Protein AF-A0A928I7E0-F1 (afdb_monomer_lite)

Structure (mmCIF, N/CA/C/O backbone):
data_AF-A0A928I7E0-F1
#
_entry.id   AF-A0A928I7E0-F1
#
loop_
_atom_site.group_PDB
_atom_site.id
_atom_site.type_symbol
_atom_site.label_atom_id
_atom_site.label_alt_id
_atom_site.label_comp_id
_atom_site.label_asym_id
_atom_site.label_entity_id
_atom_site.label_seq_id
_atom_site.pdbx_PDB_ins_code
_atom_site.Cartn_x
_atom_site.Cartn_y
_atom_site.Cartn_z
_atom_site.occupancy
_atom_site.B_iso_or_equiv
_atom_site.auth_seq_id
_atom_site.auth_comp_id
_atom_site.auth_asym_id
_atom_site.auth_atom_id
_atom_site.pdbx_PDB_model_num
ATOM 1 N N . MET A 1 1 ? -0.911 -14.133 -30.639 1.00 49.66 1 MET A N 1
ATOM 2 C CA . MET A 1 1 ? -0.564 -13.173 -31.726 1.00 49.66 1 MET A CA 1
ATOM 3 C C . MET A 1 1 ? 0.373 -12.062 -31.246 1.00 49.66 1 MET A C 1
ATOM 5 O O . MET A 1 1 ? 1.281 -11.710 -31.986 1.00 49.66 1 MET A O 1
ATOM 9 N N . MET A 1 2 ? 0.189 -11.533 -30.029 1.00 52.97 2 MET A N 1
ATOM 10 C CA . MET A 1 2 ? 1.009 -10.448 -29.468 1.00 52.97 2 MET A CA 1
ATOM 11 C C . MET A 1 2 ? 2.477 -10.848 -29.214 1.00 52.97 2 MET A C 1
ATOM 13 O O . MET A 1 2 ? 3.374 -10.105 -29.603 1.00 52.97 2 MET A O 1
ATOM 17 N N . GLU A 1 3 ? 2.724 -12.054 -28.688 1.00 55.16 3 GLU A N 1
ATOM 18 C CA . GLU A 1 3 ? 4.072 -12.609 -28.446 1.00 55.16 3 GLU A CA 1
ATOM 19 C C . GLU A 1 3 ? 4.936 -12.636 -29.722 1.00 55.16 3 GLU A C 1
ATOM 21 O O . GLU A 1 3 ? 6.060 -12.134 -29.748 1.00 55.16 3 GLU A O 1
ATOM 26 N N . TYR A 1 4 ? 4.372 -13.118 -30.836 1.00 65.06 4 TYR A N 1
ATOM 27 C CA . TYR A 1 4 ? 5.055 -13.136 -32.131 1.00 65.06 4 TYR A CA 1
ATOM 28 C C . TYR A 1 4 ? 5.339 -11.726 -32.655 1.00 65.06 4 TYR A C 1
ATOM 30 O O . TYR A 1 4 ? 6.435 -11.471 -33.143 1.00 65.06 4 TYR A O 1
ATOM 38 N N . SER A 1 5 ? 4.395 -10.789 -32.527 1.00 67.44 5 SER A N 1
ATOM 39 C CA . SER A 1 5 ? 4.595 -9.394 -32.943 1.00 67.44 5 SER A CA 1
ATOM 40 C C . SER A 1 5 ? 5.697 -8.700 -32.134 1.00 67.44 5 SER A C 1
ATOM 42 O O . SER A 1 5 ? 6.524 -7.988 -32.707 1.00 67.44 5 SER A O 1
ATOM 44 N N . PHE A 1 6 ? 5.748 -8.949 -30.823 1.00 66.00 6 PHE A N 1
ATOM 45 C CA . PHE A 1 6 ? 6.777 -8.425 -29.927 1.00 66.00 6 PHE A CA 1
ATOM 46 C C . PHE A 1 6 ? 8.163 -8.997 -30.256 1.00 66.00 6 PHE A C 1
ATOM 48 O O . PHE A 1 6 ? 9.114 -8.242 -30.474 1.00 66.00 6 PHE A O 1
ATOM 55 N N . LEU A 1 7 ? 8.270 -10.320 -30.407 1.00 68.25 7 LEU A N 1
ATOM 56 C CA . LEU A 1 7 ? 9.510 -10.991 -30.803 1.00 68.25 7 LEU A CA 1
ATOM 57 C C . LEU A 1 7 ? 9.996 -10.550 -32.190 1.00 68.25 7 LEU A C 1
ATOM 59 O O . LEU A 1 7 ? 11.194 -10.338 -32.382 1.00 68.25 7 LEU A O 1
ATOM 63 N N . ILE A 1 8 ? 9.083 -10.349 -33.147 1.00 73.75 8 ILE A N 1
ATOM 64 C CA . ILE A 1 8 ? 9.409 -9.832 -34.483 1.00 73.75 8 ILE A CA 1
ATOM 65 C C . ILE A 1 8 ? 9.965 -8.408 -34.387 1.00 73.75 8 ILE A C 1
ATOM 67 O O . ILE A 1 8 ? 10.996 -8.124 -34.998 1.00 73.75 8 ILE A O 1
ATOM 71 N N . ALA A 1 9 ? 9.349 -7.518 -33.603 1.00 70.62 9 ALA A N 1
ATOM 72 C CA . ALA A 1 9 ? 9.853 -6.157 -33.413 1.00 70.62 9 ALA A CA 1
ATOM 73 C C . ALA A 1 9 ? 11.263 -6.155 -32.792 1.00 70.62 9 ALA A C 1
ATOM 75 O O . ALA A 1 9 ? 12.167 -5.479 -33.297 1.00 70.62 9 ALA A O 1
ATOM 76 N N . CYS A 1 10 ? 11.484 -6.980 -31.764 1.00 68.31 10 CYS A N 1
ATOM 77 C CA . CYS A 1 10 ? 12.789 -7.161 -31.129 1.00 68.31 10 CYS A CA 1
ATOM 78 C C . CYS A 1 10 ? 13.837 -7.687 -32.123 1.00 68.31 10 CYS A C 1
ATOM 80 O O . CYS A 1 10 ? 14.934 -7.133 -32.239 1.00 68.31 10 CYS A O 1
ATOM 82 N N . ALA A 1 11 ? 13.484 -8.714 -32.901 1.00 74.31 11 ALA A N 1
ATOM 83 C CA . ALA A 1 11 ? 14.353 -9.302 -33.915 1.00 74.31 11 ALA A CA 1
ATOM 84 C C . ALA A 1 11 ? 14.712 -8.297 -35.019 1.00 74.31 11 ALA A C 1
ATOM 86 O O . ALA A 1 11 ? 15.869 -8.227 -35.430 1.00 74.31 11 ALA A O 1
ATOM 87 N N . VAL A 1 12 ? 13.765 -7.468 -35.469 1.00 78.25 12 VAL A N 1
ATOM 88 C CA . VAL A 1 12 ? 14.007 -6.427 -36.480 1.00 78.25 12 VAL A CA 1
ATOM 89 C C . VAL A 1 12 ? 14.998 -5.377 -35.969 1.00 78.25 12 VAL A C 1
ATOM 91 O O . VAL A 1 12 ? 15.951 -5.047 -36.680 1.00 78.25 12 VAL A O 1
ATOM 94 N N . ILE A 1 13 ? 14.843 -4.896 -34.729 1.00 74.06 13 ILE A N 1
ATOM 95 C CA . ILE A 1 13 ? 15.783 -3.944 -34.109 1.00 74.06 13 ILE A CA 1
ATOM 96 C C . ILE A 1 13 ? 17.193 -4.545 -34.045 1.00 74.06 13 ILE A C 1
ATOM 98 O O . ILE A 1 13 ? 18.179 -3.876 -34.380 1.00 74.06 13 ILE A O 1
ATOM 102 N N . VAL A 1 14 ? 17.296 -5.815 -33.653 1.00 76.31 14 VAL A N 1
ATOM 103 C CA . VAL A 1 14 ? 18.572 -6.529 -33.556 1.00 76.31 14 VAL A CA 1
ATOM 104 C C . VAL A 1 14 ? 19.215 -6.710 -34.932 1.00 76.31 14 VAL A C 1
ATOM 106 O O . VAL A 1 14 ? 20.380 -6.351 -35.117 1.00 76.31 14 VAL A O 1
ATOM 109 N N . LEU A 1 15 ? 18.459 -7.181 -35.926 1.00 79.38 15 LEU A N 1
ATOM 110 C CA . LEU A 1 15 ? 18.949 -7.435 -37.282 1.00 79.38 15 LEU A CA 1
ATOM 111 C C . LEU A 1 15 ? 19.406 -6.156 -37.995 1.00 79.38 15 LEU A C 1
ATOM 113 O O . LEU A 1 15 ? 20.459 -6.163 -38.636 1.00 79.38 15 LEU A O 1
ATOM 117 N N . ILE A 1 16 ? 18.673 -5.045 -37.850 1.00 78.75 16 ILE A N 1
ATOM 118 C CA . ILE A 1 16 ? 19.058 -3.751 -38.437 1.00 78.75 16 ILE A CA 1
ATOM 119 C C . ILE A 1 16 ? 20.400 -3.284 -37.863 1.00 78.75 16 ILE A C 1
ATOM 121 O O . ILE A 1 16 ? 21.307 -2.912 -38.614 1.00 78.75 16 ILE A O 1
ATOM 125 N N . ASN A 1 17 ? 20.561 -3.331 -36.539 1.00 77.00 17 ASN A N 1
ATOM 126 C CA . ASN A 1 17 ? 21.798 -2.902 -35.890 1.00 77.00 17 ASN A CA 1
ATOM 127 C C . ASN A 1 17 ? 22.976 -3.829 -36.237 1.00 77.00 17 ASN A C 1
ATOM 129 O O . ASN A 1 17 ? 24.053 -3.346 -36.596 1.00 77.00 17 ASN A O 1
ATOM 133 N N . LEU A 1 18 ? 22.772 -5.148 -36.233 1.00 75.19 18 LEU A N 1
ATOM 134 C CA . LEU A 1 18 ? 23.783 -6.124 -36.651 1.00 75.19 18 LEU A CA 1
ATOM 135 C C . LEU A 1 18 ? 24.264 -5.875 -38.083 1.00 75.19 18 LEU A C 1
ATOM 137 O O . LEU A 1 18 ? 25.474 -5.788 -38.324 1.00 75.19 18 LEU A O 1
ATOM 141 N N . ALA A 1 19 ? 23.334 -5.703 -39.027 1.00 74.88 19 ALA A N 1
ATOM 142 C CA . ALA A 1 19 ? 23.664 -5.454 -40.424 1.00 74.88 19 ALA A CA 1
ATOM 143 C C . ALA A 1 19 ? 24.500 -4.175 -40.572 1.00 74.88 19 ALA A C 1
ATOM 145 O O . ALA A 1 19 ? 25.559 -4.185 -41.199 1.00 74.88 19 ALA A O 1
ATOM 146 N N . ILE A 1 20 ? 24.091 -3.082 -39.922 1.00 74.88 20 ILE A N 1
ATOM 147 C CA . ILE A 1 20 ? 24.776 -1.788 -40.016 1.00 74.88 20 ILE A CA 1
ATOM 148 C C . ILE A 1 20 ? 26.232 -1.857 -39.522 1.00 74.88 20 ILE A C 1
ATOM 150 O O . ILE A 1 20 ? 27.114 -1.239 -40.132 1.00 74.88 20 ILE A O 1
ATOM 154 N N . PHE A 1 21 ? 26.512 -2.576 -38.432 1.00 71.94 21 PHE A N 1
ATOM 155 C CA . PHE A 1 21 ? 27.842 -2.566 -37.807 1.00 71.94 21 PHE A CA 1
ATOM 156 C C . PHE A 1 21 ? 28.797 -3.639 -38.334 1.00 71.94 21 PHE A C 1
ATOM 158 O O . PHE A 1 21 ? 30.011 -3.402 -38.360 1.00 71.94 21 PHE A O 1
ATOM 165 N N . THR A 1 22 ? 28.276 -4.731 -38.896 1.00 72.12 22 THR A N 1
ATOM 166 C CA . THR A 1 22 ? 29.087 -5.752 -39.586 1.00 72.12 22 THR A CA 1
ATOM 167 C C . THR A 1 22 ? 29.852 -5.166 -40.783 1.00 72.12 22 THR A C 1
ATOM 169 O O . THR A 1 22 ? 31.013 -5.515 -41.019 1.00 72.12 22 THR A O 1
ATOM 172 N N . PHE A 1 23 ? 29.256 -4.198 -41.491 1.00 70.25 23 PHE A N 1
ATOM 173 C CA . PHE A 1 23 ? 29.892 -3.503 -42.621 1.00 70.25 23 PHE A CA 1
ATOM 174 C C . PHE A 1 23 ? 30.746 -2.288 -42.219 1.00 70.25 23 PHE A C 1
ATOM 176 O O . PHE A 1 23 ? 31.501 -1.766 -43.039 1.00 70.25 23 PHE A O 1
ATOM 183 N N . ARG A 1 24 ? 30.653 -1.811 -40.969 1.00 71.25 24 ARG A N 1
ATOM 184 C CA . ARG A 1 24 ? 31.347 -0.590 -40.504 1.00 71.25 24 ARG A CA 1
ATOM 185 C C . ARG A 1 24 ? 32.582 -0.858 -39.640 1.00 71.25 24 ARG A C 1
ATOM 187 O O . ARG A 1 24 ? 33.446 0.018 -39.561 1.00 71.25 24 ARG A O 1
ATOM 194 N N . GLY A 1 25 ? 32.694 -2.055 -39.061 1.00 75.44 25 GLY A N 1
ATOM 195 C CA . GLY A 1 25 ? 33.860 -2.524 -38.307 1.00 75.44 25 GLY A CA 1
ATOM 196 C C . GLY A 1 25 ? 33.945 -2.028 -36.859 1.00 75.44 25 GLY A C 1
ATOM 197 O O . GLY A 1 25 ? 33.237 -1.111 -36.445 1.00 75.44 25 GLY A O 1
ATOM 198 N N . PHE A 1 26 ? 34.863 -2.630 -36.092 1.00 79.94 26 PHE A N 1
ATOM 199 C CA . PHE A 1 26 ? 34.994 -2.461 -34.634 1.00 79.94 26 PHE A CA 1
ATOM 200 C C . PHE A 1 26 ? 35.076 -1.005 -34.145 1.00 79.94 26 PHE A C 1
ATOM 202 O O . PHE A 1 26 ? 34.309 -0.616 -33.274 1.00 79.94 26 PHE A O 1
ATOM 209 N N . GLY A 1 27 ? 35.977 -0.182 -34.699 1.00 78.62 27 GLY A N 1
ATOM 210 C CA . GLY A 1 27 ? 36.220 1.173 -34.176 1.00 78.62 27 GLY A CA 1
ATOM 211 C C . GLY A 1 27 ? 34.998 2.091 -34.272 1.00 78.62 27 GLY A C 1
ATOM 212 O O . GLY A 1 27 ? 34.690 2.814 -33.331 1.00 78.62 27 GLY A O 1
ATOM 213 N N . LYS A 1 28 ? 34.252 2.015 -35.380 1.00 81.00 28 LYS A N 1
ATOM 214 C CA . LYS A 1 28 ? 32.992 2.756 -35.532 1.00 81.00 28 LYS A CA 1
ATOM 215 C C . LYS A 1 28 ? 31.889 2.157 -34.659 1.00 81.00 28 LYS A C 1
ATOM 217 O O . LYS A 1 28 ? 31.132 2.905 -34.053 1.00 81.00 28 LYS A O 1
ATOM 222 N N . GLY A 1 29 ? 31.829 0.829 -34.542 1.00 83.31 29 GLY A N 1
ATOM 223 C CA . GLY A 1 29 ? 30.911 0.155 -33.620 1.00 83.31 29 GLY A CA 1
ATOM 224 C C . GLY A 1 29 ? 31.093 0.603 -32.166 1.00 83.31 29 GLY A C 1
ATOM 225 O O . GLY A 1 29 ? 30.115 0.951 -31.513 1.00 83.31 29 GLY A O 1
ATOM 226 N N . LEU A 1 30 ? 32.339 0.699 -31.693 1.00 85.88 30 LEU A N 1
ATOM 227 C CA . LEU A 1 30 ? 32.659 1.154 -30.339 1.00 85.88 30 LEU A CA 1
ATOM 228 C C . LEU A 1 30 ? 32.232 2.610 -30.101 1.00 85.88 30 LEU A C 1
ATOM 230 O O . LEU A 1 30 ? 31.607 2.904 -29.085 1.00 85.88 30 LEU A O 1
ATOM 234 N N . VAL A 1 31 ? 32.510 3.515 -31.049 1.00 86.88 31 VAL A N 1
ATOM 235 C CA . VAL A 1 31 ? 32.042 4.912 -30.959 1.00 86.88 31 VAL A CA 1
ATOM 236 C C . VAL A 1 31 ? 30.518 4.960 -30.872 1.00 86.88 31 VAL A C 1
ATOM 238 O O . VAL A 1 31 ? 29.989 5.707 -30.053 1.00 86.88 31 VAL A O 1
ATOM 241 N N . ARG A 1 32 ? 29.796 4.145 -31.661 1.00 88.12 32 ARG A N 1
ATOM 242 C CA . ARG A 1 32 ? 28.332 4.090 -31.559 1.00 88.12 32 ARG A CA 1
ATOM 243 C C . ARG A 1 32 ? 27.898 3.635 -30.175 1.00 88.12 32 ARG A C 1
ATOM 245 O O . ARG A 1 32 ? 27.061 4.311 -29.586 1.00 88.12 32 ARG A O 1
ATOM 252 N N . LEU A 1 33 ? 28.452 2.530 -29.685 1.00 88.56 33 LEU A N 1
ATOM 253 C CA . LEU A 1 33 ? 28.100 1.971 -28.385 1.00 88.56 33 LEU A CA 1
ATOM 254 C C . LEU A 1 33 ? 28.268 3.011 -27.273 1.00 88.56 33 LEU A C 1
ATOM 256 O O . LEU A 1 33 ? 27.335 3.233 -26.511 1.00 88.56 33 LEU A O 1
ATOM 260 N N . ILE A 1 34 ? 29.399 3.726 -27.254 1.00 90.06 34 ILE A N 1
ATOM 261 C CA . ILE A 1 34 ? 29.659 4.799 -26.284 1.00 90.06 34 ILE A CA 1
ATOM 262 C C . ILE A 1 34 ? 28.641 5.934 -26.437 1.00 90.06 34 ILE A C 1
ATOM 264 O O . ILE A 1 34 ? 28.023 6.334 -25.456 1.00 90.06 34 ILE A O 1
ATOM 268 N N . THR A 1 35 ? 28.417 6.446 -27.654 1.00 91.06 35 THR A N 1
ATOM 269 C CA . THR A 1 35 ? 27.447 7.542 -27.863 1.00 91.06 35 THR A CA 1
ATOM 270 C C . THR A 1 35 ? 26.020 7.152 -27.486 1.00 91.06 35 THR A C 1
ATOM 272 O O . THR A 1 35 ? 25.255 8.002 -27.039 1.00 91.06 35 THR A O 1
ATOM 275 N N . LEU A 1 36 ? 25.661 5.877 -27.650 1.00 91.06 36 LEU A N 1
ATOM 276 C CA . LEU A 1 36 ? 24.354 5.359 -27.277 1.00 91.06 36 LEU A CA 1
ATOM 277 C C . LEU A 1 36 ? 24.236 5.171 -25.762 1.00 91.06 36 LEU A C 1
ATOM 279 O O . LEU A 1 36 ? 23.213 5.532 -25.196 1.00 91.06 36 LEU A O 1
ATOM 283 N N . ALA A 1 37 ? 25.287 4.679 -25.104 1.00 91.62 37 ALA A N 1
ATOM 284 C CA . ALA A 1 37 ? 25.346 4.597 -23.647 1.00 91.62 37 ALA A CA 1
ATOM 285 C C . ALA A 1 37 ? 25.228 5.990 -23.009 1.00 91.62 37 ALA A C 1
ATOM 287 O O . ALA A 1 37 ? 24.450 6.175 -22.079 1.00 91.62 37 ALA A O 1
ATOM 288 N N . ILE A 1 38 ? 25.910 6.997 -23.569 1.00 92.88 38 ILE A N 1
ATOM 289 C CA . ILE A 1 38 ? 25.753 8.400 -23.154 1.00 92.88 38 ILE A CA 1
ATOM 290 C C . ILE A 1 38 ? 24.304 8.861 -23.344 1.00 92.88 38 ILE A C 1
ATOM 292 O O . ILE A 1 38 ? 23.771 9.528 -22.466 1.00 92.88 38 ILE A O 1
ATOM 296 N N . ALA A 1 39 ? 23.649 8.496 -24.450 1.00 93.56 39 ALA A N 1
ATOM 297 C CA . ALA A 1 39 ? 22.246 8.842 -24.679 1.00 93.56 39 ALA A CA 1
ATOM 298 C C . ALA A 1 39 ? 21.300 8.184 -23.662 1.00 93.56 39 ALA A C 1
ATOM 300 O O . ALA A 1 39 ? 20.352 8.830 -23.233 1.00 93.56 39 ALA A O 1
ATOM 301 N N . VAL A 1 40 ? 21.567 6.941 -23.247 1.00 93.25 40 VAL A N 1
ATOM 302 C CA . VAL A 1 40 ? 20.810 6.263 -22.180 1.00 93.25 40 VAL A CA 1
ATOM 303 C C . VAL A 1 40 ? 20.985 6.976 -20.846 1.00 93.25 40 VAL A C 1
ATOM 305 O O . VAL A 1 40 ? 19.997 7.326 -20.211 1.00 93.25 40 VAL A O 1
ATOM 308 N N . VAL A 1 41 ? 22.227 7.255 -20.444 1.00 93.69 41 VAL A N 1
ATOM 309 C CA . VAL A 1 41 ? 22.505 7.969 -19.189 1.00 93.69 41 VAL A CA 1
ATOM 310 C C . VAL A 1 41 ? 21.891 9.370 -19.216 1.00 93.69 41 VAL A C 1
ATOM 312 O O . VAL A 1 41 ? 21.270 9.793 -18.245 1.00 93.69 41 VAL A O 1
ATOM 315 N N . ALA A 1 42 ? 21.997 10.077 -20.343 1.00 94.38 42 ALA A N 1
ATOM 316 C CA . ALA A 1 42 ? 21.358 11.373 -20.520 1.00 94.38 42 ALA A CA 1
ATOM 317 C C . ALA A 1 42 ? 19.832 11.265 -20.417 1.00 94.38 42 ALA A C 1
ATOM 319 O O . ALA A 1 42 ? 19.231 12.074 -19.722 1.00 94.38 42 ALA A O 1
ATOM 320 N N . ALA A 1 43 ? 19.201 10.274 -21.056 1.00 95.25 43 ALA A N 1
ATOM 321 C CA . ALA A 1 43 ? 17.753 10.073 -20.976 1.00 95.25 43 ALA A CA 1
ATOM 322 C C . ALA A 1 43 ? 17.302 9.805 -19.537 1.00 95.25 43 ALA A C 1
ATOM 324 O O . ALA A 1 43 ? 16.301 10.365 -19.107 1.00 95.25 43 ALA A O 1
ATOM 325 N N . TYR A 1 44 ? 18.071 9.015 -18.785 1.00 94.12 44 TYR A N 1
ATOM 326 C CA . TYR A 1 44 ? 17.809 8.709 -17.380 1.00 94.12 44 TYR A CA 1
ATOM 327 C C . TYR A 1 44 ? 17.904 9.942 -16.470 1.00 94.12 44 TYR A C 1
ATOM 329 O O . TYR A 1 44 ? 17.060 10.153 -15.603 1.00 94.12 44 TYR A O 1
ATOM 337 N N . LEU A 1 45 ? 18.927 10.780 -16.658 1.00 94.38 45 LEU A N 1
ATOM 338 C CA . LEU A 1 45 ? 19.084 12.000 -15.862 1.00 94.38 45 LEU A CA 1
ATOM 339 C C . LEU A 1 45 ? 18.047 13.059 -16.251 1.00 94.38 45 LEU A C 1
ATOM 341 O O . LEU A 1 45 ? 17.427 13.673 -15.385 1.00 94.38 45 LEU A O 1
ATOM 345 N N . VAL A 1 46 ? 17.831 13.257 -17.553 1.00 94.56 46 VAL A N 1
ATOM 346 C CA . VAL A 1 46 ? 16.904 14.273 -18.059 1.00 94.56 46 VAL A CA 1
ATOM 347 C C . VAL A 1 46 ? 15.453 13.897 -17.766 1.00 94.56 46 VAL A C 1
ATOM 349 O O . VAL A 1 46 ? 14.680 14.800 -17.460 1.00 94.56 46 VAL A O 1
ATOM 352 N N . SER A 1 47 ? 15.071 12.612 -17.779 1.00 93.69 47 SER A N 1
ATOM 353 C CA . SER A 1 47 ? 13.711 12.204 -17.393 1.00 93.69 47 SER A CA 1
ATOM 354 C C . SER A 1 47 ? 13.393 12.656 -15.973 1.00 93.69 47 SER A C 1
ATOM 356 O O . SER A 1 47 ? 12.386 13.325 -15.767 1.00 93.69 47 SER A O 1
ATOM 358 N N . ARG A 1 48 ? 14.299 12.411 -15.019 1.00 91.56 48 ARG A N 1
ATOM 359 C CA . ARG A 1 48 ? 14.162 12.865 -13.626 1.00 91.56 48 ARG A CA 1
ATOM 360 C C . ARG A 1 48 ? 14.099 14.390 -13.507 1.00 91.56 48 ARG A C 1
ATOM 362 O O . ARG A 1 48 ? 13.314 14.900 -12.717 1.00 91.56 48 ARG A O 1
ATOM 369 N N . MET A 1 49 ? 14.892 15.121 -14.293 1.00 91.62 49 MET A N 1
ATOM 370 C CA . MET A 1 49 ? 14.895 16.592 -14.271 1.00 91.62 49 MET A CA 1
ATOM 371 C C . MET A 1 49 ? 13.628 17.212 -14.873 1.00 91.62 49 MET A C 1
ATOM 373 O O . MET A 1 49 ? 13.183 18.258 -14.411 1.00 91.62 49 MET A O 1
ATOM 377 N N . VAL A 1 50 ? 13.069 16.604 -15.921 1.00 91.12 50 VAL A N 1
ATOM 378 C CA . VAL A 1 50 ? 11.905 17.131 -16.655 1.00 91.12 50 VAL A CA 1
ATOM 379 C C . VAL A 1 50 ? 10.586 16.667 -16.034 1.00 91.12 50 VAL A C 1
ATOM 381 O O . VAL A 1 50 ? 9.559 17.311 -16.238 1.00 91.12 50 VAL A O 1
ATOM 384 N N . MET A 1 51 ? 10.602 15.602 -15.229 1.00 89.12 51 MET A N 1
ATOM 385 C CA . MET A 1 51 ? 9.402 15.041 -14.614 1.00 89.12 51 MET A CA 1
ATOM 386 C C . MET A 1 51 ? 8.528 16.052 -13.861 1.00 89.12 51 MET A C 1
ATOM 388 O O . MET A 1 51 ? 7.327 16.074 -14.122 1.00 89.12 51 MET A O 1
ATOM 392 N N . PRO A 1 52 ? 9.073 16.950 -13.014 1.00 85.69 52 PRO A N 1
ATOM 393 C CA . PRO A 1 52 ? 8.248 17.937 -12.316 1.00 85.69 52 PRO A CA 1
ATOM 394 C C . PRO A 1 52 ? 7.486 18.870 -13.272 1.00 85.69 52 PRO A C 1
ATOM 396 O O . PRO A 1 52 ? 6.365 19.274 -12.979 1.00 85.69 52 PRO A O 1
ATOM 399 N N . LEU A 1 53 ? 8.059 19.180 -14.443 1.00 84.88 53 LEU A N 1
ATOM 400 C CA . LEU A 1 53 ? 7.413 20.006 -15.470 1.00 84.88 53 LEU A CA 1
ATOM 401 C C . LEU A 1 53 ? 6.266 19.256 -16.165 1.00 84.88 53 LEU A C 1
ATOM 403 O O . LEU A 1 53 ? 5.217 19.844 -16.443 1.00 84.88 53 LEU A O 1
ATOM 407 N N . VAL A 1 54 ? 6.470 17.963 -16.444 1.00 83.56 54 VAL A N 1
ATOM 408 C CA . VAL A 1 54 ? 5.445 17.083 -17.029 1.00 83.56 54 VAL A CA 1
ATOM 409 C C . VAL A 1 54 ? 4.284 16.926 -16.058 1.00 83.56 54 VAL A C 1
ATOM 411 O O . VAL A 1 54 ? 3.139 17.097 -16.460 1.00 83.56 54 VAL A O 1
ATOM 414 N N . LEU A 1 55 ? 4.583 16.685 -14.783 1.00 82.88 55 LEU A N 1
ATOM 415 C CA . LEU A 1 55 ? 3.597 16.571 -13.717 1.00 82.88 55 LEU A CA 1
ATOM 416 C C . LEU A 1 55 ? 2.781 17.858 -13.571 1.00 82.88 55 LEU A C 1
ATOM 418 O O . LEU A 1 55 ? 1.563 17.812 -13.686 1.00 82.88 55 LEU A O 1
ATOM 422 N N . HIS A 1 56 ? 3.425 19.023 -13.459 1.00 78.25 56 HIS A N 1
ATOM 423 C CA . HIS A 1 56 ? 2.708 20.298 -13.341 1.00 78.25 56 HIS A CA 1
ATOM 424 C C . HIS A 1 56 ? 1.730 20.562 -14.503 1.00 78.25 56 HIS A C 1
ATOM 426 O O . HIS A 1 56 ? 0.675 21.160 -14.307 1.00 78.25 56 HIS A O 1
ATOM 432 N N . SER A 1 57 ? 2.069 20.109 -15.713 1.00 74.25 57 SER A N 1
ATOM 433 C CA . SER A 1 57 ? 1.247 20.326 -16.912 1.00 74.25 57 SER A CA 1
ATOM 434 C C . SER A 1 57 ? 0.207 19.222 -17.146 1.00 74.25 57 SER A C 1
ATOM 436 O O . SER A 1 57 ? -0.824 19.479 -17.763 1.00 74.25 57 SER A O 1
ATOM 438 N N . GLY A 1 58 ? 0.495 17.991 -16.712 1.00 71.38 58 GLY A N 1
ATOM 439 C CA . GLY A 1 58 ? -0.268 16.786 -17.043 1.00 71.38 58 GLY A CA 1
ATOM 440 C C . GLY A 1 58 ? -1.163 16.265 -15.921 1.00 71.38 58 GLY A C 1
ATOM 441 O O . GLY A 1 58 ? -2.191 15.667 -16.225 1.00 71.38 58 GLY A O 1
ATOM 442 N N . ILE A 1 59 ? -0.826 16.530 -14.652 1.00 73.88 59 ILE A N 1
ATOM 443 C CA . ILE A 1 59 ? -1.574 16.033 -13.485 1.00 73.88 59 ILE A CA 1
ATOM 444 C C . ILE A 1 59 ? -3.037 16.454 -13.551 1.00 73.88 59 ILE A C 1
ATOM 446 O O . ILE A 1 59 ? -3.895 15.591 -13.473 1.00 73.88 59 ILE A O 1
ATOM 450 N N . ARG A 1 60 ? -3.334 17.727 -13.843 1.00 72.62 60 ARG A N 1
ATOM 451 C CA . ARG A 1 60 ? -4.726 18.207 -13.943 1.00 72.62 60 ARG A CA 1
ATOM 452 C C . ARG A 1 60 ? -5.559 17.461 -14.985 1.00 72.62 60 ARG A C 1
ATOM 454 O O . ARG A 1 60 ? -6.767 17.323 -14.837 1.00 72.62 60 ARG A O 1
ATOM 461 N N . GLY A 1 61 ? -4.922 17.009 -16.067 1.00 75.44 61 GLY A N 1
ATOM 462 C CA . GLY A 1 61 ? -5.588 16.202 -17.087 1.00 75.44 61 GLY A CA 1
ATOM 463 C C . GLY A 1 61 ? -5.864 14.778 -16.608 1.00 75.44 61 GLY A C 1
ATOM 464 O O . GLY A 1 61 ? -6.905 14.222 -16.937 1.00 75.44 61 GLY A O 1
ATOM 465 N N . ILE A 1 62 ? -4.946 14.204 -15.826 1.00 76.12 62 ILE A N 1
ATOM 466 C CA . ILE A 1 62 ? -5.077 12.860 -15.255 1.00 76.12 62 ILE A CA 1
ATOM 467 C C . ILE A 1 62 ? -6.081 12.866 -14.096 1.00 76.12 62 ILE A C 1
ATOM 469 O O . ILE A 1 62 ? -6.973 12.030 -14.095 1.00 76.12 62 ILE A O 1
ATOM 473 N N . GLU A 1 63 ? -6.003 13.834 -13.181 1.00 75.31 63 GLU A N 1
ATOM 474 C CA . GLU A 1 63 ? -6.998 14.076 -12.125 1.00 75.31 63 GLU A 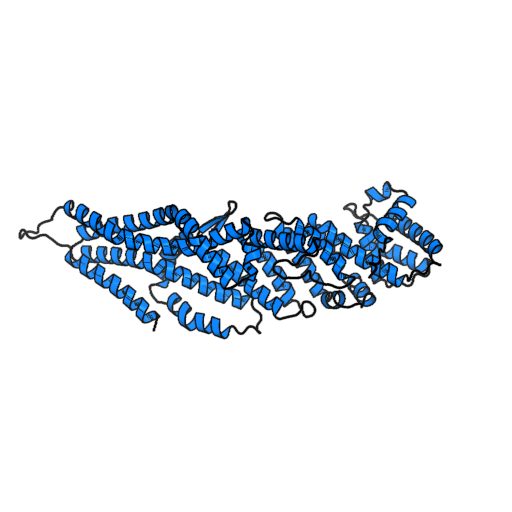CA 1
ATOM 475 C C . GLU A 1 63 ? -8.393 14.228 -12.727 1.00 75.31 63 GLU A C 1
ATOM 477 O O . GLU A 1 63 ? -9.309 13.511 -12.344 1.00 75.31 63 GLU A O 1
ATOM 482 N N . GLY A 1 64 ? -8.548 15.084 -13.745 1.00 77.25 64 GLY A N 1
ATOM 483 C CA . GLY A 1 64 ? -9.832 15.244 -14.427 1.00 77.25 64 GLY A CA 1
ATOM 484 C C . GLY A 1 64 ? -10.329 13.952 -15.088 1.00 77.25 64 GLY A C 1
ATOM 485 O O . GLY A 1 64 ? -11.534 13.714 -15.135 1.00 77.25 64 GLY A O 1
ATOM 486 N N . LEU A 1 65 ? -9.424 13.093 -15.570 1.00 79.69 65 LEU A N 1
ATOM 487 C CA . LEU A 1 65 ? -9.782 11.797 -16.147 1.00 79.69 65 LEU A CA 1
ATOM 488 C C . LEU A 1 65 ? -10.217 10.798 -15.068 1.00 79.69 65 LEU A C 1
ATOM 490 O O . LEU A 1 65 ? -11.221 10.116 -15.271 1.00 79.69 65 LEU A O 1
ATOM 494 N N . VAL A 1 66 ? -9.523 10.749 -13.930 1.00 80.00 66 VAL A N 1
ATOM 495 C CA . VAL A 1 66 ? -9.908 9.933 -12.769 1.00 80.00 66 VAL A CA 1
ATOM 496 C C . VAL A 1 66 ? -11.261 10.378 -12.231 1.00 80.00 66 VAL A C 1
ATOM 498 O O . VAL A 1 66 ? -12.166 9.556 -12.184 1.00 80.00 66 VAL A O 1
ATOM 501 N N . ILE A 1 67 ? -11.454 11.672 -11.970 1.00 80.12 67 ILE A N 1
ATOM 502 C CA . ILE A 1 67 ? -12.730 12.226 -11.492 1.00 80.12 67 ILE A CA 1
ATOM 503 C C . ILE A 1 67 ? -13.862 11.936 -12.486 1.00 80.12 67 ILE A C 1
ATOM 505 O O . ILE A 1 67 ? -14.973 11.597 -12.093 1.00 80.12 67 ILE A O 1
ATOM 509 N N . SER A 1 68 ? -13.594 12.001 -13.794 1.00 83.31 68 SER A N 1
ATOM 510 C CA . SER A 1 68 ? -14.624 11.704 -14.799 1.00 83.31 68 SER A CA 1
ATOM 511 C C . SER A 1 68 ? -15.073 10.238 -14.820 1.00 83.31 68 SER A C 1
ATOM 513 O O . SER A 1 68 ? -16.208 9.968 -15.208 1.00 83.31 68 SER A O 1
ATOM 515 N N . HIS A 1 69 ? -14.196 9.305 -14.431 1.00 80.69 69 HIS A N 1
ATOM 516 C CA . HIS A 1 69 ? -14.513 7.875 -14.352 1.00 80.69 69 HIS A CA 1
ATOM 517 C C . HIS A 1 69 ? -14.997 7.467 -12.955 1.00 80.69 69 HIS A C 1
ATOM 519 O O . HIS A 1 69 ? -15.794 6.541 -12.846 1.00 80.69 69 HIS A O 1
ATOM 525 N N . PHE A 1 70 ? -14.555 8.177 -11.917 1.00 78.62 70 PHE A N 1
ATOM 526 C CA . PHE A 1 70 ? -14.866 7.930 -10.513 1.00 78.62 70 PHE A CA 1
ATOM 527 C C . PHE A 1 70 ? -15.221 9.257 -9.820 1.00 78.62 70 PHE A C 1
ATOM 529 O O . PHE A 1 70 ? -14.381 9.821 -9.118 1.00 78.62 70 PHE A O 1
ATOM 536 N N . PRO A 1 71 ? -16.444 9.787 -10.007 1.00 75.94 71 PRO A N 1
ATOM 537 C CA . PRO A 1 71 ? -16.830 11.106 -9.489 1.00 75.94 71 PRO A CA 1
ATOM 538 C C . PRO A 1 71 ? -16.661 11.246 -7.970 1.00 75.94 71 PRO A C 1
ATOM 540 O O . PRO A 1 71 ? -16.294 12.307 -7.481 1.00 75.94 71 PRO A O 1
ATOM 543 N N . GLU A 1 72 ? -16.847 10.153 -7.231 1.00 70.75 72 GLU A N 1
ATOM 544 C CA . GLU A 1 72 ? -16.694 10.074 -5.770 1.00 70.75 72 GLU A CA 1
ATOM 545 C C . GLU A 1 72 ? -15.264 10.397 -5.297 1.00 70.75 72 GLU A C 1
ATOM 547 O O . GLU A 1 72 ? -15.058 10.844 -4.170 1.00 70.75 72 GLU A O 1
ATOM 552 N N . THR A 1 73 ? -14.269 10.266 -6.182 1.00 73.38 73 THR A N 1
ATOM 553 C CA . THR A 1 73 ? -12.872 10.622 -5.890 1.00 73.38 73 THR A CA 1
ATOM 554 C C . THR A 1 73 ? -12.612 12.127 -5.887 1.00 73.38 73 THR A C 1
ATOM 556 O O . THR A 1 73 ? -11.558 12.541 -5.416 1.00 73.38 73 THR A O 1
ATOM 559 N N . GLU A 1 74 ? -13.543 12.967 -6.361 1.00 78.81 74 GLU A N 1
ATOM 560 C CA . GLU A 1 74 ? -13.367 14.428 -6.387 1.00 78.81 74 GLU A CA 1
ATOM 561 C C . GLU A 1 74 ? -13.205 15.009 -4.980 1.00 78.81 74 GLU A C 1
ATOM 563 O O . GLU A 1 74 ? -12.324 15.840 -4.754 1.00 78.81 74 GLU A O 1
ATOM 568 N N . ALA A 1 75 ? -14.011 14.539 -4.023 1.00 71.50 75 ALA A N 1
ATOM 569 C CA . ALA A 1 75 ? -13.928 14.975 -2.631 1.00 71.50 75 ALA A CA 1
ATOM 570 C C . ALA A 1 75 ? -12.575 14.599 -2.005 1.00 71.50 75 ALA A C 1
ATOM 572 O O . ALA A 1 75 ? -11.965 15.411 -1.318 1.00 71.50 75 ALA A O 1
ATOM 573 N N . ILE A 1 76 ? -12.077 13.399 -2.317 1.00 73.31 76 ILE A N 1
ATOM 574 C CA . ILE A 1 76 ? -10.817 12.860 -1.792 1.00 73.31 76 ILE A CA 1
ATOM 575 C C . ILE A 1 76 ? -9.605 13.550 -2.440 1.00 73.31 76 ILE A C 1
ATOM 577 O O . ILE A 1 76 ? -8.661 13.926 -1.756 1.00 73.31 76 ILE A O 1
ATOM 581 N N . LEU A 1 77 ? -9.632 13.773 -3.757 1.00 76.50 77 LEU A N 1
ATOM 582 C CA . LEU A 1 77 ? -8.558 14.448 -4.499 1.00 76.50 77 LEU A CA 1
ATOM 583 C C . LEU A 1 77 ? -8.531 15.968 -4.286 1.00 76.50 77 LEU A C 1
ATOM 585 O O . LEU A 1 77 ? -7.560 16.619 -4.669 1.00 76.50 77 LEU A O 1
ATOM 589 N N . SER A 1 78 ? -9.583 16.543 -3.697 1.00 75.81 78 SER A N 1
ATOM 590 C CA . SER A 1 78 ? -9.583 17.949 -3.282 1.00 75.81 78 SER A CA 1
ATOM 591 C C . SER A 1 78 ? -8.647 18.198 -2.096 1.00 75.81 78 SER A C 1
ATOM 593 O O . SER A 1 78 ? -8.215 19.338 -1.899 1.00 75.81 78 SER A O 1
ATOM 595 N N . ASP A 1 79 ? -8.301 17.150 -1.341 1.00 78.44 79 ASP A N 1
ATOM 596 C CA . ASP A 1 79 ? -7.303 17.227 -0.286 1.00 78.44 79 ASP A CA 1
ATOM 597 C C . ASP A 1 79 ? -5.882 17.399 -0.877 1.00 78.44 79 ASP A C 1
ATOM 599 O O . ASP A 1 79 ? -5.448 16.602 -1.719 1.00 78.44 79 ASP A O 1
ATOM 603 N N . PRO A 1 80 ? -5.119 18.428 -0.457 1.00 80.06 80 PRO A N 1
ATOM 604 C CA . PRO A 1 80 ? -3.799 18.697 -1.010 1.00 80.06 80 PRO A CA 1
ATOM 605 C C . PRO A 1 80 ? -2.757 17.610 -0.710 1.00 80.06 80 PRO A C 1
ATOM 607 O O . PRO A 1 80 ? -1.864 17.412 -1.538 1.00 80.06 80 PRO A O 1
ATOM 610 N N . MET A 1 81 ? -2.839 16.917 0.431 1.00 80.81 81 MET A N 1
ATOM 611 C CA . MET A 1 81 ? -1.938 15.807 0.755 1.00 80.81 81 MET A CA 1
ATOM 612 C C . MET A 1 81 ? -2.248 14.595 -0.121 1.00 80.81 81 MET A C 1
ATOM 614 O O . MET A 1 81 ? -1.330 14.017 -0.708 1.00 80.81 81 MET A O 1
ATOM 618 N N . VAL A 1 82 ? -3.527 14.251 -0.296 1.00 80.62 82 VAL A N 1
ATOM 619 C CA . VAL A 1 82 ? -3.931 13.137 -1.171 1.00 80.62 82 VAL A CA 1
ATOM 620 C C . VAL A 1 82 ? -3.597 13.430 -2.637 1.00 80.62 82 VAL A C 1
ATOM 622 O O . VAL A 1 82 ? -3.081 12.558 -3.342 1.00 80.62 82 VAL A O 1
ATOM 625 N N . ALA A 1 83 ? -3.788 14.670 -3.094 1.00 80.06 83 ALA A N 1
ATOM 626 C CA . ALA A 1 83 ? -3.356 15.108 -4.421 1.00 80.06 83 ALA A CA 1
ATOM 627 C C . ALA A 1 83 ? -1.829 15.000 -4.600 1.00 80.06 83 ALA A C 1
ATOM 629 O O . ALA A 1 83 ? -1.344 14.627 -5.675 1.00 80.06 83 ALA A O 1
ATOM 630 N N . GLU A 1 84 ? -1.044 15.282 -3.553 1.00 84.81 84 GLU A N 1
ATOM 631 C CA . GLU A 1 84 ? 0.405 15.082 -3.589 1.00 84.81 84 GLU A CA 1
ATOM 632 C C . GLU A 1 84 ? 0.770 13.595 -3.699 1.00 84.81 84 GLU A C 1
ATOM 634 O O . GLU A 1 84 ? 1.600 13.243 -4.543 1.00 84.81 84 GLU A O 1
ATOM 639 N N . VAL A 1 85 ? 0.124 12.713 -2.929 1.00 86.69 85 VAL A N 1
ATOM 640 C CA . VAL A 1 85 ? 0.322 11.258 -3.050 1.00 86.69 85 VAL A CA 1
ATOM 641 C C . VAL A 1 85 ? -0.022 10.784 -4.464 1.00 86.69 85 VAL A C 1
ATOM 643 O O . VAL A 1 85 ? 0.787 10.117 -5.115 1.00 86.69 85 VAL A O 1
ATOM 646 N N . PHE A 1 86 ? -1.174 11.198 -4.994 1.00 84.19 86 PHE A N 1
ATOM 647 C CA . PHE A 1 86 ? -1.607 10.861 -6.348 1.00 84.19 86 PHE A CA 1
ATOM 648 C C . PHE A 1 86 ? -0.593 11.318 -7.407 1.00 84.19 86 PHE A C 1
ATOM 650 O O . PHE A 1 86 ? -0.189 10.547 -8.281 1.00 84.19 86 PHE A O 1
ATOM 657 N N . SER A 1 87 ? -0.099 12.552 -7.289 1.00 84.94 87 SER A N 1
ATOM 658 C CA . SER A 1 87 ? 0.971 13.099 -8.128 1.00 84.94 87 SER A CA 1
ATOM 659 C C . SER A 1 87 ? 2.230 12.225 -8.110 1.00 84.94 87 SER A C 1
ATOM 661 O O . SER A 1 87 ? 2.842 11.989 -9.160 1.00 84.94 87 SER A O 1
ATOM 663 N N . LYS A 1 88 ? 2.611 11.688 -6.944 1.00 89.12 88 LYS A N 1
ATOM 664 C CA . LYS A 1 88 ? 3.759 10.783 -6.817 1.00 89.12 88 LYS A CA 1
ATOM 665 C C . LYS A 1 88 ? 3.495 9.407 -7.421 1.00 89.12 88 LYS A C 1
ATOM 667 O O . LYS A 1 88 ? 4.381 8.900 -8.103 1.00 89.12 88 LYS A O 1
ATOM 672 N N . LEU A 1 89 ? 2.308 8.827 -7.263 1.00 88.75 89 LEU A N 1
ATOM 673 C CA . LEU A 1 89 ? 1.948 7.565 -7.925 1.00 88.75 89 LEU A CA 1
ATOM 674 C C . LEU A 1 89 ? 1.981 7.714 -9.454 1.00 88.75 89 LEU A C 1
ATOM 676 O O . LEU A 1 89 ? 2.614 6.924 -10.160 1.00 88.75 89 LEU A O 1
ATOM 680 N N . VAL A 1 90 ? 1.413 8.807 -9.973 1.00 87.75 90 VAL A N 1
ATOM 681 C CA . VAL A 1 90 ? 1.513 9.178 -11.393 1.00 87.75 90 VAL A CA 1
ATOM 682 C C . VAL A 1 90 ? 2.975 9.371 -11.805 1.00 87.75 90 VAL A C 1
ATOM 684 O O . VAL A 1 90 ? 3.369 8.982 -12.908 1.00 87.75 90 VAL A O 1
ATOM 687 N N . GLN A 1 91 ? 3.812 9.929 -10.925 1.00 90.31 91 GLN A N 1
ATOM 688 C CA . GLN A 1 91 ? 5.245 10.049 -11.162 1.00 90.31 91 GLN A CA 1
ATOM 689 C C . GLN A 1 91 ? 5.917 8.681 -11.330 1.00 90.31 91 GLN A C 1
ATOM 691 O O . GLN A 1 91 ? 6.646 8.483 -12.307 1.00 90.31 91 GLN A O 1
ATOM 696 N N . MET A 1 92 ? 5.683 7.753 -10.400 1.00 91.81 92 MET A N 1
ATOM 697 C CA . MET A 1 92 ? 6.233 6.397 -10.452 1.00 91.81 92 MET A CA 1
ATOM 698 C C . MET A 1 92 ? 5.831 5.687 -11.749 1.00 91.81 92 MET A C 1
ATOM 700 O O . MET A 1 92 ? 6.660 5.029 -12.382 1.00 91.81 92 MET A O 1
ATOM 704 N N . LEU A 1 93 ? 4.578 5.882 -12.177 1.00 90.94 93 LEU A N 1
ATOM 705 C CA . LEU A 1 93 ? 4.038 5.308 -13.402 1.00 90.94 93 LEU A CA 1
ATOM 706 C C . LEU A 1 93 ? 4.660 5.934 -14.652 1.00 90.94 93 LEU A C 1
ATOM 708 O O . LEU A 1 93 ? 5.074 5.214 -15.551 1.00 90.94 93 LEU A O 1
ATOM 712 N N . LEU A 1 94 ? 4.745 7.261 -14.753 1.00 90.75 94 LEU A N 1
ATOM 713 C CA . LEU A 1 94 ? 5.138 7.931 -15.997 1.00 90.75 94 LEU A CA 1
ATOM 714 C C . LEU A 1 94 ? 6.658 8.007 -16.212 1.00 90.75 94 LEU A C 1
ATOM 716 O O . LEU A 1 94 ? 7.098 8.177 -17.353 1.00 90.75 94 LEU A O 1
ATOM 720 N N . LEU A 1 95 ? 7.484 7.901 -15.162 1.00 93.00 95 LEU A N 1
ATOM 721 C CA . LEU A 1 95 ? 8.927 8.142 -15.286 1.00 93.00 95 LEU A CA 1
ATOM 722 C C . LEU A 1 95 ? 9.642 7.107 -16.182 1.00 93.00 95 LEU A C 1
ATOM 724 O O . LEU A 1 95 ? 10.448 7.529 -17.024 1.00 93.00 95 LEU A O 1
ATOM 728 N N . PRO A 1 96 ? 9.343 5.790 -16.098 1.00 93.81 96 PRO A N 1
ATOM 729 C CA . PRO A 1 96 ? 9.893 4.798 -17.025 1.00 93.81 96 PRO A CA 1
ATOM 730 C C . PRO A 1 96 ? 9.483 5.042 -18.489 1.00 93.81 96 PRO A C 1
ATOM 732 O O . PRO A 1 96 ? 10.316 4.935 -19.397 1.00 93.81 96 PRO A O 1
ATOM 735 N N . ALA A 1 97 ? 8.236 5.454 -18.735 1.00 91.94 97 ALA A N 1
ATOM 736 C CA . ALA A 1 97 ? 7.755 5.810 -20.071 1.00 91.94 97 ALA A CA 1
ATOM 737 C C . ALA A 1 97 ? 8.441 7.076 -20.620 1.00 91.94 97 ALA A C 1
ATOM 739 O O . ALA A 1 97 ? 8.892 7.099 -21.771 1.00 91.94 97 ALA A O 1
ATOM 740 N N . LEU A 1 98 ? 8.595 8.114 -19.788 1.00 91.94 98 LEU A N 1
ATOM 741 C CA . LEU A 1 98 ? 9.295 9.348 -20.150 1.00 91.94 98 LEU A CA 1
ATOM 742 C C . LEU A 1 98 ? 10.766 9.079 -20.489 1.00 91.94 98 LEU A C 1
ATOM 744 O O . LEU A 1 98 ? 11.293 9.640 -21.450 1.00 91.94 98 LEU A O 1
ATOM 748 N N . PHE A 1 99 ? 11.422 8.192 -19.739 1.00 94.69 99 PHE A N 1
ATOM 749 C CA . PHE A 1 99 ? 12.776 7.732 -20.038 1.00 94.69 99 PHE A CA 1
ATOM 750 C C . PHE A 1 99 ? 12.877 7.118 -21.446 1.00 94.69 99 PHE A C 1
ATOM 752 O O . PHE A 1 99 ? 13.757 7.508 -22.220 1.00 94.69 99 PHE A O 1
ATOM 759 N N . CYS A 1 100 ? 11.950 6.231 -21.821 1.00 92.56 100 CYS A N 1
ATOM 760 C CA . CYS A 1 100 ? 11.881 5.668 -23.176 1.00 92.56 100 CYS A CA 1
ATOM 761 C C . CYS A 1 100 ? 11.675 6.731 -24.260 1.00 92.56 100 CYS A C 1
ATOM 763 O O . CYS A 1 100 ? 12.334 6.713 -25.307 1.00 92.56 100 CYS A O 1
ATOM 765 N N . LEU A 1 101 ? 10.768 7.675 -24.014 1.00 90.75 101 LEU A N 1
ATOM 766 C CA . LEU A 1 1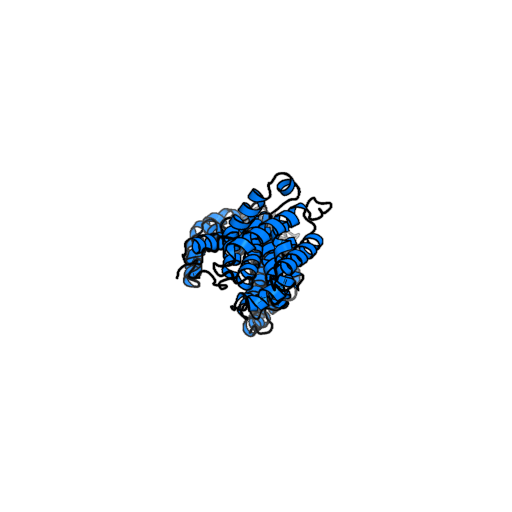01 ? 10.458 8.747 -24.953 1.00 90.75 101 LEU A CA 1
ATOM 767 C C . LEU A 1 101 ? 11.672 9.662 -25.168 1.00 90.75 101 LEU A C 1
ATOM 769 O O . LEU A 1 101 ? 12.060 9.929 -26.307 1.00 90.75 101 LEU A O 1
ATOM 773 N N . LEU A 1 102 ? 12.335 10.080 -24.089 1.00 92.56 102 LEU A N 1
ATOM 774 C CA . LEU A 1 102 ? 13.547 10.897 -24.163 1.00 92.56 102 LEU A CA 1
ATOM 775 C C . LEU A 1 102 ? 14.705 10.148 -24.815 1.00 92.56 102 LEU A C 1
ATOM 777 O O . LEU A 1 102 ? 15.424 10.732 -25.624 1.00 92.56 102 LEU A O 1
ATOM 781 N N . TYR A 1 103 ? 14.859 8.851 -24.549 1.00 93.06 103 TYR A N 1
ATOM 782 C CA . TYR A 1 103 ? 15.834 8.030 -25.261 1.00 93.06 103 TYR A CA 1
ATOM 783 C C . TYR A 1 103 ? 15.567 8.008 -26.771 1.00 93.06 103 TYR A C 1
ATOM 785 O O . TYR A 1 103 ? 16.499 8.165 -27.564 1.00 93.06 103 TYR A O 1
ATOM 793 N N . THR A 1 104 ? 14.302 7.892 -27.180 1.00 88.50 104 THR A N 1
ATOM 794 C CA . THR A 1 104 ? 13.900 7.937 -28.594 1.00 88.50 104 THR A CA 1
ATOM 795 C C . THR A 1 104 ? 14.302 9.265 -29.242 1.00 88.50 104 THR A C 1
ATOM 797 O O . THR A 1 104 ? 14.814 9.272 -30.362 1.00 88.50 104 THR A O 1
ATOM 800 N N . ILE A 1 105 ? 14.165 10.381 -28.515 1.00 88.81 105 ILE A N 1
ATOM 801 C CA . ILE A 1 105 ? 14.577 11.726 -28.954 1.00 88.81 105 ILE A CA 1
ATOM 802 C C . ILE A 1 105 ? 16.1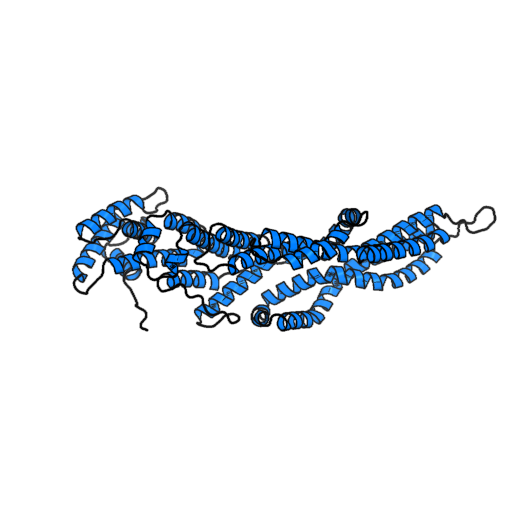06 11.890 -28.955 1.00 88.81 105 ILE A C 1
ATOM 804 O O . ILE A 1 105 ? 16.673 12.519 -29.850 1.00 88.81 105 ILE A O 1
ATOM 808 N N . PHE A 1 106 ? 16.814 11.310 -27.987 1.00 90.50 106 PHE A N 1
ATOM 809 C CA . PHE A 1 106 ? 18.275 11.384 -27.903 1.00 90.50 106 PHE A CA 1
ATOM 810 C C . PHE A 1 106 ? 18.972 10.445 -28.884 1.00 90.50 106 PHE A C 1
ATOM 812 O O . PHE A 1 106 ? 20.113 10.698 -29.278 1.00 90.50 106 PHE A O 1
ATOM 819 N N . CYS A 1 107 ? 18.298 9.401 -29.358 1.00 86.00 107 CYS A N 1
ATOM 820 C CA . CYS A 1 107 ? 18.836 8.485 -30.352 1.00 86.00 107 CYS A CA 1
ATOM 821 C C . CYS A 1 107 ? 19.283 9.187 -31.660 1.00 86.00 107 CYS A C 1
ATOM 823 O O . CYS A 1 107 ? 20.435 8.977 -32.059 1.00 86.00 107 CYS A O 1
ATOM 825 N N . PRO A 1 108 ? 18.500 10.069 -32.317 1.00 84.38 108 PRO A N 1
ATOM 826 C CA . PRO A 1 108 ? 18.975 10.832 -33.475 1.00 84.38 108 PRO A CA 1
ATOM 827 C C . PRO A 1 108 ? 20.086 11.833 -33.121 1.00 84.38 108 PRO A C 1
ATOM 829 O O . PRO A 1 108 ? 21.042 11.967 -33.885 1.00 84.38 108 PRO A O 1
ATOM 832 N N . ILE A 1 109 ? 20.045 12.473 -31.947 1.00 87.62 109 ILE A N 1
ATOM 833 C CA . ILE A 1 109 ? 21.118 13.381 -31.490 1.00 87.62 109 ILE A CA 1
ATOM 834 C C . ILE A 1 109 ? 22.436 12.610 -31.327 1.00 87.62 109 ILE A C 1
ATOM 836 O O . ILE A 1 109 ? 23.490 13.029 -31.813 1.00 87.62 109 ILE A O 1
ATOM 840 N N . SER A 1 110 ? 22.378 11.416 -30.738 1.00 89.06 110 SER A N 1
ATOM 841 C CA . SER A 1 110 ? 23.533 10.530 -30.603 1.00 89.06 110 SER A CA 1
ATOM 842 C C . SER A 1 110 ? 24.099 10.098 -31.961 1.00 89.06 110 SER A C 1
ATOM 844 O O . SER A 1 110 ? 25.292 9.818 -32.060 1.00 89.06 110 SER A O 1
ATOM 846 N N . MET A 1 111 ? 23.293 10.078 -33.036 1.00 84.06 111 MET A N 1
ATOM 847 C CA . MET A 1 111 ? 23.807 9.830 -34.389 1.00 84.06 111 MET A CA 1
ATOM 848 C C . MET A 1 111 ? 24.674 10.983 -34.902 1.00 84.06 111 MET A C 1
ATOM 850 O O . MET A 1 111 ? 25.642 10.733 -35.625 1.00 84.06 111 MET A O 1
ATOM 854 N N . ILE A 1 112 ? 24.366 12.228 -34.530 1.00 85.94 112 ILE A N 1
ATOM 855 C CA . ILE A 1 112 ? 25.194 13.396 -34.861 1.00 85.94 112 ILE A CA 1
ATOM 856 C C . ILE A 1 112 ? 26.546 13.277 -34.148 1.00 85.94 112 ILE A C 1
ATOM 858 O O . ILE A 1 112 ? 27.590 13.343 -34.799 1.00 85.94 112 ILE A O 1
ATOM 862 N N . LEU A 1 113 ? 26.535 12.989 -32.841 1.00 85.56 113 LEU A N 1
ATOM 863 C CA . LEU A 1 113 ? 27.753 12.754 -32.053 1.00 85.56 113 LEU A CA 1
ATOM 864 C C . LEU A 1 113 ? 28.575 11.583 -32.601 1.00 85.56 113 LEU A C 1
ATOM 866 O O . LEU A 1 113 ? 29.792 11.680 -32.736 1.00 85.56 113 LEU A O 1
ATOM 870 N N . TYR A 1 114 ? 27.908 10.497 -32.994 1.00 87.00 114 TYR A N 1
ATOM 871 C CA . TYR A 1 114 ? 28.542 9.350 -33.637 1.00 87.00 114 TYR A CA 1
ATOM 872 C C . TYR A 1 114 ? 29.250 9.734 -34.942 1.00 87.00 114 TYR A C 1
ATOM 874 O O . TYR A 1 114 ? 30.374 9.285 -35.179 1.00 87.00 114 TYR A O 1
ATOM 882 N N . ARG A 1 115 ? 28.633 10.572 -35.791 1.00 85.38 115 ARG A N 1
ATOM 883 C CA . ARG A 1 115 ? 29.267 11.048 -37.034 1.00 85.38 115 ARG A CA 1
ATOM 884 C C . ARG A 1 115 ? 30.536 11.844 -36.739 1.00 85.38 115 ARG A C 1
ATOM 886 O O . ARG A 1 115 ? 31.551 11.592 -37.383 1.00 85.38 115 ARG A O 1
ATOM 893 N N . ILE A 1 116 ? 30.496 12.731 -35.744 1.00 85.31 116 ILE A N 1
ATOM 894 C CA . ILE A 1 116 ? 31.663 13.508 -35.299 1.00 85.31 116 ILE A CA 1
ATOM 895 C C . ILE A 1 116 ? 32.755 12.569 -34.767 1.00 85.31 116 ILE A C 1
ATOM 897 O O . ILE A 1 116 ? 33.890 12.612 -35.237 1.00 85.31 116 ILE A O 1
ATOM 901 N N . GLY A 1 117 ? 32.409 11.650 -33.861 1.00 81.62 117 GLY A N 1
ATOM 902 C CA . GLY A 1 117 ? 33.355 10.686 -33.293 1.00 81.62 117 GLY A CA 1
ATOM 903 C C . GLY A 1 117 ? 33.984 9.765 -34.344 1.00 81.62 117 GLY A C 1
ATOM 904 O O . GLY A 1 117 ? 35.167 9.447 -34.268 1.00 81.62 117 GLY A O 1
ATOM 905 N N . CYS A 1 118 ? 33.240 9.398 -35.391 1.00 82.44 118 CYS A N 1
ATOM 906 C CA . CYS A 1 118 ? 33.765 8.606 -36.504 1.00 82.44 118 CYS A CA 1
ATOM 907 C C . CYS A 1 118 ? 34.844 9.321 -37.325 1.00 82.44 118 CYS A C 1
ATOM 909 O O . CYS A 1 118 ? 35.659 8.633 -37.941 1.00 82.44 118 CYS A O 1
ATOM 911 N N . HIS A 1 119 ? 34.867 10.658 -37.356 1.00 81.19 119 HIS A N 1
ATOM 912 C CA . HIS A 1 119 ? 35.939 11.411 -38.014 1.00 81.19 119 HIS A CA 1
ATOM 913 C C . HIS A 1 119 ? 37.268 11.331 -37.252 1.00 81.19 119 HIS A C 1
ATOM 915 O O . HIS A 1 119 ? 38.323 11.455 -37.869 1.00 81.19 119 HIS A O 1
ATOM 921 N N . LEU A 1 120 ? 37.224 11.067 -35.943 1.00 78.19 120 LEU A N 1
ATOM 922 C CA . LEU A 1 120 ? 38.402 10.954 -35.081 1.00 78.19 120 LEU A CA 1
ATOM 923 C C . LEU A 1 120 ? 39.020 9.548 -35.084 1.00 78.19 120 LEU A C 1
ATOM 925 O O . LEU A 1 120 ? 40.149 9.373 -34.633 1.00 78.19 120 LEU A O 1
ATOM 929 N N . VAL A 1 121 ? 38.311 8.534 -35.595 1.00 77.19 121 VAL A N 1
ATOM 930 C CA . VAL A 1 121 ? 38.823 7.157 -35.654 1.00 77.19 121 VAL A CA 1
ATOM 931 C C . VAL A 1 121 ? 39.789 7.014 -36.840 1.00 77.19 121 VAL A C 1
ATOM 933 O O . VAL A 1 121 ? 39.352 7.092 -37.994 1.00 77.19 121 VAL A O 1
ATOM 936 N N . PRO A 1 122 ? 41.091 6.754 -36.608 1.00 69.62 122 PRO A N 1
ATOM 937 C CA . PRO A 1 122 ? 42.070 6.642 -37.683 1.00 69.62 122 PRO A CA 1
ATOM 938 C C . PRO A 1 122 ? 41.765 5.445 -38.593 1.00 69.62 122 PRO A C 1
ATOM 940 O O . PRO A 1 122 ? 41.488 4.333 -38.131 1.00 69.62 122 PRO A O 1
ATOM 943 N N . ARG A 1 123 ? 41.845 5.656 -39.914 1.00 68.88 123 ARG A N 1
ATOM 944 C CA . ARG A 1 123 ? 41.669 4.587 -40.908 1.00 68.88 123 ARG A CA 1
ATOM 945 C C . ARG A 1 123 ? 42.892 3.674 -40.887 1.00 68.88 123 ARG A C 1
ATOM 947 O O . ARG A 1 123 ? 43.954 4.046 -41.372 1.00 68.88 123 ARG A O 1
ATOM 954 N N . ARG A 1 124 ? 42.744 2.464 -40.344 1.00 66.50 124 ARG A N 1
ATOM 955 C CA . ARG A 1 124 ? 43.769 1.421 -40.476 1.00 66.50 124 ARG A CA 1
ATOM 956 C C . ARG A 1 124 ? 43.697 0.844 -41.886 1.00 66.50 124 ARG A C 1
ATOM 958 O O . ARG A 1 124 ? 42.655 0.317 -42.264 1.00 66.50 124 ARG A O 1
ATOM 965 N N . LEU A 1 125 ? 44.779 0.964 -42.648 1.00 67.81 125 LEU A N 1
ATOM 966 C CA . LEU A 1 125 ? 44.895 0.399 -43.992 1.00 67.81 125 LEU A CA 1
ATOM 967 C C . LEU A 1 125 ? 45.508 -1.007 -43.912 1.00 67.81 125 LEU A C 1
ATOM 969 O O . LEU A 1 125 ? 46.340 -1.286 -43.047 1.00 67.81 125 LEU A O 1
ATOM 973 N N . ASP A 1 126 ? 45.054 -1.913 -44.765 1.00 67.00 126 ASP A N 1
ATOM 974 C CA . ASP A 1 126 ? 45.640 -3.232 -44.951 1.00 67.00 126 ASP A CA 1
ATOM 975 C C . ASP A 1 126 ? 46.872 -3.175 -45.875 1.00 67.00 126 ASP A C 1
ATOM 977 O O . ASP A 1 126 ? 47.263 -2.118 -46.373 1.00 67.00 126 ASP A O 1
ATOM 981 N N . ARG A 1 127 ? 47.500 -4.334 -46.111 1.00 64.69 127 ARG A N 1
ATOM 982 C CA . ARG A 1 127 ? 48.684 -4.450 -46.980 1.00 64.69 127 ARG A CA 1
ATOM 983 C C . ARG A 1 127 ? 48.411 -4.086 -48.449 1.00 64.69 127 ARG A C 1
ATOM 985 O O . ARG A 1 127 ? 49.368 -3.895 -49.187 1.00 64.69 127 ARG A O 1
ATOM 992 N N . SER A 1 128 ? 47.146 -3.985 -48.864 1.00 68.00 128 SER A N 1
ATOM 993 C CA . SER A 1 128 ? 46.723 -3.581 -50.211 1.00 68.00 128 SER A CA 1
ATOM 994 C C . SER A 1 128 ? 46.375 -2.089 -50.317 1.00 68.00 128 SER A C 1
ATOM 996 O O . SER A 1 128 ? 45.998 -1.618 -51.387 1.00 68.00 128 SER A O 1
ATOM 998 N N . GLY A 1 129 ? 46.508 -1.330 -49.220 1.00 62.38 129 GLY A N 1
ATOM 999 C CA . GLY A 1 129 ? 46.134 0.084 -49.160 1.00 62.38 129 GLY A CA 1
ATOM 1000 C C . GLY A 1 129 ? 44.628 0.319 -49.003 1.00 62.38 129 GLY A C 1
ATOM 1001 O O . GLY A 1 129 ? 44.186 1.465 -49.081 1.00 62.38 129 GLY A O 1
ATOM 1002 N N . GLN A 1 130 ? 43.836 -0.729 -48.757 1.00 68.88 130 GLN A N 1
ATOM 1003 C CA . GLN A 1 130 ? 42.402 -0.627 -48.491 1.00 68.88 130 GLN A CA 1
ATOM 1004 C C . GLN A 1 130 ? 42.114 -0.521 -46.988 1.00 68.88 130 GLN A C 1
ATOM 1006 O O . GLN A 1 130 ? 42.891 -1.001 -46.165 1.00 68.88 130 GLN A O 1
ATOM 1011 N N . PRO A 1 131 ? 41.012 0.121 -46.568 1.00 64.69 131 PRO A N 1
ATOM 1012 C CA . PRO A 1 131 ? 40.641 0.182 -45.158 1.00 64.69 131 PRO A CA 1
ATOM 1013 C C . PRO A 1 131 ? 40.363 -1.220 -44.593 1.00 64.69 131 PRO A C 1
ATOM 1015 O O . PRO A 1 131 ? 39.437 -1.905 -45.017 1.00 64.69 131 PRO A O 1
ATOM 1018 N N . ARG A 1 132 ? 41.133 -1.628 -43.578 1.00 68.56 132 ARG A N 1
ATOM 1019 C CA . ARG A 1 132 ? 40.969 -2.907 -42.882 1.00 68.56 132 ARG A CA 1
ATOM 1020 C C . ARG A 1 132 ? 39.749 -2.846 -41.963 1.00 68.56 132 ARG A C 1
ATOM 1022 O O . ARG A 1 132 ? 39.785 -2.201 -40.913 1.00 68.56 132 ARG A O 1
ATOM 1029 N N . VAL A 1 133 ? 38.682 -3.553 -42.326 1.00 69.12 133 VAL A N 1
ATOM 1030 C CA . VAL A 1 133 ? 37.454 -3.663 -41.523 1.00 69.12 133 VAL A CA 1
ATOM 1031 C C . VAL A 1 133 ? 37.480 -4.976 -40.738 1.00 69.12 133 VAL A C 1
ATOM 1033 O O . VAL A 1 133 ? 37.592 -6.054 -41.310 1.00 69.12 133 VAL A O 1
ATOM 1036 N N . SER A 1 134 ? 37.394 -4.904 -39.406 1.00 77.19 134 SER A N 1
ATOM 1037 C CA . SER A 1 134 ? 37.179 -6.102 -38.581 1.00 77.19 134 SER A CA 1
ATOM 1038 C C . SER A 1 134 ? 35.687 -6.420 -38.546 1.00 77.19 134 SER A C 1
ATOM 1040 O O . SER A 1 134 ? 34.947 -5.769 -37.806 1.00 77.19 134 SER A O 1
ATOM 1042 N N . HIS A 1 135 ? 35.252 -7.390 -39.353 1.00 76.94 135 HIS A N 1
ATOM 1043 C CA . HIS A 1 135 ? 33.847 -7.802 -39.431 1.00 76.94 135 HIS A CA 1
ATOM 1044 C C . HIS A 1 135 ? 33.350 -8.414 -38.117 1.00 76.94 135 HIS A C 1
ATOM 1046 O O . HIS A 1 135 ? 32.333 -7.968 -37.601 1.00 76.94 135 HIS A O 1
ATOM 1052 N N . TRP A 1 136 ? 34.109 -9.335 -37.513 1.00 79.31 136 TRP A N 1
ATOM 1053 C CA . TRP A 1 136 ? 33.759 -9.953 -36.225 1.00 79.31 136 TRP A CA 1
ATOM 1054 C C . TRP A 1 136 ? 33.694 -8.945 -35.074 1.00 79.31 136 TRP A C 1
ATOM 1056 O O . TRP A 1 136 ? 32.762 -8.970 -34.276 1.00 79.31 136 TRP A O 1
ATOM 1066 N N . GLY A 1 137 ? 34.641 -8.003 -35.012 1.00 79.38 137 GLY A N 1
ATOM 1067 C CA . GLY A 1 137 ? 34.600 -6.940 -34.007 1.00 79.38 137 GLY A CA 1
ATOM 1068 C C . GLY A 1 137 ? 33.472 -5.929 -34.251 1.00 79.38 137 GLY A C 1
ATOM 1069 O O . GLY A 1 137 ? 32.905 -5.399 -33.301 1.00 79.38 137 GLY A O 1
ATOM 1070 N N . GLY A 1 138 ? 33.130 -5.664 -35.516 1.00 79.75 138 GLY A N 1
ATOM 1071 C CA . GLY A 1 138 ? 31.965 -4.856 -35.881 1.00 79.75 138 GLY A CA 1
ATOM 1072 C C . GLY A 1 138 ? 30.647 -5.531 -35.503 1.00 79.75 138 GLY A C 1
ATOM 1073 O O . GLY A 1 138 ? 29.779 -4.872 -34.942 1.00 79.75 138 GLY A O 1
ATOM 1074 N N . LEU A 1 139 ? 30.533 -6.840 -35.739 1.00 82.75 139 LEU A N 1
ATOM 1075 C CA . LEU A 1 139 ? 29.383 -7.657 -35.354 1.00 82.75 139 LEU A CA 1
ATOM 1076 C C . LEU A 1 139 ? 29.174 -7.637 -33.835 1.00 82.75 139 LEU A C 1
ATOM 1078 O O . LEU A 1 139 ? 28.082 -7.308 -33.395 1.00 82.75 139 LEU A O 1
ATOM 1082 N N . LEU A 1 140 ? 30.222 -7.879 -33.036 1.00 84.38 140 LEU A N 1
ATOM 1083 C CA . LEU A 1 140 ? 30.135 -7.856 -31.569 1.00 84.38 140 LEU A CA 1
ATOM 1084 C C . LEU A 1 140 ? 29.667 -6.495 -31.031 1.00 84.38 140 LEU A C 1
ATOM 1086 O O . LEU A 1 140 ? 28.800 -6.431 -30.162 1.00 84.38 140 LEU A O 1
ATOM 1090 N N . MET A 1 141 ? 30.195 -5.396 -31.576 1.00 86.38 141 MET A N 1
ATOM 1091 C CA . MET A 1 141 ? 29.737 -4.052 -31.206 1.00 86.38 141 MET A CA 1
ATOM 1092 C C . MET A 1 141 ? 28.304 -3.784 -31.679 1.00 86.38 141 MET A C 1
ATOM 1094 O O . MET A 1 141 ? 27.539 -3.135 -30.972 1.00 86.38 141 MET A O 1
ATOM 1098 N N . GLY A 1 142 ? 27.920 -4.318 -32.842 1.00 82.56 142 GLY A N 1
ATOM 1099 C CA . GLY A 1 142 ? 26.543 -4.315 -33.328 1.00 82.56 142 GLY A CA 1
ATOM 1100 C C . GLY A 1 142 ? 25.587 -5.044 -32.387 1.00 82.56 142 GLY A C 1
ATOM 1101 O O . GLY A 1 142 ? 24.525 -4.501 -32.097 1.00 82.56 142 GLY A O 1
ATOM 1102 N N . CYS A 1 143 ? 25.988 -6.203 -31.848 1.00 84.94 143 CYS A N 1
ATOM 1103 C CA . CYS A 1 143 ? 25.241 -6.913 -30.808 1.00 84.94 143 CYS A CA 1
ATOM 1104 C C . CYS A 1 143 ? 25.060 -6.032 -29.570 1.00 84.94 143 CYS A C 1
ATOM 1106 O O . CYS A 1 143 ? 23.943 -5.899 -29.091 1.00 84.94 143 CYS A O 1
ATOM 1108 N N . GLY A 1 144 ? 26.126 -5.390 -29.078 1.00 86.25 144 GLY A N 1
ATOM 1109 C CA . GLY A 1 144 ? 26.046 -4.518 -27.899 1.00 86.25 144 GLY A CA 1
ATOM 1110 C C . GLY A 1 144 ? 25.126 -3.309 -28.101 1.00 86.25 144 GLY A C 1
ATOM 1111 O O . GLY A 1 144 ? 24.345 -2.968 -27.218 1.00 86.25 144 GLY A O 1
ATOM 1112 N N . VAL A 1 145 ? 25.172 -2.681 -29.280 1.00 86.69 145 VAL A N 1
ATOM 1113 C CA . VAL A 1 145 ? 24.282 -1.562 -29.639 1.00 86.69 145 VAL A CA 1
ATOM 1114 C C . VAL A 1 145 ? 22.830 -2.028 -29.734 1.00 86.69 145 VAL A C 1
ATOM 1116 O O . VAL A 1 145 ? 21.950 -1.387 -29.168 1.00 86.69 145 VAL A O 1
ATOM 1119 N N . ALA A 1 146 ? 22.589 -3.147 -30.424 1.00 85.56 146 ALA A N 1
ATOM 1120 C CA . ALA A 1 146 ? 21.270 -3.758 -30.536 1.00 85.56 146 ALA A CA 1
ATOM 1121 C C . ALA A 1 146 ? 20.687 -4.085 -29.159 1.00 85.56 146 ALA A C 1
ATOM 1123 O O . ALA A 1 146 ? 19.556 -3.722 -28.867 1.00 85.56 146 ALA A O 1
ATOM 1124 N N . PHE A 1 147 ? 21.494 -4.723 -28.318 1.00 86.31 147 PHE A N 1
ATOM 1125 C CA . PHE A 1 147 ? 21.152 -5.117 -26.963 1.00 86.31 147 PHE A CA 1
ATOM 1126 C C . PHE A 1 147 ? 20.763 -3.921 -26.098 1.00 86.31 147 PHE A C 1
ATOM 1128 O O . PHE A 1 147 ? 19.694 -3.915 -25.501 1.00 86.31 147 PHE A O 1
ATOM 1135 N N . LEU A 1 148 ? 21.591 -2.876 -26.080 1.00 87.88 148 LEU A N 1
ATOM 1136 C CA . LEU A 1 148 ? 21.343 -1.688 -25.268 1.00 87.88 148 LEU A CA 1
ATOM 1137 C C . LEU A 1 148 ? 20.096 -0.926 -25.738 1.00 87.88 148 LEU A C 1
ATOM 1139 O O . LEU A 1 148 ? 19.312 -0.475 -24.910 1.00 87.88 148 LEU A O 1
ATOM 1143 N N . SER A 1 149 ? 19.868 -0.824 -27.052 1.00 85.56 149 SER A N 1
ATOM 1144 C CA . SER A 1 149 ? 18.620 -0.263 -27.586 1.00 85.56 149 SER A CA 1
ATOM 1145 C C . SER A 1 149 ? 17.401 -1.106 -27.239 1.00 85.56 149 SER A C 1
ATOM 1147 O O . SER A 1 149 ? 16.371 -0.551 -26.876 1.00 85.56 149 SER A O 1
ATOM 1149 N N . LEU A 1 150 ? 17.514 -2.428 -27.346 1.00 85.19 150 LEU A N 1
ATOM 1150 C CA . LEU A 1 150 ? 16.427 -3.340 -27.029 1.00 85.19 150 LEU A CA 1
ATOM 1151 C C . LEU A 1 150 ? 16.034 -3.232 -25.551 1.00 85.19 150 LEU A C 1
ATOM 1153 O O . LEU A 1 150 ? 14.856 -3.090 -25.246 1.00 85.19 150 LEU A O 1
ATOM 1157 N N . MET A 1 151 ? 17.019 -3.210 -24.652 1.00 86.62 151 MET A N 1
ATOM 1158 C CA . MET A 1 151 ? 16.799 -3.083 -23.211 1.00 86.62 151 MET A CA 1
ATOM 1159 C C . MET A 1 151 ? 16.040 -1.830 -22.821 1.00 86.62 151 MET A C 1
ATOM 1161 O O . MET A 1 151 ? 15.133 -1.919 -22.003 1.00 86.62 151 MET A O 1
ATOM 1165 N N . VAL A 1 152 ? 16.347 -0.685 -23.432 1.00 89.25 152 VAL A N 1
ATOM 1166 C CA . VAL A 1 152 ? 15.634 0.555 -23.113 1.00 89.25 152 VAL A CA 1
ATOM 1167 C C . VAL A 1 152 ? 14.144 0.432 -23.413 1.00 89.25 152 VAL A C 1
ATOM 1169 O O . VAL A 1 152 ? 13.351 0.822 -22.570 1.00 89.25 152 VAL A O 1
ATOM 1172 N N . TYR A 1 153 ? 13.764 -0.136 -24.562 1.00 86.88 153 TYR A N 1
ATOM 1173 C CA . TYR A 1 153 ? 12.356 -0.245 -24.958 1.00 86.88 153 TYR A CA 1
ATOM 1174 C C . TYR A 1 153 ? 11.605 -1.379 -24.261 1.00 86.88 153 TYR A C 1
ATOM 1176 O O . TYR A 1 153 ? 10.428 -1.227 -23.949 1.00 86.88 153 TYR A O 1
ATOM 1184 N N . ILE A 1 154 ? 12.268 -2.514 -24.032 1.00 85.12 154 ILE A N 1
ATOM 1185 C CA . ILE A 1 154 ? 11.657 -3.663 -23.358 1.00 85.12 154 ILE A CA 1
ATOM 1186 C C . ILE A 1 154 ? 11.431 -3.363 -21.874 1.00 85.12 154 ILE A C 1
ATOM 1188 O O . ILE A 1 154 ? 10.425 -3.802 -21.331 1.00 85.12 154 ILE A O 1
ATOM 1192 N N . MET A 1 155 ? 12.335 -2.618 -21.228 1.00 90.38 155 MET A N 1
ATOM 1193 C CA . MET A 1 155 ? 12.336 -2.451 -19.773 1.00 90.38 155 MET A CA 1
ATOM 1194 C C . MET A 1 155 ? 11.018 -1.888 -19.212 1.00 90.38 155 MET A C 1
ATOM 1196 O O . MET A 1 155 ? 10.458 -2.563 -18.354 1.00 90.38 155 MET A O 1
ATOM 1200 N N . PRO A 1 156 ? 10.450 -0.758 -19.687 1.00 90.38 156 PRO A N 1
ATOM 1201 C CA . PRO A 1 156 ? 9.185 -0.277 -19.132 1.00 90.38 156 PRO A CA 1
ATOM 1202 C C . PRO A 1 156 ? 8.018 -1.194 -19.462 1.00 90.38 156 PRO A C 1
ATOM 1204 O O . PRO A 1 156 ? 7.167 -1.404 -18.613 1.00 90.38 156 PRO A O 1
ATOM 1207 N N . LEU A 1 157 ? 7.994 -1.773 -20.668 1.00 88.00 157 LEU A N 1
ATOM 1208 C CA . LEU A 1 157 ? 6.934 -2.701 -21.056 1.00 88.00 157 LEU A CA 1
ATOM 1209 C C . LEU A 1 157 ? 6.899 -3.915 -20.121 1.00 88.00 157 LEU A C 1
ATOM 1211 O O . LEU A 1 157 ? 5.842 -4.227 -19.589 1.00 88.00 157 LEU A O 1
ATOM 1215 N N . TYR A 1 158 ? 8.044 -4.567 -19.901 1.00 89.94 158 TYR A N 1
ATOM 1216 C CA . TYR A 1 158 ? 8.134 -5.697 -18.977 1.00 89.94 158 TYR A CA 1
ATOM 1217 C C . TYR A 1 158 ? 7.830 -5.287 -17.546 1.00 89.94 158 TYR A C 1
ATOM 1219 O O . TYR A 1 158 ? 7.088 -5.998 -16.886 1.00 89.94 158 TYR A O 1
ATOM 1227 N N . GLY A 1 159 ? 8.344 -4.142 -17.092 1.00 91.44 159 GLY A N 1
ATOM 1228 C CA . GLY A 1 159 ? 8.072 -3.658 -15.745 1.00 91.44 159 GLY A CA 1
ATOM 1229 C C . GLY A 1 159 ? 6.586 -3.406 -15.496 1.00 91.44 159 GLY A C 1
ATOM 1230 O O . GLY A 1 159 ? 6.068 -3.843 -14.480 1.00 91.44 159 GLY A O 1
ATOM 1231 N N . TYR A 1 160 ? 5.857 -2.791 -16.435 1.00 92.31 160 TYR A N 1
ATOM 1232 C CA . TYR A 1 160 ? 4.405 -2.619 -16.287 1.00 92.31 160 TYR A CA 1
ATOM 1233 C C . TYR A 1 160 ? 3.637 -3.939 -16.375 1.00 92.31 160 TYR A C 1
ATOM 1235 O O . TYR A 1 160 ? 2.658 -4.114 -15.659 1.00 92.31 160 TYR A O 1
ATOM 1243 N N . VAL A 1 161 ? 4.064 -4.861 -17.244 1.00 91.62 161 VAL A N 1
ATOM 1244 C CA . VAL A 1 161 ? 3.455 -6.196 -17.335 1.00 91.62 161 VAL A CA 1
ATOM 1245 C C . VAL A 1 161 ? 3.670 -6.978 -16.039 1.00 91.62 161 VAL A C 1
ATOM 1247 O O . VAL A 1 161 ? 2.745 -7.631 -15.577 1.00 91.62 161 VAL A O 1
ATOM 1250 N N . GLU A 1 162 ? 4.858 -6.895 -15.442 1.00 91.88 162 GLU A N 1
ATOM 1251 C CA . GLU A 1 162 ? 5.174 -7.518 -14.156 1.00 91.88 162 GLU A CA 1
ATOM 1252 C C . GLU A 1 162 ? 4.359 -6.892 -13.022 1.00 91.88 162 GLU A C 1
ATOM 1254 O O . GLU A 1 162 ? 3.737 -7.628 -12.269 1.00 91.88 162 GLU A O 1
ATOM 1259 N N . VAL A 1 163 ? 4.270 -5.557 -12.959 1.00 93.44 163 VAL A N 1
ATOM 1260 C CA . VAL A 1 163 ? 3.410 -4.849 -11.993 1.00 93.44 163 VAL A CA 1
ATOM 1261 C C . VAL A 1 163 ? 1.954 -5.302 -12.115 1.00 93.44 163 VAL A C 1
ATOM 1263 O O . VAL A 1 163 ? 1.341 -5.644 -11.111 1.00 93.44 163 VAL A O 1
ATOM 1266 N N . ALA A 1 164 ? 1.405 -5.354 -13.332 1.00 91.81 164 ALA A N 1
ATOM 1267 C CA . ALA A 1 164 ? 0.027 -5.788 -13.552 1.00 91.81 164 ALA A CA 1
ATOM 1268 C C . ALA A 1 164 ? -0.188 -7.269 -13.197 1.00 91.81 164 ALA A C 1
ATOM 1270 O O . ALA A 1 164 ? -1.195 -7.607 -12.588 1.00 91.81 164 ALA A O 1
ATOM 1271 N N . HIS A 1 165 ? 0.752 -8.145 -13.559 1.00 91.56 165 HIS A N 1
ATOM 1272 C CA . HIS A 1 165 ? 0.676 -9.573 -13.248 1.00 91.56 165 HIS A CA 1
ATOM 1273 C C . HIS A 1 165 ? 0.709 -9.813 -11.737 1.00 91.56 165 HIS A C 1
ATOM 1275 O O . HIS A 1 165 ? -0.093 -10.586 -11.223 1.00 91.56 165 HIS A O 1
ATOM 1281 N N . THR A 1 166 ? 1.629 -9.154 -11.026 1.00 92.00 166 THR A N 1
ATOM 1282 C CA . THR A 1 166 ? 1.723 -9.243 -9.565 1.00 92.00 166 THR A CA 1
ATOM 1283 C C . THR A 1 166 ? 0.457 -8.704 -8.912 1.00 92.00 166 THR A C 1
ATOM 1285 O O . THR A 1 166 ? -0.112 -9.393 -8.084 1.00 92.00 166 THR A O 1
ATOM 1288 N N . ALA A 1 167 ? -0.049 -7.546 -9.349 1.00 91.06 167 ALA A N 1
ATOM 1289 C CA . ALA A 1 167 ? -1.281 -6.975 -8.808 1.00 91.06 167 ALA A CA 1
ATOM 1290 C C . ALA A 1 167 ? -2.484 -7.923 -8.942 1.00 91.06 167 ALA A C 1
ATOM 1292 O O . ALA A 1 167 ? -3.236 -8.091 -7.989 1.00 91.06 167 ALA A O 1
ATOM 1293 N N . ILE A 1 168 ? -2.652 -8.571 -10.102 1.00 90.06 168 ILE A N 1
ATOM 1294 C CA . ILE A 1 168 ? -3.730 -9.551 -10.310 1.00 90.06 168 ILE A CA 1
ATOM 1295 C C . ILE A 1 168 ? -3.557 -10.746 -9.366 1.00 90.06 168 ILE A C 1
ATOM 1297 O O . ILE A 1 168 ? -4.491 -11.087 -8.650 1.00 90.06 168 ILE A O 1
ATOM 1301 N N . ALA A 1 169 ? -2.355 -11.325 -9.308 1.00 89.50 169 ALA A N 1
ATOM 1302 C CA . ALA A 1 169 ? -2.081 -12.484 -8.462 1.00 89.50 169 ALA A CA 1
ATOM 1303 C C . ALA A 1 169 ? -2.264 -12.186 -6.961 1.00 89.50 169 ALA A C 1
ATOM 1305 O O . ALA A 1 169 ? -2.780 -13.023 -6.223 1.00 89.50 169 ALA A O 1
ATOM 1306 N N . THR A 1 170 ? -1.856 -11.000 -6.505 1.00 90.88 170 THR A N 1
ATOM 1307 C CA . THR A 1 170 ? -2.028 -10.570 -5.112 1.00 90.88 170 THR A CA 1
ATOM 1308 C C . THR A 1 170 ? -3.498 -10.327 -4.796 1.00 90.88 170 THR A C 1
ATOM 1310 O O . THR A 1 170 ? -3.995 -10.819 -3.788 1.00 90.88 170 THR A O 1
ATOM 1313 N N . MET A 1 171 ? -4.231 -9.643 -5.676 1.00 88.75 171 MET A N 1
ATOM 1314 C CA . MET A 1 171 ? -5.665 -9.428 -5.490 1.00 88.75 171 MET A CA 1
ATOM 1315 C C . MET A 1 171 ? -6.438 -10.755 -5.443 1.00 88.75 171 MET A C 1
ATOM 1317 O O . MET A 1 171 ? -7.302 -10.917 -4.592 1.00 88.75 171 MET A O 1
ATOM 1321 N N . GLU A 1 172 ? -6.105 -11.724 -6.301 1.00 86.06 172 GLU A N 1
ATOM 1322 C CA . GLU A 1 172 ? -6.695 -13.073 -6.287 1.00 86.06 172 GLU A CA 1
ATOM 1323 C C . GLU A 1 172 ? -6.400 -13.838 -4.993 1.00 86.06 172 GLU A C 1
ATOM 1325 O O . GLU A 1 172 ? -7.268 -14.543 -4.487 1.00 86.06 172 GLU A O 1
ATOM 1330 N N . ALA A 1 173 ? -5.195 -13.689 -4.434 1.00 87.88 173 ALA A N 1
ATOM 1331 C CA . ALA A 1 173 ? -4.830 -14.336 -3.175 1.00 87.88 173 ALA A CA 1
ATOM 1332 C C . ALA A 1 173 ? -5.634 -13.804 -1.973 1.00 87.88 173 ALA A C 1
ATOM 1334 O O . ALA A 1 173 ? -5.871 -14.550 -1.021 1.00 87.88 173 ALA A O 1
ATOM 1335 N N . HIS A 1 174 ? -6.059 -12.539 -2.029 1.00 86.62 174 HIS A N 1
ATOM 1336 C CA . HIS A 1 174 ? -6.811 -11.858 -0.970 1.00 86.62 174 HIS A CA 1
ATOM 1337 C C . HIS A 1 174 ? -8.333 -11.848 -1.199 1.00 86.62 174 HIS A C 1
ATOM 1339 O O . HIS A 1 174 ? -9.116 -11.754 -0.255 1.00 86.62 174 HIS A O 1
ATOM 1345 N N . ALA A 1 175 ? -8.789 -12.000 -2.442 1.00 83.25 175 ALA A N 1
ATOM 1346 C CA . ALA A 1 175 ? -10.206 -12.029 -2.782 1.00 83.25 175 ALA A CA 1
ATOM 1347 C C . ALA A 1 175 ? -10.966 -13.205 -2.135 1.00 83.25 175 ALA A C 1
ATOM 1349 O O . ALA A 1 175 ? -10.387 -14.192 -1.672 1.00 83.25 175 ALA A O 1
ATOM 1350 N N . SER A 1 176 ? -12.299 -13.108 -2.081 1.00 76.12 176 SER A N 1
ATOM 1351 C CA . SER A 1 176 ? -13.154 -14.247 -1.725 1.00 76.12 176 SER A CA 1
ATOM 1352 C C . SER A 1 176 ? -13.249 -15.246 -2.886 1.00 76.12 176 SER A C 1
ATOM 1354 O O . SER A 1 176 ? -13.203 -14.857 -4.052 1.00 76.12 176 SER A O 1
ATOM 1356 N N . GLU A 1 177 ? -13.440 -16.536 -2.581 1.00 72.25 177 GLU A N 1
ATOM 1357 C CA . GLU A 1 177 ? -13.614 -17.591 -3.604 1.00 72.25 177 GLU A CA 1
ATOM 1358 C C . GLU A 1 177 ? -14.835 -17.358 -4.519 1.00 72.25 177 GLU A C 1
ATOM 1360 O O . GLU A 1 177 ? -14.928 -17.937 -5.599 1.00 72.25 177 GLU A O 1
ATOM 1365 N N . GLU A 1 178 ? -15.777 -16.509 -4.100 1.00 66.62 178 GLU A N 1
ATOM 1366 C CA . GLU A 1 178 ? -16.986 -16.159 -4.855 1.00 66.62 178 GLU A CA 1
ATOM 1367 C C . GLU A 1 178 ? -16.759 -15.048 -5.893 1.00 66.62 178 GLU A C 1
ATOM 1369 O O . GLU A 1 178 ? -17.655 -14.742 -6.685 1.00 66.62 178 GLU A O 1
ATOM 1374 N N . MET A 1 179 ? -15.573 -14.434 -5.908 1.00 69.88 179 MET A N 1
ATOM 1375 C CA . MET A 1 179 ? -15.222 -13.407 -6.878 1.00 69.88 179 MET A CA 1
ATOM 1376 C C . MET A 1 179 ? -15.092 -14.002 -8.283 1.00 69.88 179 MET A C 1
ATOM 1378 O O . MET A 1 179 ? -14.296 -14.906 -8.523 1.00 69.88 179 MET A O 1
ATOM 1382 N N . ASP A 1 180 ? -15.833 -13.446 -9.246 1.00 74.94 180 ASP A N 1
ATOM 1383 C CA . ASP A 1 180 ? -15.635 -13.765 -10.662 1.00 74.94 180 ASP A CA 1
ATOM 1384 C C . ASP A 1 180 ? -14.338 -13.120 -11.175 1.00 74.94 180 ASP A C 1
ATOM 1386 O O . ASP A 1 180 ? -14.326 -12.003 -11.701 1.00 74.94 180 ASP A O 1
ATOM 1390 N N . THR A 1 181 ? -13.229 -13.837 -11.010 1.00 75.44 181 THR A N 1
ATOM 1391 C CA . THR A 1 181 ? -11.905 -13.463 -11.522 1.00 75.44 181 THR A CA 1
ATOM 1392 C C . THR A 1 181 ? -11.707 -13.836 -12.981 1.00 75.44 181 THR A C 1
ATOM 1394 O O . THR A 1 181 ? -10.691 -13.462 -13.558 1.00 75.44 181 THR A O 1
ATOM 1397 N N . THR A 1 182 ? -12.679 -14.486 -13.633 1.00 80.62 182 THR A N 1
ATOM 1398 C CA . THR A 1 182 ? -12.503 -15.097 -14.962 1.00 80.62 182 THR A CA 1
ATOM 1399 C C . THR A 1 182 ? -11.936 -14.115 -15.988 1.00 80.62 182 THR A C 1
ATOM 1401 O O . THR A 1 182 ? -11.088 -14.471 -16.800 1.00 80.62 182 THR A O 1
ATOM 1404 N N . THR A 1 183 ? -12.366 -12.851 -15.953 1.00 81.50 183 THR A N 1
ATOM 1405 C CA . THR A 1 183 ? -11.870 -11.821 -16.882 1.00 81.50 183 THR A CA 1
ATOM 1406 C C . THR A 1 183 ? -10.428 -11.384 -16.605 1.00 81.50 183 THR A C 1
ATOM 1408 O O . THR A 1 183 ? -9.687 -11.092 -17.548 1.00 81.50 183 THR A O 1
ATOM 1411 N N . LEU A 1 184 ? -10.021 -11.352 -15.335 1.00 82.06 184 LEU A N 1
ATOM 1412 C CA . LEU A 1 184 ? -8.665 -11.026 -14.891 1.00 82.06 184 LEU A CA 1
ATOM 1413 C C . LEU A 1 184 ? -7.720 -12.196 -15.158 1.00 82.06 184 LEU A C 1
ATOM 1415 O O . LEU A 1 184 ? -6.663 -11.980 -15.748 1.00 82.06 184 LEU A O 1
ATOM 1419 N N . ASP A 1 185 ? -8.157 -13.418 -14.854 1.00 82.88 185 ASP A N 1
ATOM 1420 C CA . ASP A 1 185 ? -7.473 -14.671 -15.170 1.00 82.88 185 ASP A CA 1
ATOM 1421 C C . ASP A 1 185 ? -7.228 -14.797 -16.674 1.00 82.88 185 ASP A C 1
ATOM 1423 O O . ASP A 1 185 ? -6.099 -14.991 -17.128 1.00 82.88 185 ASP A O 1
ATOM 1427 N N . GLU A 1 186 ? -8.275 -14.614 -17.486 1.00 86.69 186 GLU A N 1
ATOM 1428 C CA . GLU A 1 186 ? -8.153 -14.631 -18.941 1.00 86.69 186 GLU A CA 1
ATOM 1429 C C . GLU A 1 186 ? -7.201 -13.541 -19.433 1.00 86.69 186 GLU A C 1
ATOM 1431 O O . GLU A 1 186 ? -6.448 -13.768 -20.386 1.00 86.69 186 GLU A O 1
ATOM 1436 N N . PHE A 1 187 ? -7.214 -12.354 -18.823 1.00 85.50 187 PHE A N 1
ATOM 1437 C CA . PHE A 1 187 ? -6.292 -11.293 -19.198 1.00 85.50 187 PHE A CA 1
ATOM 1438 C C . PHE A 1 187 ? -4.840 -11.652 -18.842 1.00 85.50 187 PHE A C 1
ATOM 1440 O O . PHE A 1 187 ? -3.939 -11.516 -19.680 1.00 85.50 187 PHE A O 1
ATOM 1447 N N . ASN A 1 188 ? -4.619 -12.161 -17.632 1.00 87.75 188 ASN A N 1
ATOM 1448 C CA . ASN A 1 188 ? -3.318 -12.575 -17.132 1.00 87.75 188 ASN A CA 1
ATOM 1449 C C . ASN A 1 188 ? -2.724 -13.696 -17.999 1.00 87.75 188 ASN A C 1
ATOM 1451 O O . ASN A 1 188 ? -1.618 -13.566 -18.535 1.00 87.75 188 ASN A O 1
ATOM 1455 N N . ASP A 1 189 ? -3.509 -14.742 -18.251 1.00 87.31 189 ASP A N 1
ATOM 1456 C CA . ASP A 1 189 ? -3.098 -15.928 -18.996 1.00 87.31 189 ASP A CA 1
ATOM 1457 C C . ASP A 1 189 ? -2.894 -15.670 -20.492 1.00 87.31 189 ASP A C 1
ATOM 1459 O O . ASP A 1 189 ? -1.978 -16.239 -21.096 1.00 87.31 189 ASP A O 1
ATOM 1463 N N . ASN A 1 190 ? -3.718 -14.815 -21.110 1.00 85.88 190 ASN A N 1
ATOM 1464 C CA . ASN A 1 190 ? -3.644 -14.565 -22.552 1.00 85.88 190 ASN A CA 1
ATOM 1465 C C . ASN A 1 190 ? -2.679 -13.434 -22.937 1.00 85.88 190 ASN A C 1
ATOM 1467 O O . ASN A 1 190 ? -2.207 -13.416 -24.083 1.00 85.88 190 ASN A O 1
ATOM 1471 N N . TYR A 1 191 ? -2.391 -12.490 -22.032 1.00 84.06 191 TYR A N 1
ATOM 1472 C CA . TYR A 1 191 ? -1.625 -11.283 -22.366 1.00 84.06 191 TYR A CA 1
ATOM 1473 C C . TYR A 1 191 ? -0.387 -11.052 -21.498 1.00 84.06 191 TYR A C 1
ATOM 1475 O O . TYR A 1 191 ? 0.648 -10.685 -22.057 1.00 84.06 191 TYR A O 1
ATOM 1483 N N . LEU A 1 192 ? -0.448 -11.270 -20.181 1.00 87.94 192 LEU A N 1
ATOM 1484 C CA . LEU A 1 192 ? 0.663 -10.937 -19.280 1.00 87.94 192 LEU A CA 1
ATOM 1485 C C . LEU A 1 192 ? 1.674 -12.082 -19.162 1.00 87.94 192 LEU A C 1
ATOM 1487 O O . LEU A 1 192 ? 2.848 -11.913 -19.512 1.00 87.94 192 LEU A O 1
ATOM 1491 N N . ARG A 1 193 ? 1.218 -13.272 -18.752 1.00 87.44 193 ARG A N 1
ATOM 1492 C CA . ARG A 1 193 ? 2.062 -14.460 -18.563 1.00 87.44 193 ARG A CA 1
ATOM 1493 C C . ARG A 1 193 ? 2.870 -14.831 -19.816 1.00 87.44 193 ARG A C 1
ATOM 1495 O O . ARG A 1 193 ? 4.078 -15.024 -19.683 1.00 87.44 193 ARG A O 1
ATOM 1502 N N . PRO A 1 194 ? 2.312 -14.821 -21.048 1.00 87.06 194 PRO A N 1
ATOM 1503 C CA . PRO A 1 194 ? 3.093 -15.122 -22.253 1.00 87.06 194 PRO A CA 1
ATOM 1504 C C . PRO A 1 194 ? 4.275 -14.165 -22.478 1.00 87.06 194 PRO A C 1
ATOM 1506 O O . PRO A 1 194 ? 5.333 -14.566 -22.970 1.00 87.06 194 PRO A O 1
ATOM 1509 N N . VAL A 1 195 ? 4.131 -12.891 -22.099 1.00 84.19 195 VAL A N 1
ATOM 1510 C CA . VAL A 1 195 ? 5.232 -11.921 -22.162 1.00 84.19 195 VAL A CA 1
ATOM 1511 C C . VAL A 1 195 ? 6.268 -12.252 -21.085 1.00 84.19 195 VAL A C 1
ATOM 1513 O O . VAL A 1 195 ? 7.454 -12.377 -21.392 1.00 84.19 195 VAL A O 1
ATOM 1516 N N . LEU A 1 196 ? 5.846 -12.480 -19.840 1.00 85.88 196 LEU A N 1
ATOM 1517 C CA . LEU A 1 196 ? 6.751 -12.793 -18.725 1.00 85.88 196 LEU A CA 1
ATOM 1518 C C . LEU A 1 196 ? 7.473 -14.137 -18.867 1.00 85.88 196 LEU A C 1
ATOM 1520 O O . LEU A 1 196 ? 8.562 -14.303 -18.321 1.00 85.88 196 LEU A O 1
ATOM 1524 N N . GLU A 1 197 ? 6.934 -15.074 -19.636 1.00 87.12 197 GLU A N 1
ATOM 1525 C CA . GLU A 1 197 ? 7.546 -16.381 -19.895 1.00 87.12 197 GLU A CA 1
ATOM 1526 C C . GLU A 1 197 ? 8.373 -16.421 -21.186 1.00 87.12 197 GLU A C 1
ATOM 1528 O O . GLU A 1 197 ? 8.976 -17.449 -21.507 1.00 87.12 197 GLU A O 1
ATOM 1533 N N . THR A 1 198 ? 8.463 -15.306 -21.921 1.00 83.75 198 THR A N 1
ATOM 1534 C CA . THR A 1 198 ? 9.203 -15.258 -23.186 1.00 83.75 198 THR A CA 1
ATOM 1535 C C . THR A 1 198 ? 10.682 -15.637 -22.974 1.00 83.75 198 THR A C 1
ATOM 1537 O O . THR A 1 198 ? 11.435 -14.919 -22.295 1.00 83.75 198 THR A O 1
ATOM 1540 N N . PRO A 1 199 ? 11.163 -16.728 -23.605 1.00 78.38 199 PRO A N 1
ATOM 1541 C CA . PRO A 1 199 ? 12.538 -17.184 -23.446 1.00 78.38 199 PRO A CA 1
ATOM 1542 C C . PRO A 1 199 ? 13.549 -16.100 -23.836 1.00 78.38 199 PRO A C 1
ATOM 1544 O O . PRO A 1 199 ? 13.334 -15.340 -24.778 1.00 78.38 199 PRO A O 1
ATOM 1547 N N . LEU A 1 200 ? 14.693 -16.059 -23.144 1.00 76.38 200 LEU A N 1
ATOM 1548 C CA . LEU A 1 200 ? 15.794 -15.092 -23.321 1.00 76.38 200 LEU A CA 1
ATOM 1549 C C . LEU A 1 200 ? 15.484 -13.637 -22.935 1.00 76.38 200 LEU A C 1
ATOM 1551 O O . LEU A 1 200 ? 16.404 -12.954 -22.488 1.00 76.38 200 LEU A O 1
ATOM 1555 N N . VAL A 1 201 ? 14.244 -13.160 -23.072 1.00 80.19 201 VAL A N 1
ATOM 1556 C CA . VAL A 1 201 ? 13.870 -11.785 -22.704 1.00 80.19 201 VAL A CA 1
ATOM 1557 C C . VAL A 1 201 ? 13.693 -11.655 -21.193 1.00 80.19 201 VAL A C 1
ATOM 1559 O O . VAL A 1 201 ? 14.256 -10.739 -20.599 1.00 80.19 201 VAL A O 1
ATOM 1562 N N . THR A 1 202 ? 13.027 -12.613 -20.548 1.00 85.56 202 THR A N 1
ATOM 1563 C CA . THR A 1 202 ? 12.790 -12.582 -19.095 1.00 85.56 202 THR A CA 1
ATOM 1564 C C . THR A 1 202 ? 14.071 -12.611 -18.259 1.00 85.56 202 THR A C 1
ATOM 1566 O O . THR A 1 202 ? 14.243 -11.719 -17.428 1.00 85.56 202 THR A O 1
ATOM 1569 N N . PRO A 1 203 ? 15.028 -13.544 -18.467 1.00 86.00 203 PRO A N 1
ATOM 1570 C CA . PRO A 1 203 ? 16.273 -13.544 -17.691 1.00 86.00 203 PRO A CA 1
ATOM 1571 C C . PRO A 1 203 ? 17.074 -12.256 -17.889 1.00 86.00 203 PRO A C 1
ATOM 1573 O O . PRO A 1 203 ? 17.773 -11.787 -16.993 1.00 86.00 203 PRO A O 1
ATOM 1576 N N . LEU A 1 204 ? 16.971 -11.686 -19.088 1.00 82.44 204 LEU A N 1
ATOM 1577 C CA . LEU A 1 204 ? 17.658 -10.470 -19.459 1.00 82.44 204 LEU A CA 1
ATOM 1578 C C . LEU A 1 204 ? 17.048 -9.236 -18.773 1.00 82.44 204 LEU A C 1
ATOM 1580 O O . LEU A 1 204 ? 17.790 -8.402 -18.250 1.00 82.44 204 LEU A O 1
ATOM 1584 N N . TYR A 1 205 ? 15.719 -9.149 -18.725 1.00 88.38 205 TYR A N 1
ATOM 1585 C CA . TYR A 1 205 ? 15.011 -8.138 -17.949 1.00 88.38 205 TYR A CA 1
ATOM 1586 C C . TYR A 1 205 ? 15.355 -8.249 -16.456 1.00 88.38 205 TYR A C 1
ATOM 1588 O O . TYR A 1 205 ? 15.858 -7.275 -15.904 1.00 88.38 205 TYR A O 1
ATOM 1596 N N . LYS A 1 206 ? 15.231 -9.432 -15.839 1.00 88.38 206 LYS A N 1
ATOM 1597 C CA . LYS A 1 206 ? 15.552 -9.631 -14.409 1.00 88.38 206 LYS A CA 1
ATOM 1598 C C . LYS A 1 206 ? 16.989 -9.234 -14.053 1.00 88.38 206 LYS A C 1
ATOM 1600 O O . LYS A 1 206 ? 17.275 -8.686 -12.998 1.00 88.38 206 LYS A O 1
ATOM 1605 N N . SER A 1 207 ? 17.931 -9.476 -14.964 1.00 86.50 207 SER A N 1
ATOM 1606 C CA . SER A 1 207 ? 19.342 -9.152 -14.740 1.00 86.50 207 SER A CA 1
ATOM 1607 C C . SER A 1 207 ? 19.671 -7.657 -14.834 1.00 86.50 207 SER A C 1
ATOM 1609 O O . SER A 1 207 ? 20.595 -7.210 -14.154 1.00 86.50 207 SER A O 1
ATOM 1611 N N . LEU A 1 208 ? 19.046 -6.917 -15.755 1.00 85.25 208 LEU A N 1
ATOM 1612 C CA . LEU A 1 208 ? 19.499 -5.570 -16.148 1.00 85.25 208 LEU A CA 1
ATOM 1613 C C . LEU A 1 208 ? 18.374 -4.541 -16.257 1.00 85.25 208 LEU A C 1
ATOM 1615 O O . LEU A 1 208 ? 18.621 -3.356 -16.047 1.00 85.25 208 LEU A O 1
ATOM 1619 N N . GLY A 1 209 ? 17.174 -4.974 -16.637 1.00 88.56 209 GLY A N 1
ATOM 1620 C CA . GLY A 1 209 ? 16.000 -4.121 -16.796 1.00 88.56 209 GLY A CA 1
ATOM 1621 C C . GLY A 1 209 ? 15.338 -3.801 -15.462 1.00 88.56 209 GLY A C 1
ATOM 1622 O O . GLY A 1 209 ? 15.123 -2.627 -15.177 1.00 88.56 209 GLY A O 1
ATOM 1623 N N . GLU A 1 210 ? 15.096 -4.816 -14.635 1.00 91.31 210 GLU A N 1
ATOM 1624 C CA . GLU A 1 210 ? 14.406 -4.707 -13.346 1.00 91.31 210 GLU A CA 1
ATOM 1625 C C . GLU A 1 210 ? 15.059 -3.674 -12.406 1.00 91.31 210 GLU A C 1
ATOM 1627 O O . GLU A 1 210 ? 14.352 -2.773 -11.959 1.00 91.31 210 GLU A O 1
ATOM 1632 N N . PRO A 1 211 ? 16.396 -3.637 -12.194 1.00 92.00 211 PRO A N 1
ATOM 1633 C CA . PRO A 1 211 ? 16.999 -2.620 -11.326 1.00 92.00 211 PRO A CA 1
ATOM 1634 C C . PRO A 1 211 ? 16.822 -1.188 -11.852 1.00 92.00 211 PRO A C 1
ATOM 1636 O O . PRO A 1 211 ? 16.712 -0.237 -11.077 1.00 92.00 211 PRO A O 1
ATOM 1639 N N . VAL A 1 212 ? 16.812 -1.017 -13.179 1.00 90.88 212 VAL A N 1
ATOM 1640 C CA . VAL A 1 212 ? 16.626 0.293 -13.819 1.00 90.88 212 VAL A CA 1
ATOM 1641 C C . VAL A 1 212 ? 15.160 0.712 -13.758 1.00 90.88 212 VAL A C 1
ATOM 1643 O O . VAL A 1 212 ? 14.890 1.878 -13.469 1.00 90.88 212 VAL A O 1
ATOM 1646 N N . PHE A 1 213 ? 14.231 -0.219 -13.992 1.00 94.00 213 PHE A N 1
ATOM 1647 C CA . PHE A 1 213 ? 12.794 0.004 -13.845 1.00 94.00 213 PHE A CA 1
ATOM 1648 C C . PHE A 1 213 ? 12.457 0.382 -12.406 1.00 94.00 213 PHE A C 1
ATOM 1650 O O . PHE A 1 213 ? 11.916 1.463 -12.186 1.00 94.00 213 PHE A O 1
ATOM 1657 N N . ALA A 1 214 ? 12.883 -0.439 -11.441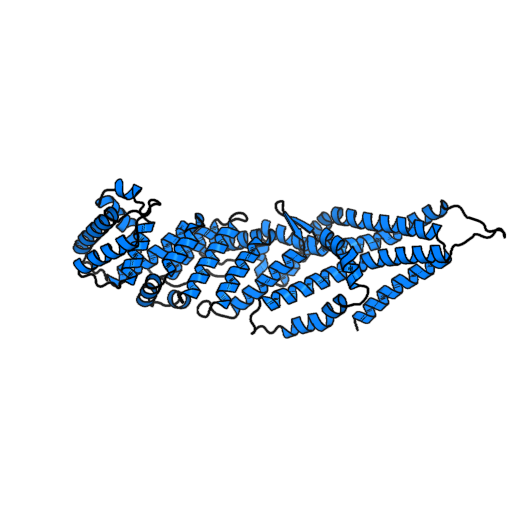 1.00 92.12 214 ALA A N 1
ATOM 1658 C CA . ALA A 1 214 ? 12.714 -0.191 -10.017 1.00 92.12 214 ALA A CA 1
ATOM 1659 C C . ALA A 1 214 ? 13.228 1.206 -9.665 1.00 92.12 214 ALA A C 1
ATOM 1661 O O . ALA A 1 214 ? 12.449 2.034 -9.206 1.00 92.12 214 ALA A O 1
ATOM 1662 N N . SER A 1 215 ? 14.476 1.529 -10.025 1.00 92.81 215 SER A N 1
ATOM 1663 C CA . SER A 1 215 ? 15.066 2.843 -9.752 1.00 92.81 215 SER A CA 1
ATOM 1664 C C . SER A 1 215 ? 14.297 4.013 -10.379 1.00 92.81 215 SER A C 1
ATOM 1666 O O . SER A 1 215 ? 14.171 5.062 -9.744 1.00 92.81 215 SER A O 1
ATOM 1668 N N . LEU A 1 216 ? 13.802 3.873 -11.615 1.00 92.88 216 LEU A N 1
ATOM 1669 C CA . LEU A 1 216 ? 12.981 4.893 -12.281 1.00 92.88 216 LEU A CA 1
ATOM 1670 C C . LEU A 1 216 ? 11.591 5.020 -11.652 1.00 92.88 216 LEU A C 1
ATOM 1672 O O . LEU A 1 216 ? 11.033 6.109 -11.647 1.00 92.88 216 LEU A O 1
ATOM 1676 N N . SER A 1 217 ? 11.046 3.936 -11.119 1.00 93.94 217 SER A N 1
ATOM 1677 C CA . SER A 1 217 ? 9.763 3.935 -10.420 1.00 93.94 217 SER A CA 1
ATOM 1678 C C . SER A 1 217 ? 9.875 4.328 -8.942 1.00 93.94 217 SER A C 1
ATOM 1680 O O . SER A 1 217 ? 8.854 4.478 -8.287 1.00 93.94 217 SER A O 1
ATOM 1682 N N . THR A 1 218 ? 11.088 4.497 -8.401 1.00 94.00 218 THR A N 1
ATOM 1683 C CA . THR A 1 218 ? 11.297 4.890 -7.002 1.00 94.00 218 THR A CA 1
ATOM 1684 C C . THR A 1 218 ? 11.127 6.395 -6.811 1.00 94.00 218 THR A C 1
ATOM 1686 O O . THR A 1 218 ? 11.760 7.202 -7.506 1.00 94.00 218 THR A O 1
ATOM 1689 N N . VAL A 1 219 ? 10.367 6.779 -5.790 1.00 91.69 219 VAL A N 1
ATOM 1690 C CA . VAL A 1 219 ? 10.274 8.154 -5.286 1.00 91.69 219 VAL A CA 1
ATOM 1691 C C . VAL A 1 219 ? 10.518 8.178 -3.778 1.00 91.69 219 VAL A C 1
ATOM 1693 O O . VAL A 1 219 ? 10.426 7.163 -3.095 1.00 91.69 219 VAL A O 1
ATOM 1696 N N . MET A 1 220 ? 10.883 9.352 -3.270 1.00 88.62 220 MET A N 1
ATOM 1697 C CA . MET A 1 220 ? 11.018 9.591 -1.836 1.00 88.62 220 MET A CA 1
ATOM 1698 C C . MET A 1 220 ? 9.706 10.175 -1.320 1.00 88.62 220 MET A C 1
ATOM 1700 O O . MET A 1 220 ? 9.229 11.164 -1.887 1.00 88.62 220 MET A O 1
ATOM 1704 N N . TRP A 1 221 ? 9.158 9.570 -0.273 1.00 87.94 221 TRP A N 1
ATOM 1705 C CA . TRP A 1 221 ? 7.960 10.010 0.430 1.00 87.94 221 TRP A CA 1
ATOM 1706 C C . TRP A 1 221 ? 8.258 10.027 1.925 1.00 87.94 221 TRP A C 1
ATOM 1708 O O . TRP A 1 221 ? 8.719 9.028 2.458 1.00 87.94 221 TRP A O 1
ATOM 1718 N N . ASP A 1 222 ? 8.092 11.186 2.559 1.00 82.50 222 ASP A N 1
ATOM 1719 C CA . ASP A 1 222 ? 8.343 11.393 3.994 1.00 82.50 222 ASP A CA 1
ATOM 1720 C C . ASP A 1 222 ? 9.666 10.792 4.537 1.00 82.50 222 ASP A C 1
ATOM 1722 O O . ASP A 1 222 ? 9.749 10.223 5.618 1.00 82.50 222 ASP A O 1
ATOM 1726 N N . GLY A 1 223 ? 10.746 10.889 3.750 1.00 83.00 223 GLY A N 1
ATOM 1727 C CA . GLY A 1 223 ? 12.066 10.350 4.114 1.00 83.00 223 GLY A CA 1
ATOM 1728 C C . GLY A 1 223 ? 12.272 8.858 3.820 1.00 83.00 223 GLY A C 1
ATOM 1729 O O . GLY A 1 223 ? 13.406 8.382 3.905 1.00 83.00 223 GLY A O 1
ATOM 1730 N N . GLU A 1 224 ? 11.236 8.147 3.382 1.00 86.25 224 GLU A N 1
ATOM 1731 C CA . GLU A 1 224 ? 11.276 6.742 2.981 1.00 86.25 224 GLU A CA 1
ATOM 1732 C C . GLU A 1 224 ? 11.296 6.592 1.451 1.00 86.25 224 GLU A C 1
ATOM 1734 O O . GLU A 1 224 ? 10.776 7.421 0.699 1.00 86.25 224 GLU A O 1
ATOM 1739 N N . LEU A 1 225 ? 11.961 5.544 0.955 1.00 89.06 225 LEU A N 1
ATOM 1740 C CA . LEU A 1 225 ? 11.965 5.215 -0.471 1.00 89.06 225 LEU A CA 1
ATOM 1741 C C . LEU A 1 225 ? 10.856 4.209 -0.754 1.00 89.06 225 LEU A C 1
ATOM 1743 O O . LEU A 1 225 ? 10.917 3.080 -0.278 1.00 89.06 225 LEU A O 1
ATOM 1747 N N . THR A 1 226 ? 9.913 4.596 -1.605 1.00 91.44 226 THR A N 1
ATOM 1748 C CA . THR A 1 226 ? 8.865 3.708 -2.111 1.00 91.44 226 THR A CA 1
ATOM 1749 C C . THR A 1 226 ? 8.921 3.617 -3.638 1.00 91.44 226 THR A C 1
ATOM 1751 O O . THR A 1 226 ? 9.538 4.454 -4.306 1.00 91.44 226 THR A O 1
ATOM 1754 N N . HIS A 1 227 ? 8.349 2.561 -4.212 1.00 91.44 227 HIS A N 1
ATOM 1755 C CA . HIS A 1 227 ? 8.378 2.279 -5.642 1.00 91.44 227 HIS A CA 1
ATOM 1756 C C . HIS A 1 227 ? 7.074 1.634 -6.118 1.00 91.44 227 HIS A C 1
ATOM 1758 O O . HIS A 1 227 ? 6.333 1.058 -5.329 1.00 91.44 227 HIS A O 1
ATOM 1764 N N . LEU A 1 228 ? 6.832 1.698 -7.431 1.00 91.94 228 LEU A N 1
ATOM 1765 C CA . LEU A 1 228 ? 5.552 1.315 -8.036 1.00 91.94 228 LEU A CA 1
ATOM 1766 C C . LEU A 1 228 ? 5.104 -0.111 -7.700 1.00 91.94 228 LEU A C 1
ATOM 1768 O O . LEU A 1 228 ? 3.924 -0.317 -7.456 1.00 91.94 228 LEU A O 1
ATOM 1772 N N . MET A 1 229 ? 6.026 -1.081 -7.712 1.00 90.31 229 MET A N 1
ATOM 1773 C CA . MET A 1 229 ? 5.689 -2.485 -7.447 1.00 90.31 229 MET A CA 1
ATOM 1774 C C . MET A 1 229 ? 5.129 -2.657 -6.034 1.00 90.31 229 MET A C 1
ATOM 1776 O O . MET A 1 229 ? 4.047 -3.206 -5.900 1.00 90.31 229 MET A O 1
ATOM 1780 N N . LEU A 1 230 ? 5.820 -2.124 -5.018 1.00 90.44 230 LEU A N 1
ATOM 1781 C CA . LEU A 1 230 ? 5.373 -2.165 -3.624 1.00 90.44 230 LEU A CA 1
ATOM 1782 C C . LEU A 1 230 ? 3.996 -1.519 -3.453 1.00 90.44 230 LEU A C 1
ATOM 1784 O O . LEU A 1 230 ? 3.093 -2.159 -2.939 1.00 90.44 230 LEU A O 1
ATOM 1788 N N . GLU A 1 231 ? 3.820 -0.283 -3.926 1.00 91.31 231 GLU A N 1
ATOM 1789 C CA . GLU A 1 231 ? 2.542 0.425 -3.763 1.00 91.31 231 GLU A CA 1
ATOM 1790 C C . GLU A 1 231 ? 1.391 -0.281 -4.488 1.00 91.31 231 GLU A C 1
ATOM 1792 O O . GLU A 1 231 ? 0.281 -0.352 -3.972 1.00 91.31 231 GLU A O 1
ATOM 1797 N N . THR A 1 232 ? 1.645 -0.828 -5.681 1.00 91.06 232 THR A N 1
ATOM 1798 C CA . THR A 1 232 ? 0.609 -1.549 -6.434 1.00 91.06 232 THR A CA 1
ATOM 1799 C C . THR A 1 232 ? 0.251 -2.867 -5.752 1.00 91.06 232 THR A C 1
ATOM 1801 O O . THR A 1 232 ? -0.923 -3.211 -5.704 1.00 91.06 232 THR A O 1
ATOM 1804 N N . ASP A 1 233 ? 1.241 -3.582 -5.217 1.00 90.81 233 ASP A N 1
ATOM 1805 C CA . ASP A 1 233 ? 1.046 -4.835 -4.485 1.00 90.81 233 ASP A CA 1
ATOM 1806 C C . ASP A 1 233 ? 0.225 -4.609 -3.208 1.00 90.81 233 ASP A C 1
ATOM 1808 O O . ASP A 1 233 ? -0.795 -5.264 -3.006 1.00 90.81 233 ASP A O 1
ATOM 1812 N N . THR A 1 234 ? 0.578 -3.593 -2.411 1.00 90.69 234 THR A N 1
ATOM 1813 C CA . THR A 1 234 ? -0.188 -3.208 -1.216 1.00 90.69 234 THR A CA 1
ATOM 1814 C C . THR A 1 234 ? -1.626 -2.811 -1.559 1.00 90.69 234 THR A C 1
ATOM 1816 O O . THR A 1 234 ? -2.563 -3.251 -0.897 1.00 90.69 234 THR A O 1
ATOM 1819 N N . VAL A 1 235 ? -1.830 -1.995 -2.600 1.00 89.88 235 VAL A N 1
ATOM 1820 C CA . VAL A 1 235 ? -3.181 -1.582 -3.020 1.00 89.88 235 VAL A CA 1
ATOM 1821 C C . VAL A 1 235 ? -3.989 -2.768 -3.551 1.00 89.88 235 VAL A C 1
ATOM 1823 O O . VAL A 1 235 ? -5.188 -2.839 -3.298 1.00 89.88 235 VAL A O 1
ATOM 1826 N N . ALA A 1 236 ? -3.358 -3.703 -4.263 1.00 90.50 236 ALA A N 1
ATOM 1827 C CA . ALA A 1 236 ? -4.018 -4.899 -4.776 1.00 90.50 236 ALA A CA 1
ATOM 1828 C C . ALA A 1 236 ? -4.455 -5.855 -3.657 1.00 90.50 236 ALA A C 1
ATOM 1830 O O . ALA A 1 236 ? -5.574 -6.364 -3.719 1.00 90.50 236 ALA A O 1
ATOM 1831 N N . ALA A 1 237 ? -3.617 -6.053 -2.632 1.00 90.94 237 ALA A N 1
ATOM 1832 C CA . ALA A 1 237 ? -3.970 -6.831 -1.444 1.00 90.94 237 ALA A CA 1
ATOM 1833 C C . ALA A 1 237 ? -5.209 -6.241 -0.754 1.00 90.94 237 ALA A C 1
ATOM 1835 O O . ALA A 1 237 ? -6.227 -6.915 -0.619 1.00 90.94 237 ALA A O 1
ATOM 1836 N N . ILE A 1 238 ? -5.178 -4.934 -0.468 1.00 90.81 238 ILE A N 1
ATOM 1837 C CA . ILE A 1 238 ? -6.306 -4.230 0.159 1.00 90.81 238 ILE A CA 1
ATOM 1838 C C . ILE A 1 238 ? -7.557 -4.287 -0.707 1.00 90.81 238 ILE A C 1
ATOM 1840 O O . ILE A 1 238 ? -8.648 -4.457 -0.178 1.00 90.81 238 ILE A O 1
ATOM 1844 N N . ALA A 1 239 ? -7.435 -4.142 -2.027 1.00 88.69 239 ALA A N 1
ATOM 1845 C CA . ALA A 1 239 ? -8.585 -4.254 -2.918 1.00 88.69 239 ALA A CA 1
ATOM 1846 C C . ALA A 1 239 ? -9.232 -5.647 -2.830 1.00 88.69 239 ALA A C 1
ATOM 1848 O O . ALA A 1 239 ? -10.459 -5.734 -2.773 1.00 88.69 239 ALA A O 1
ATOM 1849 N N . GLY A 1 240 ? -8.423 -6.711 -2.769 1.00 87.88 240 GLY A N 1
ATOM 1850 C CA . GLY A 1 240 ? -8.898 -8.081 -2.562 1.00 87.88 240 GLY A CA 1
ATOM 1851 C C . GLY A 1 240 ? -9.609 -8.257 -1.218 1.00 87.88 240 GLY A C 1
ATOM 1852 O O . GLY A 1 240 ? -10.744 -8.739 -1.185 1.00 87.88 240 GLY A O 1
ATOM 1853 N N . ASP A 1 241 ? -8.996 -7.788 -0.130 1.00 90.81 241 ASP A N 1
ATOM 1854 C CA . ASP A 1 241 ? -9.559 -7.881 1.223 1.00 90.81 241 ASP A CA 1
ATOM 1855 C C . ASP A 1 241 ? -10.844 -7.052 1.371 1.00 90.81 241 ASP A C 1
ATOM 1857 O O . ASP A 1 241 ? -11.861 -7.544 1.857 1.00 90.81 241 ASP A O 1
ATOM 1861 N N . VAL A 1 242 ? -10.859 -5.809 0.877 1.00 88.44 242 VAL A N 1
ATOM 1862 C CA . VAL A 1 242 ? -12.056 -4.951 0.868 1.00 88.44 242 VAL A CA 1
ATOM 1863 C C . VAL A 1 242 ? -13.174 -5.599 0.064 1.00 88.44 242 VAL A C 1
ATOM 1865 O O . VAL A 1 242 ? -14.329 -5.565 0.482 1.00 88.44 242 VAL A O 1
ATOM 1868 N N . GLN A 1 243 ? -12.866 -6.219 -1.073 1.00 84.88 243 GLN A N 1
ATOM 1869 C CA . GLN A 1 243 ? -13.878 -6.914 -1.854 1.00 84.88 243 GLN A CA 1
ATOM 1870 C C . GLN A 1 243 ? -14.452 -8.127 -1.115 1.00 84.88 243 GLN A C 1
ATOM 1872 O O . GLN A 1 243 ? -15.665 -8.347 -1.174 1.00 84.88 243 GLN A O 1
ATOM 1877 N N . ARG A 1 244 ? -13.617 -8.885 -0.391 1.00 86.69 244 ARG A N 1
ATOM 1878 C CA . ARG A 1 244 ? -14.090 -9.956 0.496 1.00 86.69 244 ARG A CA 1
ATOM 1879 C C . ARG A 1 244 ? -15.067 -9.398 1.530 1.00 86.69 244 ARG A C 1
ATOM 1881 O O . ARG A 1 244 ? -16.168 -9.928 1.652 1.00 86.69 244 ARG A O 1
ATOM 1888 N N . LEU A 1 245 ? -14.726 -8.290 2.183 1.00 87.25 245 LEU A N 1
ATOM 1889 C CA . LEU A 1 245 ? -15.605 -7.636 3.157 1.00 87.25 245 LEU A CA 1
ATOM 1890 C C . LEU A 1 245 ? -16.926 -7.172 2.525 1.00 87.25 245 LEU A C 1
ATOM 1892 O O . LEU A 1 245 ? -17.992 -7.476 3.043 1.00 87.25 245 LEU A O 1
ATOM 1896 N N . LEU A 1 246 ? -16.882 -6.521 1.360 1.00 84.12 246 LEU A N 1
ATOM 1897 C CA . LEU A 1 246 ? -18.078 -6.037 0.656 1.00 84.12 246 LEU A CA 1
ATOM 1898 C C . LEU A 1 246 ? -18.995 -7.157 0.140 1.00 84.12 246 LEU A C 1
ATOM 1900 O O . LEU A 1 246 ? -20.162 -6.898 -0.162 1.00 84.12 246 LEU A O 1
ATOM 1904 N N . SER A 1 247 ? -18.489 -8.387 0.010 1.00 82.00 247 SER A N 1
ATOM 1905 C CA . SER A 1 247 ? -19.293 -9.538 -0.418 1.00 82.00 247 SER A CA 1
ATOM 1906 C C . SER A 1 247 ? -20.255 -10.042 0.664 1.00 82.00 247 SER A C 1
ATOM 1908 O O . SER A 1 247 ? -21.235 -10.717 0.344 1.00 82.00 247 SER A O 1
ATOM 1910 N N . LYS A 1 248 ? -20.028 -9.660 1.927 1.00 82.06 248 LYS A N 1
ATOM 1911 C CA . LYS A 1 248 ? -20.855 -10.028 3.078 1.00 82.06 248 LYS A CA 1
ATOM 1912 C C . LYS A 1 248 ? -21.326 -8.788 3.831 1.00 82.06 248 LYS A C 1
ATOM 1914 O O . LYS A 1 248 ? -20.806 -7.689 3.668 1.00 82.06 248 LYS A O 1
ATOM 1919 N N . LYS A 1 249 ? -22.349 -8.943 4.669 1.00 79.00 249 LYS A N 1
ATOM 1920 C CA . LYS A 1 249 ? -22.698 -7.895 5.634 1.00 79.00 249 LYS A CA 1
ATOM 1921 C C . LYS A 1 249 ? -21.844 -8.069 6.889 1.00 79.00 249 LYS A C 1
ATOM 1923 O O . LYS A 1 249 ? -21.530 -9.209 7.212 1.00 79.00 249 LYS A O 1
ATOM 1928 N N . PRO A 1 250 ? -21.564 -6.996 7.652 1.00 74.50 250 PRO A N 1
ATOM 1929 C CA . PRO A 1 250 ? -20.786 -7.093 8.890 1.00 74.50 250 PRO A CA 1
ATOM 1930 C C . PRO A 1 250 ? -21.304 -8.122 9.905 1.00 74.50 250 PRO A C 1
ATOM 1932 O O . PRO A 1 250 ? -20.519 -8.682 10.657 1.00 74.50 250 PRO A O 1
ATOM 1935 N N . VAL A 1 251 ? -22.616 -8.380 9.920 1.00 74.19 251 VAL A N 1
ATOM 1936 C CA . VAL A 1 251 ? -23.255 -9.391 10.784 1.00 74.19 251 VAL A CA 1
ATOM 1937 C C . VAL A 1 251 ? -22.956 -10.833 10.366 1.00 74.19 251 VAL A C 1
ATOM 1939 O O . VAL A 1 251 ? -23.051 -11.726 11.192 1.00 74.19 251 VAL A O 1
ATOM 1942 N N . ASP A 1 252 ? -22.585 -11.050 9.103 1.00 80.00 252 ASP A N 1
ATOM 1943 C CA . ASP A 1 252 ? -22.269 -12.359 8.520 1.00 80.00 252 ASP A CA 1
ATOM 1944 C C . ASP A 1 252 ? -20.742 -12.589 8.441 1.00 80.00 252 ASP A C 1
ATOM 1946 O O . ASP A 1 252 ? -20.279 -13.481 7.725 1.00 80.00 252 ASP A O 1
ATOM 1950 N N . TYR A 1 253 ? -19.942 -11.730 9.084 1.00 84.19 253 TYR A N 1
ATOM 1951 C CA . TYR A 1 253 ? -18.484 -11.847 9.090 1.00 84.19 253 TYR A CA 1
ATOM 1952 C C . TYR A 1 253 ? -18.043 -13.003 9.984 1.00 84.19 253 TYR A C 1
ATOM 1954 O O . TYR A 1 253 ? -18.499 -13.135 11.115 1.00 84.19 253 TYR A O 1
ATOM 1962 N N . GLU A 1 254 ? -17.110 -13.802 9.478 1.00 85.12 254 GLU A N 1
ATOM 1963 C CA . GLU A 1 254 ? -16.488 -14.922 10.178 1.00 85.12 254 GLU A CA 1
ATOM 1964 C C . GLU A 1 254 ? -14.965 -14.695 10.286 1.00 85.12 254 GLU A C 1
ATOM 1966 O O . GLU A 1 254 ? -14.441 -13.624 9.964 1.00 85.12 254 GLU A O 1
ATOM 1971 N N . GLU A 1 255 ? -14.214 -15.718 10.712 1.00 85.62 255 GLU A N 1
ATOM 1972 C CA . GLU A 1 255 ? -12.752 -15.651 10.874 1.00 85.62 255 GLU A CA 1
ATOM 1973 C C . GLU A 1 255 ? -12.016 -15.153 9.613 1.00 85.62 255 GLU A C 1
ATOM 1975 O O . GLU A 1 255 ? -10.999 -14.470 9.722 1.00 85.62 255 GLU A O 1
ATOM 1980 N N . ALA A 1 256 ? -12.527 -15.454 8.413 1.00 86.19 256 ALA A N 1
ATOM 1981 C CA . ALA A 1 256 ? -11.915 -15.031 7.152 1.00 86.19 256 ALA A CA 1
ATOM 1982 C C . ALA A 1 256 ? -12.039 -13.519 6.890 1.00 86.19 256 ALA A C 1
ATOM 1984 O O . ALA A 1 256 ? -11.138 -12.921 6.297 1.00 86.19 256 ALA A O 1
ATOM 1985 N N . GLU A 1 257 ? -13.142 -12.899 7.314 1.00 88.50 257 GLU A N 1
ATOM 1986 C CA . GLU A 1 257 ? -13.348 -11.452 7.216 1.00 88.50 257 GLU A CA 1
ATOM 1987 C C . GLU A 1 257 ? -12.576 -10.710 8.311 1.00 88.50 257 GLU A C 1
ATOM 1989 O O . GLU A 1 257 ? -11.973 -9.676 8.032 1.00 88.50 257 GLU A O 1
ATOM 1994 N N . ALA A 1 258 ? -12.514 -11.269 9.523 1.00 86.31 258 ALA A N 1
ATOM 1995 C CA . ALA A 1 258 ? -11.654 -10.754 10.589 1.00 86.31 258 ALA A CA 1
ATOM 1996 C C . ALA A 1 258 ? -10.174 -10.732 10.160 1.00 86.31 258 ALA A C 1
ATOM 1998 O O . ALA A 1 258 ? -9.508 -9.704 10.275 1.00 86.31 258 ALA A O 1
ATOM 1999 N N . ALA A 1 259 ? -9.684 -11.827 9.565 1.00 88.69 259 ALA A N 1
ATOM 2000 C CA . ALA A 1 259 ? -8.331 -11.887 9.015 1.00 88.69 259 ALA A CA 1
ATOM 2001 C C . ALA A 1 259 ? -8.101 -10.834 7.916 1.00 88.69 259 ALA A C 1
ATOM 2003 O O . ALA A 1 259 ? -7.072 -10.170 7.919 1.00 88.69 259 ALA A O 1
ATOM 2004 N N . ALA A 1 260 ? -9.079 -10.614 7.030 1.00 89.56 260 ALA A N 1
ATOM 2005 C CA . ALA A 1 260 ? -8.979 -9.589 5.988 1.00 89.56 260 ALA A CA 1
ATOM 2006 C C . ALA A 1 260 ? -8.866 -8.165 6.567 1.00 89.56 260 ALA A C 1
ATOM 2008 O O . ALA A 1 260 ? -8.127 -7.336 6.046 1.00 89.56 260 ALA A O 1
ATOM 2009 N N . ILE A 1 261 ? -9.565 -7.865 7.667 1.00 87.81 261 ILE A N 1
ATOM 2010 C CA . ILE A 1 261 ? -9.449 -6.573 8.362 1.00 87.81 261 ILE A CA 1
ATOM 2011 C C . ILE A 1 261 ? -8.037 -6.389 8.947 1.00 87.81 261 ILE A C 1
ATOM 2013 O O . ILE A 1 261 ? -7.453 -5.309 8.817 1.00 87.81 261 ILE A O 1
ATOM 2017 N N . GLU A 1 262 ? -7.479 -7.432 9.565 1.00 88.38 262 GLU A N 1
ATOM 2018 C CA . GLU A 1 262 ? -6.105 -7.424 10.087 1.00 88.38 262 GLU A CA 1
ATOM 2019 C C . GLU A 1 262 ? -5.064 -7.290 8.969 1.00 88.38 262 GLU A C 1
ATOM 2021 O O . GLU A 1 262 ? -4.109 -6.523 9.110 1.00 88.38 262 GLU A O 1
ATOM 2026 N N . ASP A 1 263 ? -5.275 -7.962 7.837 1.00 89.69 263 ASP A N 1
ATOM 2027 C CA . ASP A 1 263 ? -4.403 -7.886 6.663 1.00 89.69 263 ASP A CA 1
ATOM 2028 C C . ASP A 1 263 ? -4.407 -6.479 6.045 1.00 89.69 263 ASP A C 1
ATOM 2030 O O . ASP A 1 263 ? -3.336 -5.946 5.730 1.00 89.69 263 ASP A O 1
ATOM 2034 N N . ILE A 1 264 ? -5.568 -5.811 5.959 1.00 89.94 264 ILE A N 1
ATOM 2035 C CA . ILE A 1 264 ? -5.643 -4.397 5.547 1.00 89.94 264 ILE A CA 1
ATOM 2036 C C . ILE A 1 264 ? -4.819 -3.533 6.505 1.00 89.94 264 ILE A C 1
ATOM 2038 O O . ILE A 1 264 ? -4.060 -2.666 6.060 1.00 89.94 264 ILE A O 1
ATOM 2042 N N . ALA A 1 265 ? -4.932 -3.767 7.813 1.00 89.00 265 ALA A N 1
ATOM 2043 C CA . ALA A 1 265 ? -4.212 -2.988 8.811 1.00 89.00 265 ALA A CA 1
ATOM 2044 C C . ALA A 1 265 ? -2.687 -3.188 8.720 1.00 89.00 265 ALA A C 1
ATOM 2046 O O . ALA A 1 265 ? -1.930 -2.212 8.703 1.00 89.00 265 ALA A O 1
ATOM 2047 N N . ALA A 1 266 ? -2.235 -4.425 8.505 1.00 88.25 266 ALA A N 1
ATOM 2048 C CA . ALA A 1 266 ? -0.835 -4.736 8.227 1.00 88.25 266 ALA A CA 1
ATOM 2049 C C . ALA A 1 266 ? -0.342 -4.094 6.913 1.00 88.25 266 ALA A C 1
ATOM 2051 O O . ALA A 1 266 ? 0.755 -3.533 6.857 1.00 88.25 266 ALA A O 1
ATOM 2052 N N . CYS A 1 267 ? -1.159 -4.101 5.856 1.00 86.94 267 CYS A N 1
ATOM 2053 C CA . CYS A 1 267 ? -0.829 -3.483 4.569 1.00 86.94 267 CYS A CA 1
ATOM 2054 C C . CYS A 1 267 ? -0.617 -1.966 4.681 1.00 86.94 267 CYS A C 1
ATOM 2056 O O . CYS A 1 267 ? 0.307 -1.421 4.067 1.00 86.94 267 CYS A O 1
ATOM 2058 N N . VAL A 1 268 ? -1.410 -1.284 5.512 1.00 84.75 268 VAL A N 1
ATOM 2059 C CA . VAL A 1 268 ? -1.229 0.143 5.825 1.00 84.75 268 VAL A CA 1
ATOM 2060 C C . VAL A 1 268 ? 0.139 0.398 6.452 1.00 84.75 268 VAL A C 1
ATOM 2062 O O . VAL A 1 268 ? 0.781 1.402 6.150 1.00 84.75 268 VAL A O 1
ATOM 2065 N N . GLU A 1 269 ? 0.666 -0.513 7.268 1.00 83.50 269 GLU A N 1
ATOM 2066 C CA . GLU A 1 269 ? 2.023 -0.354 7.784 1.00 83.50 269 GLU A CA 1
ATOM 2067 C C . GLU A 1 269 ? 3.102 -0.498 6.701 1.00 83.50 269 GLU A C 1
ATOM 2069 O O . GLU A 1 269 ? 4.177 0.087 6.830 1.00 83.50 269 GLU A O 1
ATOM 2074 N N . HIS A 1 270 ? 2.850 -1.229 5.624 1.00 84.25 270 HIS A N 1
ATOM 2075 C CA . HIS A 1 270 ? 3.858 -1.489 4.599 1.00 84.25 270 HIS A CA 1
ATOM 2076 C C . HIS A 1 270 ? 3.961 -0.405 3.518 1.00 84.25 270 HIS A C 1
ATOM 2078 O O . HIS A 1 270 ? 5.005 -0.316 2.866 1.00 84.25 270 HIS A O 1
ATOM 2084 N N . SER A 1 271 ? 2.941 0.446 3.359 1.00 86.31 271 SER A N 1
ATOM 2085 C CA . SER A 1 271 ? 2.956 1.556 2.397 1.00 86.31 271 SER A CA 1
ATOM 2086 C C . SER A 1 271 ? 2.980 2.926 3.089 1.00 86.31 271 SER A C 1
ATOM 2088 O O . SER A 1 271 ? 2.005 3.321 3.735 1.00 86.31 271 SER A O 1
ATOM 2090 N N . PRO A 1 272 ? 4.045 3.726 2.908 1.00 83.94 272 PRO A N 1
ATOM 2091 C CA . PRO A 1 272 ? 4.121 5.050 3.512 1.00 83.94 272 PRO A CA 1
ATOM 2092 C C . PRO A 1 272 ? 3.163 6.055 2.844 1.00 83.94 272 PRO A C 1
ATOM 2094 O O . PRO A 1 272 ? 2.737 7.013 3.486 1.00 83.94 272 PRO A O 1
ATOM 2097 N N . MET A 1 273 ? 2.781 5.834 1.580 1.00 87.56 273 ME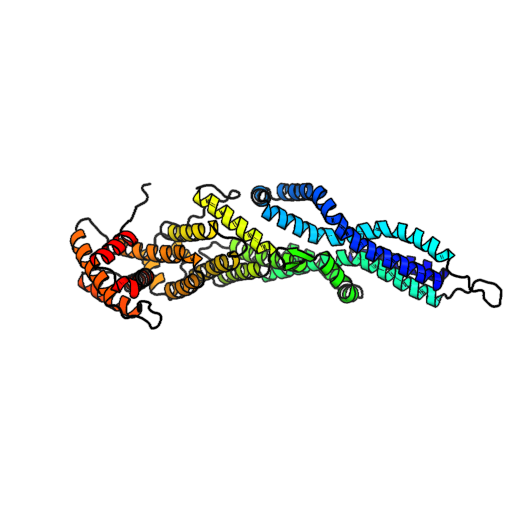T A N 1
ATOM 2098 C CA . MET A 1 273 ? 1.793 6.659 0.874 1.00 87.56 273 MET A CA 1
ATOM 2099 C C . MET A 1 273 ? 0.365 6.361 1.325 1.00 87.56 273 MET A C 1
ATOM 2101 O O . MET A 1 273 ? -0.430 7.279 1.529 1.00 87.56 273 MET A O 1
ATOM 2105 N N . LEU A 1 274 ? 0.050 5.082 1.514 1.00 86.69 274 LEU A N 1
ATOM 2106 C CA . LEU A 1 274 ? -1.264 4.641 1.948 1.00 86.69 274 LEU A CA 1
ATOM 2107 C C . LEU A 1 274 ? -1.573 5.097 3.374 1.00 86.69 274 LEU A C 1
ATOM 2109 O O . LEU A 1 274 ? -2.707 5.481 3.635 1.00 86.69 274 LEU A O 1
ATOM 2113 N N . ARG A 1 275 ? -0.577 5.136 4.272 1.00 88.62 275 ARG A N 1
ATOM 2114 C CA . ARG A 1 275 ? -0.740 5.727 5.614 1.00 88.62 275 ARG A CA 1
ATOM 2115 C C . ARG A 1 275 ? -1.279 7.146 5.546 1.00 88.62 275 ARG A C 1
ATOM 2117 O O . ARG A 1 275 ? -2.188 7.481 6.295 1.00 88.62 275 ARG A O 1
ATOM 2124 N N . THR A 1 276 ? -0.733 7.967 4.648 1.00 88.44 276 THR A N 1
ATOM 2125 C CA . THR A 1 276 ? -1.213 9.338 4.468 1.00 88.44 276 THR A CA 1
ATOM 2126 C C . THR A 1 276 ? -2.624 9.353 3.905 1.00 88.44 276 THR A C 1
ATOM 2128 O O . THR A 1 276 ? -3.481 10.001 4.490 1.00 88.44 276 THR A O 1
ATOM 2131 N N . ILE A 1 277 ? -2.900 8.601 2.831 1.00 87.00 277 ILE A N 1
ATOM 2132 C CA . ILE A 1 277 ? -4.251 8.552 2.249 1.00 87.00 277 ILE A CA 1
ATOM 2133 C C . ILE A 1 277 ? -5.277 8.114 3.298 1.00 87.00 277 ILE A C 1
ATOM 2135 O O . ILE A 1 277 ? -6.299 8.772 3.459 1.00 87.00 277 ILE A O 1
ATOM 2139 N N . LEU A 1 278 ? -5.012 7.025 4.019 1.00 88.56 278 LEU A N 1
ATOM 2140 C CA . LEU A 1 278 ? -5.950 6.483 4.993 1.00 88.56 278 LEU A CA 1
ATOM 2141 C C . LEU A 1 278 ? -6.139 7.424 6.185 1.00 88.56 278 LEU A C 1
ATOM 2143 O O . LEU A 1 278 ? -7.266 7.589 6.636 1.00 88.56 278 LEU A O 1
ATOM 2147 N N . ALA A 1 279 ? -5.071 8.063 6.671 1.00 89.81 279 ALA A N 1
ATOM 2148 C CA . ALA A 1 279 ? -5.180 9.049 7.740 1.00 89.81 279 ALA A CA 1
ATOM 2149 C C . ALA A 1 279 ? -6.072 10.232 7.336 1.00 89.81 279 ALA A C 1
ATOM 2151 O O . ALA A 1 279 ? -6.977 10.579 8.088 1.00 89.81 279 ALA A O 1
ATOM 2152 N N . GLU A 1 280 ? -5.862 10.803 6.146 1.00 88.38 280 GLU A N 1
ATOM 2153 C CA . GLU A 1 280 ? -6.667 11.929 5.652 1.00 88.38 280 GLU A CA 1
ATOM 2154 C C . GLU A 1 280 ? -8.119 11.514 5.380 1.00 88.38 280 GLU A C 1
ATOM 2156 O O . GLU A 1 280 ? -9.051 12.228 5.743 1.00 88.38 280 GLU A O 1
ATOM 2161 N N . VAL A 1 281 ? -8.338 10.331 4.794 1.00 87.38 281 VAL A N 1
ATOM 2162 C CA . VAL A 1 281 ? -9.689 9.814 4.531 1.00 87.38 281 VAL A CA 1
ATOM 2163 C C . VAL A 1 281 ? -10.439 9.540 5.834 1.00 87.38 281 VAL A C 1
ATOM 2165 O O . VAL A 1 281 ? -11.591 9.944 5.952 1.00 87.38 281 VAL A O 1
ATOM 2168 N N . LEU A 1 282 ? -9.812 8.888 6.819 1.00 89.38 282 LEU A N 1
ATOM 2169 C CA . LEU A 1 282 ? -10.460 8.600 8.101 1.00 89.38 282 LEU A CA 1
ATOM 2170 C C . LEU A 1 282 ? -10.692 9.865 8.923 1.00 89.38 282 LEU A C 1
ATOM 2172 O O . LEU A 1 282 ? -11.772 10.010 9.487 1.00 89.38 282 LEU A O 1
ATOM 2176 N N . SER A 1 283 ? -9.726 10.787 8.962 1.00 90.94 283 SER A N 1
ATOM 2177 C CA . SER A 1 283 ? -9.891 12.061 9.666 1.00 90.94 283 SER A CA 1
ATOM 2178 C C . SER A 1 283 ? -10.979 12.907 9.013 1.00 90.94 283 SER A C 1
ATOM 2180 O O . SER A 1 283 ? -11.885 13.368 9.702 1.00 90.94 283 SER A O 1
ATOM 2182 N N . GLY A 1 284 ? -10.961 13.039 7.684 1.00 88.31 284 GLY A N 1
ATOM 2183 C CA . GLY A 1 284 ? -11.975 13.781 6.938 1.00 88.31 284 GLY A CA 1
ATOM 2184 C C . GLY A 1 284 ? -13.374 13.172 7.061 1.00 88.31 284 GLY A C 1
ATOM 2185 O O . GLY A 1 284 ? -14.347 13.902 7.252 1.00 88.31 284 GLY A O 1
ATOM 2186 N N . ALA A 1 285 ? -13.487 11.840 7.012 1.00 88.62 285 ALA A N 1
ATOM 2187 C CA . ALA A 1 285 ? -14.755 11.150 7.240 1.00 88.62 285 ALA A CA 1
ATOM 2188 C C . ALA A 1 285 ? -15.265 11.358 8.668 1.00 88.62 285 ALA A C 1
ATOM 2190 O O . ALA A 1 285 ? -16.431 11.695 8.865 1.00 88.62 285 ALA A O 1
ATOM 2191 N N . ALA A 1 286 ? -14.388 11.216 9.661 1.00 91.25 286 ALA A N 1
ATOM 2192 C CA . ALA A 1 286 ? -14.735 11.395 11.059 1.00 91.25 286 ALA A CA 1
ATOM 2193 C C . ALA A 1 286 ? -15.168 12.834 11.382 1.00 91.25 286 ALA A C 1
ATOM 2195 O O . ALA A 1 286 ? -16.169 13.023 12.068 1.00 91.25 286 ALA A O 1
ATOM 2196 N N . GLU A 1 287 ? -14.471 13.847 10.862 1.00 90.62 287 GLU A N 1
ATOM 2197 C CA . GLU A 1 287 ? -14.842 15.258 11.031 1.00 90.62 287 GLU A CA 1
ATOM 2198 C C . GLU A 1 287 ? -16.203 15.582 10.396 1.00 90.62 287 GLU A C 1
ATOM 2200 O O . GLU A 1 287 ? -17.032 16.264 11.012 1.00 90.62 287 GLU A O 1
ATOM 2205 N N . ALA A 1 288 ? -16.463 15.061 9.192 1.00 88.50 288 ALA A N 1
ATOM 2206 C CA . ALA A 1 288 ? -17.752 15.216 8.524 1.00 88.50 288 ALA A CA 1
ATOM 2207 C C . ALA A 1 288 ? -18.878 14.562 9.338 1.00 88.50 288 ALA A C 1
ATOM 2209 O O . ALA A 1 288 ? -19.886 15.205 9.629 1.00 88.50 288 ALA A O 1
ATOM 2210 N N . TRP A 1 289 ? -18.680 13.323 9.796 1.00 91.31 289 TRP A N 1
ATOM 2211 C CA . TRP A 1 289 ? -19.676 12.599 10.589 1.00 91.31 289 TRP A CA 1
ATOM 2212 C C . TRP A 1 289 ? -19.902 13.192 11.984 1.00 91.31 289 TRP A C 1
ATOM 2214 O O . TRP A 1 289 ? -21.012 13.089 12.499 1.00 91.31 289 TRP A O 1
ATOM 2224 N N . GLN A 1 290 ? -18.901 13.835 12.597 1.00 87.81 290 GLN A N 1
ATOM 2225 C CA . GLN A 1 290 ? -19.089 14.618 13.832 1.00 87.81 290 GLN A CA 1
ATOM 2226 C C . GLN A 1 290 ? -19.922 15.883 13.607 1.00 87.81 290 GLN A C 1
ATOM 2228 O O . GLN A 1 290 ? -20.516 16.401 14.550 1.00 87.81 290 GLN A O 1
ATOM 2233 N N . SER A 1 291 ? -19.956 16.378 12.370 1.00 88.00 291 SER A N 1
ATOM 2234 C CA . SER A 1 291 ? -20.714 17.562 11.961 1.00 88.00 291 SER A CA 1
ATOM 2235 C C . SER A 1 291 ? -22.082 17.216 11.353 1.00 88.00 291 SER A C 1
ATOM 2237 O O . SER A 1 291 ? -22.736 18.102 10.807 1.00 88.00 291 SER A O 1
ATOM 2239 N N . ASP A 1 292 ? -22.508 15.948 11.430 1.00 85.56 292 ASP A N 1
ATOM 2240 C CA . ASP A 1 292 ? -23.708 15.404 10.772 1.00 85.56 292 ASP A CA 1
ATOM 2241 C C . ASP A 1 292 ? -23.728 15.611 9.240 1.00 85.56 292 ASP A C 1
ATOM 2243 O O . ASP A 1 292 ? -24.785 15.694 8.608 1.00 85.56 292 ASP A O 1
ATOM 2247 N N . GLU A 1 293 ? -22.549 15.681 8.616 1.00 87.31 293 GLU A N 1
ATOM 2248 C CA . GLU A 1 293 ? -22.371 15.790 7.169 1.00 87.31 293 GLU A CA 1
ATOM 2249 C C . GLU A 1 293 ? -21.956 14.441 6.556 1.00 87.31 293 GLU A C 1
ATOM 2251 O O . GLU A 1 293 ? -21.292 13.612 7.181 1.00 87.31 293 GLU A O 1
ATOM 2256 N N . ALA A 1 294 ? -22.338 14.208 5.298 1.00 85.19 294 ALA A N 1
ATOM 2257 C CA . ALA A 1 294 ? -21.899 13.031 4.552 1.00 85.19 294 ALA A CA 1
ATOM 2258 C C . ALA A 1 294 ? -20.479 13.236 4.004 1.00 85.19 294 ALA A C 1
ATOM 2260 O O . ALA A 1 294 ? -20.185 14.264 3.389 1.00 85.19 294 ALA A O 1
ATOM 2261 N N . PHE A 1 295 ? -19.621 12.225 4.132 1.00 82.75 295 PHE A N 1
ATOM 2262 C CA . PHE A 1 295 ? -18.280 12.237 3.549 1.00 82.75 295 PHE A CA 1
ATOM 2263 C C . PHE A 1 295 ? -18.274 11.484 2.222 1.00 82.75 295 PHE A C 1
ATOM 2265 O O . PHE A 1 295 ? -18.601 10.303 2.179 1.00 82.75 295 PHE A O 1
ATOM 2272 N N . ALA A 1 296 ? -17.931 12.160 1.122 1.00 78.44 296 ALA A N 1
ATOM 2273 C CA . ALA A 1 296 ? -17.959 11.575 -0.227 1.00 78.44 296 ALA A CA 1
ATOM 2274 C C . ALA A 1 296 ? -19.301 10.881 -0.580 1.00 78.44 296 ALA A C 1
ATOM 2276 O O . ALA A 1 296 ? -19.335 9.896 -1.308 1.00 78.44 296 ALA A O 1
ATOM 2277 N N . GLY A 1 297 ? -20.421 11.396 -0.053 1.00 74.25 297 GLY A N 1
ATOM 2278 C CA . GLY A 1 297 ? -21.756 10.811 -0.240 1.00 74.25 297 GLY A CA 1
ATOM 2279 C C . GLY A 1 297 ? -22.086 9.640 0.692 1.00 74.25 297 GLY A C 1
ATOM 2280 O O . GLY A 1 297 ? -23.203 9.134 0.636 1.00 74.25 297 GLY A O 1
ATOM 2281 N N . MET A 1 298 ? -21.157 9.239 1.565 1.00 79.19 298 MET A N 1
ATOM 2282 C CA . MET A 1 298 ? -21.388 8.243 2.608 1.00 79.19 298 MET A CA 1
ATOM 2283 C C . MET A 1 298 ? -21.925 8.915 3.869 1.00 79.19 298 MET A C 1
ATOM 2285 O O . MET A 1 298 ? -21.243 9.718 4.519 1.00 79.19 298 MET A O 1
ATOM 2289 N N . GLU A 1 299 ? -23.161 8.569 4.211 1.00 84.31 299 GLU A N 1
ATOM 2290 C CA . GLU A 1 299 ? -23.732 8.896 5.511 1.00 84.31 299 GLU A CA 1
ATOM 2291 C C . GLU A 1 299 ? -22.996 8.140 6.617 1.00 84.31 299 GLU A C 1
ATOM 2293 O O . GLU A 1 299 ? -22.362 7.103 6.395 1.00 84.31 299 GLU A O 1
ATOM 2298 N N . ARG A 1 300 ? -23.075 8.691 7.823 1.00 82.81 300 ARG A N 1
ATOM 2299 C CA . ARG A 1 300 ? -22.510 8.073 9.012 1.00 82.81 300 ARG A CA 1
ATOM 2300 C C . ARG A 1 300 ? -23.108 6.663 9.205 1.00 82.81 300 ARG A C 1
ATOM 2302 O O . ARG A 1 300 ? -24.331 6.528 9.142 1.00 82.81 300 ARG A O 1
ATOM 2309 N N . PRO A 1 301 ? -22.290 5.631 9.487 1.00 76.62 301 PRO A N 1
ATOM 2310 C CA . PRO A 1 301 ? -22.806 4.302 9.803 1.00 76.62 301 PRO A CA 1
ATOM 2311 C C . PRO A 1 301 ? -23.707 4.327 11.047 1.00 76.62 301 PRO A C 1
ATOM 2313 O O . PRO A 1 301 ? -23.410 5.030 12.014 1.00 76.62 301 PRO A O 1
ATOM 2316 N N . ASP A 1 302 ? -24.779 3.536 11.039 1.00 76.19 302 ASP A N 1
ATOM 2317 C CA . ASP A 1 302 ? -25.635 3.310 12.208 1.00 76.19 302 ASP A CA 1
ATOM 2318 C C . ASP A 1 302 ? -25.386 1.900 12.751 1.00 76.19 302 ASP A C 1
ATOM 2320 O O . ASP A 1 302 ? -25.528 0.911 12.029 1.00 76.19 302 ASP A O 1
ATOM 2324 N N . MET A 1 303 ? -24.987 1.819 14.020 1.00 66.88 303 MET A N 1
ATOM 2325 C CA . MET A 1 303 ? -24.762 0.569 14.750 1.00 66.88 303 MET A CA 1
ATOM 2326 C C . MET A 1 303 ? -25.788 0.367 15.876 1.00 66.88 303 MET A C 1
ATOM 2328 O O . MET A 1 303 ? -25.532 -0.377 16.819 1.00 66.88 303 MET A O 1
ATOM 2332 N N . GLY A 1 304 ? -26.935 1.050 15.824 1.00 66.81 304 GLY A N 1
ATOM 2333 C CA . GLY A 1 304 ? -27.979 0.941 16.840 1.00 66.81 304 GLY A CA 1
ATOM 2334 C C . GLY A 1 304 ? -27.614 1.595 18.178 1.00 66.81 304 GLY A C 1
ATOM 2335 O O . GLY A 1 304 ? -26.538 2.162 18.364 1.00 66.81 304 GLY A O 1
ATOM 2336 N N . GLU A 1 305 ? -28.533 1.540 19.142 1.00 64.88 305 GLU A N 1
ATOM 2337 C CA . GLU A 1 305 ? -28.448 2.297 20.405 1.00 64.88 305 GLU A CA 1
ATOM 2338 C C . GLU A 1 305 ? -27.190 1.971 21.237 1.00 64.88 305 GLU A C 1
ATOM 2340 O O . GLU A 1 305 ? -26.544 2.870 21.785 1.00 64.88 305 GLU A O 1
ATOM 2345 N N . ASN A 1 306 ? -26.791 0.696 21.261 1.00 64.12 306 ASN A N 1
ATOM 2346 C CA . ASN A 1 306 ? -25.609 0.231 21.987 1.00 64.12 306 ASN A CA 1
ATOM 2347 C C . ASN A 1 306 ? -24.313 0.447 21.186 1.00 64.12 306 ASN A C 1
ATOM 2349 O O . ASN A 1 306 ? -23.319 0.918 21.741 1.00 64.12 306 ASN A O 1
ATOM 2353 N N . GLY A 1 307 ? -24.316 0.173 19.878 1.00 67.94 307 GLY A N 1
ATOM 2354 C CA . GLY A 1 307 ? -23.127 0.305 19.032 1.00 67.94 307 GLY A CA 1
ATOM 2355 C C . GLY A 1 307 ? -22.758 1.752 18.695 1.00 67.94 307 GLY A C 1
ATOM 2356 O O . GLY A 1 307 ? -21.576 2.066 18.555 1.00 67.94 307 GLY A O 1
ATOM 2357 N N . ASN A 1 308 ? -23.727 2.673 18.648 1.00 76.31 308 ASN A N 1
ATOM 2358 C CA . ASN A 1 308 ? -23.478 4.074 18.290 1.00 76.31 308 ASN A CA 1
ATOM 2359 C C . ASN A 1 308 ? -22.574 4.810 19.289 1.00 76.31 308 ASN A C 1
ATOM 2361 O O . ASN A 1 308 ? -21.831 5.704 18.884 1.00 76.31 308 ASN A O 1
ATOM 2365 N N . GLY A 1 309 ? -22.583 4.424 20.570 1.00 76.06 309 GLY A N 1
ATOM 2366 C CA . GLY A 1 309 ? -21.648 4.963 21.566 1.00 76.06 309 GLY A CA 1
ATOM 2367 C C . GLY A 1 309 ? -20.194 4.572 21.280 1.00 76.06 309 GLY A C 1
ATOM 2368 O O . GLY A 1 309 ? -19.301 5.414 21.341 1.00 76.06 309 GLY A O 1
ATOM 2369 N N . ILE A 1 310 ? -19.967 3.314 20.896 1.00 78.38 310 ILE A N 1
ATOM 2370 C CA . ILE A 1 310 ? -18.640 2.794 20.541 1.00 78.38 310 ILE A CA 1
ATOM 2371 C C . ILE A 1 310 ? -18.174 3.404 19.214 1.00 78.38 310 ILE A C 1
ATOM 2373 O O . ILE A 1 310 ? -17.040 3.868 19.110 1.00 78.38 310 ILE A O 1
ATOM 2377 N N . LEU A 1 311 ? -19.067 3.483 18.222 1.00 83.69 311 LEU A N 1
ATOM 2378 C CA . LEU A 1 311 ? -18.783 4.132 16.944 1.00 83.69 311 LEU A CA 1
ATOM 2379 C C . LEU A 1 311 ? -18.409 5.610 17.128 1.00 83.69 311 LEU A C 1
ATOM 2381 O O . LEU A 1 311 ? -17.439 6.062 16.528 1.00 83.69 311 LEU A O 1
ATOM 2385 N N . ASN A 1 312 ? -19.122 6.349 17.986 1.00 86.44 312 ASN A N 1
ATOM 2386 C CA . ASN A 1 312 ? -18.785 7.737 18.325 1.00 86.44 312 ASN A CA 1
ATOM 2387 C C . ASN A 1 312 ? -17.362 7.865 18.869 1.00 86.44 312 ASN A C 1
ATOM 2389 O O . ASN A 1 312 ? -16.636 8.767 18.464 1.00 86.44 312 ASN A O 1
ATOM 2393 N N . ALA A 1 313 ? -16.956 6.957 19.754 1.00 86.25 313 ALA A N 1
ATOM 2394 C CA . ALA A 1 313 ? -15.617 6.981 20.318 1.00 86.25 313 ALA A CA 1
ATOM 2395 C C . ALA A 1 313 ? -14.538 6.685 19.265 1.00 86.25 313 ALA A C 1
ATOM 2397 O O . ALA A 1 313 ? -13.504 7.347 19.253 1.00 86.25 313 ALA A O 1
ATOM 2398 N N . PHE A 1 314 ? -14.775 5.748 18.342 1.00 90.06 314 PHE A N 1
ATOM 2399 C CA . PHE A 1 314 ? -13.858 5.532 17.217 1.00 90.06 314 PHE A CA 1
ATOM 2400 C C . PHE A 1 314 ? -13.786 6.750 16.296 1.00 90.06 314 PHE A C 1
ATOM 2402 O O . PHE A 1 314 ? -12.696 7.159 15.908 1.00 90.06 314 PHE A O 1
ATOM 2409 N N . VAL A 1 315 ? -14.929 7.366 15.994 1.00 90.88 315 VAL A N 1
ATOM 2410 C CA . VAL A 1 315 ? -15.002 8.607 15.214 1.00 90.88 315 VAL A CA 1
ATOM 2411 C C . VAL A 1 315 ? -14.245 9.746 15.917 1.00 90.88 315 VAL A C 1
ATOM 2413 O O . VAL A 1 315 ? -13.539 10.498 15.256 1.00 90.88 315 VAL A O 1
ATOM 2416 N N . GLU A 1 316 ? -14.312 9.861 17.245 1.00 90.81 316 GLU A N 1
ATOM 2417 C CA . GLU A 1 316 ? -13.510 10.821 18.025 1.00 90.81 316 GLU A CA 1
ATOM 2418 C C . GLU A 1 316 ? -12.001 10.570 17.897 1.00 90.81 316 GLU A C 1
ATOM 2420 O O . GLU A 1 316 ? -11.215 11.506 17.732 1.00 90.81 316 GLU A O 1
ATOM 2425 N N . VAL A 1 317 ? -11.571 9.308 17.944 1.00 91.62 317 VAL A N 1
ATOM 2426 C CA . VAL A 1 317 ? -10.153 8.971 17.765 1.00 91.62 317 VAL A CA 1
ATOM 2427 C C . VAL A 1 317 ? -9.699 9.300 16.343 1.00 91.62 317 VAL A C 1
ATOM 2429 O O . VAL A 1 317 ? -8.674 9.970 16.173 1.00 91.62 317 VAL A O 1
ATOM 2432 N N . PHE A 1 318 ? -10.476 8.882 15.340 1.00 93.44 318 PHE A N 1
ATOM 2433 C CA . PHE A 1 318 ? -10.136 9.048 13.930 1.00 93.44 318 PHE A CA 1
ATOM 2434 C C . PHE A 1 318 ? -10.120 10.502 13.469 1.00 93.44 318 PHE A C 1
ATOM 2436 O O . PHE A 1 318 ? -9.265 10.844 12.658 1.00 93.44 318 PHE A O 1
ATOM 2443 N N . SER A 1 319 ? -10.945 11.388 14.040 1.00 91.62 319 SER A N 1
ATOM 2444 C CA . SER A 1 319 ? -10.910 12.823 13.707 1.00 91.62 319 SER A CA 1
ATOM 2445 C C . SER A 1 319 ? -9.617 13.527 14.127 1.00 91.62 319 SER A C 1
ATOM 2447 O O . SER A 1 319 ? -9.404 14.692 13.813 1.00 91.62 319 SER A O 1
ATOM 2449 N N . THR A 1 320 ? -8.747 12.850 14.881 1.00 91.31 320 THR A N 1
ATOM 2450 C CA . THR A 1 320 ? -7.418 13.360 15.245 1.00 91.31 320 THR A CA 1
ATOM 2451 C C . THR A 1 320 ? -6.290 12.451 14.756 1.00 91.31 320 THR A C 1
ATOM 2453 O O . THR A 1 320 ? -5.142 12.570 15.207 1.00 91.31 320 THR A O 1
ATOM 2456 N N . THR A 1 321 ? -6.608 11.500 13.877 1.00 91.06 321 THR A N 1
ATOM 2457 C CA . THR A 1 321 ? -5.633 10.600 13.268 1.00 91.06 321 THR A CA 1
ATOM 2458 C C . THR A 1 321 ? -4.828 11.339 12.197 1.00 91.06 321 THR A C 1
ATOM 2460 O O . THR A 1 321 ? -5.271 12.268 11.541 1.00 91.06 321 THR A O 1
ATOM 2463 N N . THR A 1 322 ? -3.570 10.950 12.077 1.00 89.81 322 THR A N 1
ATOM 2464 C CA . THR A 1 322 ? -2.521 11.547 11.259 1.00 89.81 322 THR A CA 1
ATOM 2465 C C . THR A 1 322 ? -1.687 10.423 10.654 1.00 89.81 322 THR A C 1
ATOM 2467 O O . THR A 1 322 ? -1.712 9.284 11.126 1.00 89.81 322 THR A O 1
ATOM 2470 N N . THR A 1 323 ? -0.844 10.746 9.674 1.00 87.25 323 THR A N 1
ATOM 2471 C CA . THR A 1 323 ? 0.086 9.771 9.070 1.00 87.25 323 THR A CA 1
ATOM 2472 C C . THR A 1 323 ? 0.968 9.049 10.114 1.00 87.25 323 THR A C 1
ATOM 2474 O O . THR A 1 323 ? 1.370 7.908 9.901 1.00 87.25 323 THR A O 1
ATOM 2477 N N . ALA A 1 324 ? 1.265 9.678 11.260 1.00 87.69 324 ALA A N 1
ATOM 2478 C CA . ALA A 1 324 ? 2.163 9.117 12.273 1.00 87.69 324 ALA A CA 1
ATOM 2479 C C . ALA A 1 324 ? 1.494 8.123 13.239 1.00 87.69 324 ALA A C 1
ATOM 2481 O O . ALA A 1 324 ? 2.167 7.230 13.750 1.00 87.69 324 ALA A O 1
ATOM 2482 N N . ASN A 1 325 ? 0.201 8.287 13.529 1.00 90.75 325 ASN A N 1
ATOM 2483 C CA . ASN A 1 325 ? -0.530 7.461 14.501 1.00 90.75 325 ASN A CA 1
ATOM 2484 C C . ASN A 1 325 ? -1.534 6.498 13.843 1.00 90.75 325 ASN A C 1
ATOM 2486 O O . ASN A 1 325 ? -1.976 5.573 14.518 1.00 90.75 325 ASN A O 1
ATOM 2490 N N . ILE A 1 326 ? -1.816 6.641 12.540 1.00 90.44 326 ILE A N 1
ATOM 2491 C CA . ILE A 1 326 ? -2.758 5.787 11.800 1.00 90.44 326 ILE A CA 1
ATOM 2492 C C . ILE A 1 326 ? -2.465 4.293 11.930 1.00 90.44 326 ILE A C 1
ATOM 2494 O O . ILE A 1 326 ? -3.401 3.523 12.086 1.00 90.44 326 ILE A O 1
ATOM 2498 N N . GLY A 1 327 ? -1.194 3.873 11.929 1.00 87.75 327 GLY A N 1
ATOM 2499 C CA . GLY A 1 327 ? -0.852 2.455 12.095 1.00 87.75 327 GLY A CA 1
ATOM 2500 C C . GLY A 1 327 ? -1.366 1.904 13.426 1.00 87.75 327 GLY A C 1
ATOM 2501 O O . GLY A 1 327 ? -2.076 0.908 13.458 1.00 87.75 327 GLY A O 1
ATOM 2502 N N . GLY A 1 328 ? -1.101 2.610 14.530 1.00 88.62 328 GLY A N 1
ATOM 2503 C CA . GLY A 1 328 ? -1.595 2.213 15.850 1.00 88.62 328 GLY A CA 1
ATOM 2504 C C . GLY A 1 328 ? -3.114 2.334 15.981 1.00 88.62 328 GLY A C 1
ATOM 2505 O O . GLY A 1 328 ? -3.754 1.438 16.533 1.00 88.62 328 GLY A O 1
ATOM 2506 N N . ASP A 1 329 ? -3.697 3.421 15.470 1.00 91.06 329 ASP A N 1
ATOM 2507 C CA . ASP A 1 329 ? -5.137 3.675 15.561 1.00 91.06 329 ASP A CA 1
ATOM 2508 C C . ASP A 1 329 ? -5.930 2.628 14.757 1.00 91.06 329 ASP A C 1
ATOM 2510 O O . ASP A 1 329 ? -6.845 1.997 15.284 1.00 91.06 329 ASP A O 1
ATOM 2514 N N . PHE A 1 330 ? -5.532 2.366 13.513 1.00 89.56 330 PHE A N 1
ATOM 2515 C CA . PHE A 1 330 ? -6.219 1.425 12.634 1.00 89.56 330 PHE A CA 1
ATOM 2516 C C . PHE A 1 330 ? -5.973 -0.042 13.018 1.00 89.56 330 PHE A C 1
ATOM 2518 O O . PHE A 1 330 ? -6.924 -0.816 13.020 1.00 89.56 330 PHE A O 1
ATOM 2525 N N . ASN A 1 331 ? -4.760 -0.422 13.450 1.00 90.19 331 ASN A N 1
ATOM 2526 C CA . ASN A 1 331 ? -4.509 -1.773 13.979 1.00 90.19 331 ASN A CA 1
ATOM 2527 C C . ASN A 1 331 ? -5.347 -2.066 15.225 1.00 90.19 331 ASN A C 1
ATOM 2529 O O . ASN A 1 331 ? -5.862 -3.167 15.374 1.00 90.19 331 ASN A O 1
ATOM 2533 N N . THR A 1 332 ? -5.494 -1.091 16.129 1.00 90.81 332 THR A N 1
ATOM 2534 C CA . THR A 1 332 ? -6.295 -1.311 17.343 1.00 90.81 332 THR A CA 1
ATOM 2535 C C . THR A 1 332 ? -7.778 -1.425 16.998 1.00 90.81 332 THR A C 1
ATOM 2537 O O . THR A 1 332 ? -8.476 -2.260 17.567 1.00 90.81 332 THR A O 1
ATOM 2540 N N . PHE A 1 333 ? -8.263 -0.626 16.042 1.00 90.06 333 PHE A N 1
ATOM 2541 C CA . PHE A 1 333 ? -9.613 -0.780 15.499 1.00 90.06 333 PHE A CA 1
ATOM 2542 C C . PHE A 1 333 ? -9.819 -2.168 14.875 1.00 90.06 333 PHE A C 1
ATOM 2544 O O . PHE A 1 333 ? -10.802 -2.831 15.199 1.00 90.06 333 PHE A O 1
ATOM 2551 N N . ALA A 1 334 ? -8.876 -2.626 14.047 1.00 89.81 334 ALA A N 1
ATOM 2552 C CA . ALA A 1 334 ? -8.894 -3.952 13.438 1.00 89.81 334 ALA A CA 1
ATOM 2553 C C . ALA A 1 334 ? -8.922 -5.070 14.492 1.00 89.81 334 ALA A C 1
ATOM 2555 O O . ALA A 1 334 ? -9.803 -5.919 14.439 1.00 89.81 334 ALA A O 1
ATOM 2556 N N . GLU A 1 335 ? -8.039 -5.020 15.498 1.00 89.56 335 GLU A N 1
ATOM 2557 C CA . GLU A 1 335 ? -7.977 -6.008 16.588 1.00 89.56 335 GLU A CA 1
ATOM 2558 C C . GLU A 1 335 ? -9.308 -6.059 17.363 1.00 89.56 335 GLU A C 1
ATOM 2560 O O . GLU A 1 335 ? -9.834 -7.138 17.627 1.00 89.56 335 GLU A O 1
ATOM 2565 N N . VAL A 1 336 ? -9.916 -4.907 17.672 1.00 86.75 336 VAL A N 1
ATOM 2566 C CA . VAL A 1 336 ? -11.220 -4.856 18.361 1.00 86.75 336 VAL A CA 1
ATOM 2567 C C . VAL A 1 336 ? -12.354 -5.397 17.487 1.00 86.75 336 VAL A C 1
ATOM 2569 O O . VAL A 1 336 ? -13.223 -6.107 17.994 1.00 86.75 336 VAL A O 1
ATOM 2572 N N . LEU A 1 337 ? -12.349 -5.102 16.185 1.00 85.06 337 LEU A N 1
ATOM 2573 C CA . LEU A 1 337 ? -13.357 -5.602 15.250 1.00 85.06 337 LEU A CA 1
ATOM 2574 C C . LEU A 1 337 ? -13.238 -7.125 15.060 1.00 85.06 337 LEU A C 1
ATOM 2576 O O . LEU A 1 337 ? -14.248 -7.825 15.129 1.00 85.06 337 LEU A O 1
ATOM 2580 N N . SER A 1 338 ? -12.016 -7.650 14.925 1.00 86.00 338 SER A N 1
ATOM 2581 C CA . SER A 1 338 ? -11.731 -9.091 14.887 1.00 86.00 338 SER A CA 1
ATOM 2582 C C . SER A 1 338 ? -12.185 -9.807 16.154 1.00 86.00 338 SER A C 1
ATOM 2584 O O . SER A 1 338 ? -12.758 -10.894 16.082 1.00 86.00 338 SER A O 1
ATOM 2586 N N . LEU A 1 339 ? -11.981 -9.197 17.326 1.00 84.94 339 LEU A N 1
ATOM 2587 C CA . LEU A 1 339 ? -12.517 -9.720 18.582 1.00 84.94 339 LEU A CA 1
ATOM 2588 C C . LEU A 1 339 ? -14.051 -9.727 18.574 1.00 84.94 339 LEU A C 1
ATOM 2590 O O . LEU A 1 339 ? -14.651 -10.694 19.034 1.00 84.94 339 LEU A O 1
ATOM 2594 N N . GLY A 1 340 ? -14.681 -8.688 18.021 1.00 80.56 340 GLY A N 1
ATOM 2595 C CA . GLY A 1 340 ? -16.130 -8.634 17.833 1.00 80.56 340 GLY A CA 1
ATOM 2596 C C . GLY A 1 340 ? -16.660 -9.803 17.001 1.00 80.56 340 GLY A C 1
ATOM 2597 O O . GLY A 1 340 ? -17.648 -10.420 17.385 1.00 80.56 340 GLY A O 1
ATOM 2598 N N . VAL A 1 341 ? -15.966 -10.158 15.919 1.00 83.31 341 VAL A N 1
ATOM 2599 C CA . VAL A 1 341 ? -16.295 -11.326 15.086 1.00 83.31 341 VAL A CA 1
ATOM 2600 C C . VAL A 1 341 ? -16.042 -12.641 15.829 1.00 83.31 341 VAL A C 1
ATOM 2602 O O . VAL A 1 341 ? -16.926 -13.483 15.897 1.00 83.31 341 VAL A O 1
ATOM 2605 N N . LYS A 1 342 ? -14.869 -12.807 16.457 1.00 82.38 342 LYS A N 1
ATOM 2606 C CA . LYS A 1 342 ? -14.485 -14.019 17.212 1.00 82.38 342 LYS A CA 1
ATOM 2607 C C . LYS A 1 342 ? -15.487 -14.393 18.310 1.00 82.38 342 LYS A C 1
ATOM 2609 O O . LYS A 1 342 ? -15.605 -15.565 18.660 1.00 82.38 342 LYS A O 1
ATOM 2614 N N . TYR A 1 343 ? -16.135 -13.392 18.898 1.00 78.31 343 TYR A N 1
ATOM 2615 C CA . TYR A 1 343 ? -17.095 -13.554 19.984 1.00 78.31 343 TYR A CA 1
ATOM 2616 C C . TYR A 1 343 ? -18.555 -13.356 19.534 1.00 78.31 343 TYR A C 1
ATOM 2618 O O . TYR A 1 343 ? -19.420 -13.160 20.384 1.00 78.31 343 TYR A O 1
ATOM 2626 N N . ASP A 1 344 ? -18.825 -13.402 18.222 1.00 75.75 344 ASP A N 1
ATOM 2627 C CA . ASP A 1 344 ? -20.157 -13.296 17.601 1.00 75.75 344 ASP A CA 1
ATOM 2628 C C . ASP A 1 344 ? -20.934 -12.008 17.960 1.00 75.75 344 ASP A C 1
ATOM 2630 O O . ASP A 1 344 ? -22.157 -11.929 17.854 1.00 75.75 344 ASP A O 1
ATOM 2634 N N . LEU A 1 345 ? -20.235 -10.944 18.364 1.00 75.44 345 LEU A N 1
ATOM 2635 C CA . LEU A 1 345 ? -20.839 -9.690 18.831 1.00 75.44 345 LEU A CA 1
ATOM 2636 C C . LEU A 1 345 ? -21.420 -8.834 17.699 1.00 75.44 345 LEU A C 1
ATOM 2638 O O . LEU A 1 345 ? -22.201 -7.923 17.969 1.00 75.44 345 LEU A O 1
ATOM 2642 N N . MET A 1 346 ? -21.060 -9.105 16.442 1.00 71.31 346 MET A N 1
ATOM 2643 C CA . MET A 1 346 ? -21.498 -8.305 15.293 1.00 71.31 346 MET A CA 1
ATOM 2644 C C . MET A 1 346 ? -23.016 -8.370 15.076 1.00 71.31 346 MET A C 1
ATOM 2646 O O . MET A 1 346 ? -23.640 -7.341 14.808 1.00 71.31 346 MET A O 1
ATOM 2650 N N . GLU A 1 347 ? -23.626 -9.547 15.250 1.00 64.50 347 GLU A N 1
ATOM 2651 C CA . GLU A 1 347 ? -25.082 -9.723 15.173 1.00 64.50 347 GLU A CA 1
ATOM 2652 C C . GLU A 1 347 ? -25.778 -8.988 16.331 1.00 64.50 347 GLU A C 1
ATOM 2654 O O . GLU A 1 347 ? -26.730 -8.231 16.120 1.00 64.50 347 GLU A O 1
ATOM 2659 N N . MET A 1 348 ? -25.224 -9.108 17.540 1.00 63.62 348 MET A N 1
ATOM 2660 C CA . MET A 1 348 ? -25.773 -8.525 18.768 1.00 63.62 348 MET A CA 1
ATOM 2661 C C . MET A 1 348 ? -25.642 -6.996 18.848 1.00 63.62 348 MET A C 1
ATOM 2663 O O . MET A 1 348 ? -26.475 -6.346 19.474 1.00 63.62 348 MET A O 1
ATOM 2667 N N . LEU A 1 349 ? -24.647 -6.395 18.187 1.00 62.25 349 LEU A N 1
ATOM 2668 C CA . LEU A 1 349 ? -24.546 -4.937 18.040 1.00 62.25 349 LEU A CA 1
ATOM 2669 C C . LEU A 1 349 ? -25.643 -4.374 17.123 1.00 62.25 349 LEU A C 1
ATOM 2671 O O . LEU A 1 349 ? -26.058 -3.232 17.297 1.00 62.25 349 LEU A O 1
ATOM 2675 N N . SER A 1 350 ? -26.131 -5.168 16.166 1.00 55.88 350 SER A N 1
ATOM 2676 C CA . SER A 1 350 ? -27.093 -4.729 15.146 1.00 55.88 350 SER A CA 1
ATOM 2677 C C . SER A 1 350 ? -28.571 -4.840 15.561 1.00 55.88 350 SER A C 1
ATOM 2679 O O . SER A 1 350 ? -29.441 -4.280 14.889 1.00 55.88 350 SER A O 1
ATOM 2681 N N . GLY A 1 351 ? -28.875 -5.536 16.665 1.00 51.41 351 GLY A N 1
ATOM 2682 C CA . GLY A 1 351 ? -30.238 -5.821 17.127 1.00 51.41 351 GLY A CA 1
ATOM 2683 C C . GLY A 1 351 ? -30.434 -5.562 18.623 1.00 51.41 351 GLY A C 1
ATOM 2684 O O . GLY A 1 351 ? -29.546 -5.805 19.427 1.00 51.41 351 GLY A O 1
ATOM 2685 N N . GLY A 1 352 ? -31.620 -5.081 19.015 1.00 49.22 352 GLY A N 1
ATOM 2686 C CA . GLY A 1 352 ? -31.987 -4.694 20.391 1.00 49.22 352 GLY A CA 1
ATOM 2687 C C . GLY A 1 352 ? -32.091 -5.832 21.423 1.00 49.22 352 GLY A C 1
ATOM 2688 O O . GLY A 1 352 ? -32.982 -5.800 22.267 1.00 49.22 352 GLY A O 1
ATOM 2689 N N . GLN A 1 353 ? -31.219 -6.840 21.363 1.00 51.31 353 GLN A N 1
ATOM 2690 C CA . GLN A 1 353 ? -31.116 -7.955 22.311 1.00 51.31 353 GLN A CA 1
ATOM 2691 C C . GLN A 1 353 ? -30.075 -7.651 23.404 1.00 51.31 353 GLN A C 1
ATOM 2693 O O . GLN A 1 353 ? -29.077 -8.354 23.552 1.00 51.31 353 GLN A O 1
ATOM 2698 N N . GLY A 1 354 ? -30.298 -6.576 24.169 1.00 51.56 354 GLY A N 1
ATOM 2699 C CA . GLY A 1 354 ? -29.365 -6.109 25.207 1.00 51.56 354 GLY A CA 1
ATOM 2700 C C . GLY A 1 354 ? -28.975 -7.176 26.244 1.00 51.56 354 GLY A C 1
ATOM 2701 O O . GLY A 1 354 ? -27.800 -7.262 26.598 1.00 51.56 354 GLY A O 1
ATOM 2702 N N . GLU A 1 355 ? -29.918 -8.030 26.665 1.00 49.75 355 GLU A N 1
ATOM 2703 C CA . GLU A 1 355 ? -29.670 -9.150 27.598 1.00 49.75 355 GLU A CA 1
ATOM 2704 C C . GLU A 1 355 ? -28.684 -10.191 27.035 1.00 49.75 355 GLU A C 1
ATOM 2706 O O . GLU A 1 355 ? -27.804 -10.676 27.749 1.00 49.75 355 GLU A O 1
ATOM 2711 N N . GLU A 1 356 ? -28.801 -10.533 25.748 1.00 56.50 356 GLU A N 1
ATOM 2712 C CA . GLU A 1 356 ? -27.959 -11.539 25.086 1.00 56.50 356 GLU A CA 1
ATOM 2713 C C . GLU A 1 356 ? -26.548 -10.978 24.838 1.00 56.50 356 GLU A C 1
ATOM 2715 O O . GLU A 1 356 ? -25.554 -11.642 25.126 1.00 56.50 356 GLU A O 1
ATOM 2720 N N . PHE A 1 357 ? -26.455 -9.697 24.465 1.00 59.69 357 PHE A N 1
ATOM 2721 C CA . PHE A 1 357 ? -25.193 -8.970 24.316 1.00 59.69 357 PHE A CA 1
ATOM 2722 C C . PHE A 1 357 ? -24.419 -8.831 25.638 1.00 59.69 357 PHE A C 1
ATOM 2724 O O . PHE A 1 357 ? -23.222 -9.119 25.678 1.00 59.69 357 PHE A O 1
ATOM 2731 N N . ALA A 1 358 ? -25.086 -8.445 26.736 1.00 56.41 358 ALA A N 1
ATOM 2732 C CA . ALA A 1 358 ? -24.468 -8.380 28.066 1.00 56.41 358 ALA A CA 1
ATOM 2733 C C . ALA A 1 358 ? -23.947 -9.755 28.507 1.00 56.41 358 ALA A C 1
ATOM 2735 O O . ALA A 1 358 ? -22.814 -9.884 28.980 1.00 56.41 358 ALA A O 1
ATOM 2736 N N . THR A 1 359 ? -24.764 -10.793 28.294 1.00 57.22 359 THR A N 1
ATOM 2737 C CA . THR A 1 359 ? -24.412 -12.175 28.622 1.00 57.22 359 THR A CA 1
ATOM 2738 C C . THR A 1 359 ? -23.181 -12.624 27.843 1.00 57.22 359 THR A C 1
ATOM 2740 O O . THR A 1 359 ? -22.256 -13.176 28.437 1.00 57.22 359 THR A O 1
ATOM 2743 N N . VAL A 1 360 ? -23.113 -12.364 26.536 1.00 60.56 360 VAL A N 1
ATOM 2744 C CA . VAL A 1 360 ? -21.980 -12.784 25.703 1.00 60.56 360 VAL A CA 1
ATOM 2745 C C . VAL A 1 360 ? -20.731 -11.980 26.028 1.00 60.56 360 VAL A C 1
ATOM 2747 O O . VAL A 1 360 ? -19.698 -12.586 26.286 1.00 60.56 360 VAL A O 1
ATOM 2750 N N . ILE A 1 361 ? -20.790 -10.652 26.128 1.00 63.19 361 ILE A N 1
ATOM 2751 C CA . ILE A 1 361 ? -19.605 -9.831 26.428 1.00 63.19 361 ILE A CA 1
ATOM 2752 C C . ILE A 1 361 ? -18.904 -10.251 27.722 1.00 63.19 361 ILE A C 1
ATOM 2754 O O . ILE A 1 361 ? -17.676 -10.196 27.804 1.00 63.19 361 ILE A O 1
ATOM 2758 N N . ALA A 1 362 ? -19.665 -10.675 28.726 1.00 54.56 362 ALA A N 1
ATOM 2759 C CA . ALA A 1 362 ? -19.097 -10.977 30.025 1.00 54.56 362 ALA A CA 1
ATOM 2760 C C . ALA A 1 362 ? -18.889 -12.465 30.324 1.00 54.56 362 ALA A C 1
ATOM 2762 O O . ALA A 1 362 ? -17.982 -12.816 31.084 1.00 54.56 362 ALA A O 1
ATOM 2763 N N . SER A 1 363 ? -19.656 -13.359 29.694 1.00 53.38 363 SER A N 1
ATOM 2764 C CA . SER A 1 363 ? -19.330 -14.791 29.701 1.00 53.38 363 SER A CA 1
ATOM 2765 C C . SER A 1 363 ? -18.139 -15.121 28.793 1.00 53.38 363 SER A C 1
ATOM 2767 O O . SER A 1 363 ? -17.507 -16.166 28.963 1.00 53.38 363 SER A O 1
ATOM 2769 N N . THR A 1 364 ? -17.786 -14.223 27.868 1.00 58.00 364 THR A N 1
ATOM 2770 C CA . THR A 1 364 ? -16.639 -14.370 26.969 1.00 58.00 364 THR A CA 1
ATOM 2771 C C . THR A 1 364 ? -15.391 -13.637 27.469 1.00 58.00 364 THR A C 1
ATOM 2773 O O . THR A 1 364 ? -15.440 -12.730 28.297 1.00 58.00 364 THR A O 1
ATOM 2776 N N . GLY A 1 365 ? -14.220 -14.027 26.954 1.00 64.12 365 GLY A N 1
ATOM 2777 C CA . GLY A 1 365 ? -12.954 -13.323 27.192 1.00 64.12 365 GLY A CA 1
ATOM 2778 C C . GLY A 1 365 ? -12.848 -11.970 26.476 1.00 64.12 365 GLY A C 1
ATOM 2779 O O . GLY A 1 365 ? -11.789 -11.345 26.547 1.00 64.12 365 GLY A O 1
ATOM 2780 N N . PHE A 1 366 ? -13.915 -11.513 25.802 1.00 75.12 366 PHE A N 1
ATOM 2781 C CA . PHE A 1 366 ? -13.918 -10.328 24.946 1.00 75.12 366 PHE A CA 1
ATOM 2782 C C . PHE A 1 366 ? -13.429 -9.078 25.672 1.00 75.12 366 PHE A C 1
ATOM 2784 O O . PHE A 1 366 ? -12.470 -8.472 25.211 1.00 75.12 366 PHE A O 1
ATOM 2791 N N . LEU A 1 367 ? -14.020 -8.705 26.815 1.00 66.94 367 LEU A N 1
ATOM 2792 C CA . LEU A 1 367 ? -13.630 -7.474 27.521 1.00 66.94 367 LEU A CA 1
ATOM 2793 C C . LEU A 1 367 ? -12.158 -7.475 27.925 1.00 66.94 367 LEU A C 1
ATOM 2795 O O . LEU A 1 367 ? -11.489 -6.453 27.821 1.00 66.94 367 LEU A O 1
ATOM 2799 N N . SER A 1 368 ? -11.651 -8.624 28.371 1.00 66.38 368 SER A N 1
ATOM 2800 C CA . SER A 1 368 ? -10.252 -8.767 28.772 1.00 66.38 368 SER A CA 1
ATOM 2801 C C . SER A 1 368 ? -9.312 -8.596 27.574 1.00 66.38 368 SER A C 1
ATOM 2803 O O . SER A 1 368 ? -8.353 -7.826 27.649 1.00 66.38 368 SER A O 1
ATOM 2805 N N . GLU A 1 369 ? -9.614 -9.250 26.447 1.00 74.81 369 GLU A N 1
ATOM 2806 C CA . GLU A 1 369 ? -8.816 -9.156 25.219 1.00 74.81 369 GLU A CA 1
ATOM 2807 C C . GLU A 1 369 ? -8.931 -7.776 24.554 1.00 74.81 369 GLU A C 1
ATOM 2809 O O . GLU A 1 369 ? -7.912 -7.182 24.204 1.00 74.81 369 GLU A O 1
ATOM 2814 N N . ALA A 1 370 ? -10.139 -7.216 24.456 1.00 78.38 370 ALA A N 1
ATOM 2815 C CA . ALA A 1 370 ? -10.391 -5.895 23.886 1.00 78.38 370 ALA A CA 1
ATOM 2816 C C . ALA A 1 370 ? -9.711 -4.807 24.716 1.00 78.38 370 ALA A C 1
ATOM 2818 O O . ALA A 1 370 ? -9.050 -3.933 24.166 1.00 78.38 370 ALA A O 1
ATOM 2819 N N . LYS A 1 371 ? -9.775 -4.891 26.049 1.00 70.81 371 LYS A N 1
ATOM 2820 C CA . LYS A 1 371 ? -9.032 -3.995 26.941 1.00 70.81 371 LYS A CA 1
ATOM 2821 C C . LYS A 1 371 ? -7.528 -4.108 26.722 1.00 70.81 371 LYS A C 1
ATOM 2823 O O . LYS A 1 371 ? -6.833 -3.094 26.719 1.00 70.81 371 LYS A O 1
ATOM 2828 N N . LEU A 1 372 ? -7.006 -5.321 26.550 1.00 75.06 372 LEU A N 1
ATOM 2829 C CA . LEU A 1 372 ? -5.584 -5.527 26.299 1.00 75.06 372 LEU A CA 1
ATOM 2830 C C . LEU A 1 372 ? -5.163 -4.890 24.966 1.00 75.06 372 LEU A C 1
ATOM 2832 O O . LEU A 1 372 ? -4.136 -4.214 24.934 1.00 75.06 372 LEU A O 1
ATOM 2836 N N . ALA A 1 373 ? -5.969 -5.042 23.913 1.00 81.69 373 ALA A N 1
ATOM 2837 C CA . ALA A 1 373 ? -5.769 -4.385 22.622 1.00 81.69 373 ALA A CA 1
ATOM 2838 C C . ALA A 1 373 ? -5.817 -2.851 22.751 1.00 81.69 373 ALA A C 1
ATOM 2840 O O . ALA A 1 373 ? -4.859 -2.160 22.407 1.00 81.69 373 ALA A O 1
ATOM 2841 N N . LEU A 1 374 ? -6.884 -2.315 23.350 1.00 82.69 374 LEU A N 1
ATOM 2842 C CA . LEU A 1 374 ? -7.113 -0.878 23.524 1.00 82.69 374 LEU A CA 1
ATOM 2843 C C . LEU A 1 374 ? -6.028 -0.213 24.380 1.00 82.69 374 LEU A C 1
ATOM 2845 O O . LEU A 1 374 ? -5.531 0.853 24.030 1.00 82.69 374 LEU A O 1
ATOM 2849 N N . ASN A 1 375 ? -5.583 -0.855 25.463 1.00 76.62 375 ASN A N 1
ATOM 2850 C CA . ASN A 1 375 ? -4.560 -0.298 26.354 1.00 76.62 375 ASN A CA 1
ATOM 2851 C C . ASN A 1 375 ? -3.164 -0.226 25.720 1.00 76.62 375 ASN A C 1
ATOM 2853 O O . ASN A 1 375 ? -2.317 0.528 26.205 1.00 76.62 375 ASN A O 1
ATOM 2857 N N . ARG A 1 376 ? -2.903 -0.970 24.635 1.00 81.81 376 ARG A N 1
ATOM 2858 C CA . ARG A 1 376 ? -1.662 -0.809 23.859 1.00 81.81 376 ARG A CA 1
ATOM 2859 C C . ARG A 1 376 ? -1.623 0.531 23.123 1.00 81.81 376 ARG A C 1
ATOM 2861 O O . ARG A 1 376 ? -0.526 1.020 22.851 1.00 81.81 376 ARG A O 1
ATOM 2868 N N . ASN A 1 377 ? -2.778 1.139 22.844 1.00 84.62 377 ASN A N 1
ATOM 2869 C CA . ASN A 1 377 ? -2.883 2.442 22.199 1.00 84.62 377 ASN A CA 1
ATOM 2870 C C . ASN A 1 377 ? -3.555 3.477 23.126 1.00 84.62 377 ASN A C 1
ATOM 2872 O O . ASN A 1 377 ? -4.780 3.544 23.197 1.00 84.62 377 ASN A O 1
ATOM 2876 N N . PRO A 1 378 ? -2.786 4.375 23.775 1.00 82.50 378 PRO A N 1
ATOM 2877 C CA . PRO A 1 378 ? -3.337 5.385 24.682 1.00 82.50 378 PRO A CA 1
ATOM 2878 C C . PRO A 1 378 ? -4.408 6.297 24.064 1.00 82.50 378 PRO A C 1
ATOM 2880 O O . PRO A 1 378 ? -5.216 6.870 24.795 1.00 82.50 378 PRO A O 1
ATOM 2883 N N . ARG A 1 379 ? -4.425 6.452 22.732 1.00 87.31 379 ARG A N 1
ATOM 2884 C CA . ARG A 1 379 ? -5.441 7.246 22.024 1.00 87.31 379 ARG A CA 1
ATOM 2885 C C . ARG A 1 379 ? -6.818 6.588 22.045 1.00 87.31 379 ARG A C 1
ATOM 2887 O O . ARG A 1 379 ? -7.800 7.299 21.910 1.00 87.31 379 ARG A O 1
ATOM 2894 N N . MET A 1 380 ? -6.898 5.281 22.292 1.00 87.00 380 MET A N 1
ATOM 2895 C CA . MET A 1 380 ? -8.144 4.512 22.338 1.00 87.00 380 MET A CA 1
ATOM 2896 C C . MET A 1 380 ? -8.874 4.579 23.687 1.00 87.00 380 MET A C 1
ATOM 2898 O O . MET A 1 380 ? -9.902 3.931 23.867 1.00 87.00 380 MET A O 1
ATOM 2902 N N . ALA A 1 381 ? -8.410 5.411 24.625 1.00 77.56 381 ALA A N 1
ATOM 2903 C CA . ALA A 1 381 ? -9.090 5.632 25.901 1.00 77.56 381 ALA A CA 1
ATOM 2904 C C . ALA A 1 381 ? -10.586 6.010 25.774 1.00 77.56 381 ALA A C 1
ATOM 2906 O O . ALA A 1 381 ? -11.371 5.510 26.582 1.00 77.56 381 ALA A O 1
ATOM 2907 N N . PRO A 1 382 ? -11.029 6.835 24.796 1.00 81.75 382 PRO A N 1
ATOM 2908 C CA . PRO A 1 382 ? -12.456 7.091 24.583 1.00 81.75 382 PRO A CA 1
ATOM 2909 C C . PRO A 1 382 ? -13.245 5.816 24.255 1.00 81.75 382 PRO A C 1
ATOM 2911 O O . PRO A 1 382 ? -14.353 5.635 24.753 1.00 81.75 382 PRO A O 1
ATOM 2914 N N . VAL A 1 383 ? -12.658 4.898 23.480 1.00 82.00 383 VAL A N 1
ATOM 2915 C CA . VAL A 1 383 ? -13.296 3.635 23.074 1.00 82.00 383 VAL A CA 1
ATOM 2916 C C . VAL A 1 383 ? -13.435 2.687 24.263 1.00 82.00 383 VAL A C 1
ATOM 2918 O O . VAL A 1 383 ? -14.507 2.122 24.470 1.00 82.00 383 VAL A O 1
ATOM 2921 N N . THR A 1 384 ? -12.400 2.571 25.103 1.00 73.31 384 THR A N 1
ATOM 2922 C CA . THR A 1 384 ? -12.465 1.787 26.350 1.00 73.31 384 THR A CA 1
ATOM 2923 C C . THR A 1 384 ? -13.607 2.257 27.252 1.00 73.31 384 THR A C 1
ATOM 2925 O O . THR A 1 384 ? -14.354 1.439 27.796 1.00 73.31 384 THR A O 1
ATOM 2928 N N . ARG A 1 385 ? -13.784 3.580 27.379 1.00 71.50 385 ARG A N 1
ATOM 2929 C CA . ARG A 1 385 ? -14.902 4.160 28.137 1.00 71.50 385 ARG A CA 1
ATOM 2930 C C . ARG A 1 385 ? -16.240 3.822 27.496 1.00 71.50 385 ARG A C 1
ATOM 2932 O O . ARG A 1 385 ? -17.103 3.305 28.185 1.00 71.50 385 ARG A O 1
ATOM 2939 N N . ALA A 1 386 ? -16.383 4.004 26.185 1.00 73.00 386 ALA A N 1
ATOM 2940 C CA . ALA A 1 386 ? -17.638 3.718 25.497 1.00 73.00 386 ALA A CA 1
ATOM 2941 C C . ALA A 1 386 ? -18.081 2.249 25.628 1.00 73.00 386 ALA A C 1
ATOM 2943 O O . ALA A 1 386 ? -19.259 1.993 25.867 1.00 73.00 386 ALA A O 1
ATOM 2944 N N . ILE A 1 387 ? -17.155 1.286 25.527 1.00 69.75 387 ILE A N 1
ATOM 2945 C CA . ILE A 1 387 ? -17.455 -0.143 25.748 1.00 69.75 387 ILE A CA 1
ATOM 2946 C C . ILE A 1 387 ? -17.937 -0.374 27.186 1.00 69.75 387 ILE A C 1
ATOM 2948 O O . ILE A 1 387 ? -18.933 -1.064 27.409 1.00 69.75 387 ILE A O 1
ATOM 2952 N N . THR A 1 388 ? -17.267 0.250 28.155 1.00 66.31 388 THR A N 1
ATOM 2953 C CA . THR A 1 388 ? -17.659 0.199 29.569 1.00 66.31 388 THR A CA 1
ATOM 2954 C C . THR A 1 388 ? -19.055 0.794 29.791 1.00 66.31 388 THR A C 1
ATOM 2956 O O . THR A 1 388 ? -19.884 0.189 30.469 1.00 66.31 388 THR A O 1
ATOM 2959 N N . ASP A 1 389 ? -19.351 1.941 29.178 1.00 66.50 389 ASP A N 1
ATOM 2960 C CA . ASP A 1 389 ? -20.619 2.662 29.326 1.00 66.50 389 ASP A CA 1
ATOM 2961 C C . ASP A 1 389 ? -21.799 1.902 28.711 1.00 66.50 389 ASP A C 1
ATOM 2963 O O . ASP A 1 389 ? -22.926 1.989 29.201 1.00 66.50 389 ASP A O 1
ATOM 2967 N N . VAL A 1 390 ? -21.580 1.150 27.626 1.00 65.38 390 VAL A N 1
ATOM 2968 C CA . VAL A 1 390 ? -22.602 0.238 27.087 1.00 65.38 390 VAL A CA 1
ATOM 2969 C C . VAL A 1 390 ? -22.935 -0.834 28.114 1.00 65.38 390 VAL A C 1
ATOM 2971 O O . VAL A 1 390 ? -24.102 -1.050 28.430 1.00 65.38 390 VAL A O 1
ATOM 2974 N N . GLY A 1 391 ? -21.916 -1.466 28.683 1.00 57.28 391 GLY A N 1
ATOM 2975 C CA . GLY A 1 391 ? -22.132 -2.497 29.675 1.00 57.28 391 GLY A CA 1
ATOM 2976 C C . GLY A 1 391 ? -22.818 -1.987 30.957 1.00 57.28 391 GLY A C 1
ATOM 2977 O O . GLY A 1 391 ? -23.715 -2.640 31.487 1.00 57.28 391 GLY A O 1
ATOM 2978 N N . MET A 1 392 ? -22.482 -0.777 31.408 1.00 56.22 392 MET A N 1
ATOM 2979 C CA . MET A 1 392 ? -23.151 -0.137 32.548 1.00 56.22 392 MET A CA 1
ATOM 2980 C C . MET A 1 392 ? -24.597 0.278 32.240 1.00 56.22 392 MET A C 1
ATOM 2982 O O . MET A 1 392 ? -25.455 0.210 33.117 1.00 56.22 392 MET A O 1
ATOM 2986 N N . ARG A 1 393 ? -24.913 0.672 31.000 1.00 58.53 393 ARG A N 1
ATOM 2987 C CA . ARG A 1 393 ? -26.305 0.928 30.587 1.00 58.53 393 ARG A CA 1
ATOM 2988 C C . ARG A 1 393 ? -27.157 -0.336 30.616 1.00 58.53 393 ARG A C 1
ATOM 2990 O O . ARG A 1 393 ? -28.308 -0.266 31.036 1.00 58.53 393 ARG A O 1
ATOM 2997 N N . LEU A 1 394 ? -26.589 -1.475 30.224 1.00 54.41 394 LEU A N 1
ATOM 2998 C CA . LEU A 1 394 ? -27.271 -2.769 30.310 1.00 54.41 394 LEU A CA 1
ATOM 2999 C C . LEU A 1 394 ? -27.578 -3.127 31.765 1.00 54.41 394 LEU A C 1
ATOM 3001 O O . LEU A 1 394 ? -28.715 -3.478 32.057 1.00 54.41 394 LEU A O 1
ATOM 3005 N N . LEU A 1 395 ? -26.635 -2.897 32.689 1.00 50.88 395 LEU A N 1
ATOM 3006 C CA . LEU A 1 395 ? -26.906 -3.003 34.125 1.00 50.88 395 LEU A CA 1
ATOM 3007 C C . LEU A 1 395 ? -28.102 -2.135 34.530 1.00 50.88 395 LEU A C 1
ATOM 3009 O O . LEU A 1 395 ? -29.050 -2.640 35.112 1.00 50.88 395 LEU A O 1
ATOM 3013 N N . VAL A 1 396 ? -28.071 -0.830 34.253 1.00 51.28 396 VAL A N 1
ATOM 3014 C CA . VAL A 1 396 ? -29.137 0.090 34.691 1.00 51.28 396 VAL A CA 1
ATOM 3015 C C . VAL A 1 396 ? -30.505 -0.300 34.110 1.00 51.28 396 VAL A C 1
ATOM 3017 O O . VAL A 1 396 ? -31.524 -0.122 34.779 1.00 51.28 396 VAL A O 1
ATOM 3020 N N . SER A 1 397 ? -30.528 -0.853 32.893 1.00 52.91 397 SER A N 1
ATOM 3021 C CA . SER A 1 397 ? -31.732 -1.397 32.259 1.00 52.91 397 SER A CA 1
ATOM 3022 C C . SER A 1 397 ? -32.265 -2.642 32.981 1.00 52.91 397 SER A C 1
ATOM 3024 O O . SER A 1 397 ? -33.458 -2.689 33.271 1.00 52.91 397 SER A O 1
ATOM 3026 N N . GLU A 1 398 ? -31.402 -3.607 33.317 1.00 49.06 398 GLU A N 1
ATOM 3027 C CA . GLU A 1 398 ? -31.766 -4.823 34.073 1.00 49.06 398 GLU A CA 1
ATOM 3028 C C . GLU A 1 398 ? -32.197 -4.516 35.509 1.00 49.06 398 GLU A C 1
ATOM 3030 O O . GLU A 1 398 ? -33.162 -5.075 36.027 1.00 49.06 398 GLU A O 1
ATOM 3035 N N . LEU A 1 399 ? -31.543 -3.534 36.135 1.00 45.69 399 LEU A N 1
ATOM 3036 C CA . LEU A 1 399 ? -31.939 -3.000 37.436 1.00 45.69 399 LEU A CA 1
ATOM 3037 C C . LEU A 1 399 ? -33.313 -2.329 37.410 1.00 45.69 399 LEU A C 1
ATOM 3039 O O . LEU A 1 399 ? -33.841 -2.048 38.485 1.00 45.69 399 LEU A O 1
ATOM 3043 N N . GLY A 1 400 ? -33.844 -2.050 36.208 1.00 45.81 400 GLY A N 1
ATOM 3044 C CA . GLY A 1 400 ? -35.160 -1.503 35.930 1.00 45.81 400 GLY A CA 1
ATOM 3045 C C . GLY A 1 400 ? -35.557 -0.486 36.975 1.00 45.81 400 GLY A C 1
ATOM 3046 O O . GLY A 1 400 ? -36.337 -0.845 37.838 1.00 45.81 400 GLY A O 1
ATOM 3047 N N . VAL A 1 401 ? -34.999 0.729 36.937 1.00 44.78 401 VAL A N 1
ATOM 3048 C CA . VAL A 1 401 ? -35.156 1.741 37.998 1.00 44.78 401 VAL A CA 1
ATOM 3049 C C . VAL A 1 401 ? -36.478 2.522 37.837 1.00 44.78 401 VAL A C 1
ATOM 3051 O O . VAL A 1 401 ? -36.494 3.537 37.137 1.00 44.78 401 VAL A O 1
ATOM 3054 N N . PRO A 1 402 ? -37.613 2.140 38.470 1.00 38.78 402 PRO A N 1
ATOM 3055 C CA . PRO A 1 402 ? -38.693 3.068 38.737 1.00 38.78 402 PRO A CA 1
ATOM 3056 C C . PRO A 1 402 ? -38.278 3.992 39.885 1.00 38.78 402 PRO A C 1
ATOM 3058 O O . PRO A 1 402 ? -37.462 3.641 40.740 1.00 38.78 402 PRO A O 1
ATOM 3061 N N . ASP A 1 403 ? -38.908 5.163 39.940 1.00 38.00 403 ASP A N 1
ATOM 3062 C CA . ASP A 1 403 ? -38.664 6.242 40.909 1.00 38.00 403 ASP A CA 1
ATOM 3063 C C . ASP A 1 403 ? -38.668 5.823 42.404 1.00 38.00 403 ASP A C 1
ATOM 3065 O O . ASP A 1 403 ? -38.253 6.602 43.263 1.00 38.00 403 ASP A O 1
ATOM 3069 N N . GLU A 1 404 ? -39.111 4.605 42.737 1.00 38.12 404 GLU A N 1
ATOM 3070 C CA . GLU A 1 404 ? -39.150 4.042 44.094 1.00 38.12 404 GLU A CA 1
ATOM 3071 C C . GLU A 1 404 ? -37.790 3.512 44.603 1.00 38.12 404 GLU A C 1
ATOM 3073 O O . GLU A 1 404 ? -37.623 3.372 45.812 1.00 38.12 404 GLU A O 1
ATOM 3078 N N . TYR A 1 405 ? -36.787 3.298 43.737 1.00 44.56 405 TYR A N 1
ATOM 3079 C CA . TYR A 1 405 ? -35.472 2.744 44.123 1.00 44.56 405 TYR A CA 1
ATOM 3080 C C . TYR A 1 405 ? -34.416 3.782 44.523 1.00 44.56 405 TYR A C 1
ATOM 3082 O O . TYR A 1 405 ? -33.275 3.426 44.794 1.00 44.56 405 TYR A O 1
ATOM 3090 N N . LYS A 1 406 ? -34.752 5.071 44.602 1.00 41.81 406 LYS A N 1
ATOM 3091 C CA . LYS A 1 406 ? -33.769 6.145 44.847 1.00 41.81 406 LYS A CA 1
ATOM 3092 C C . LYS A 1 406 ? -32.991 6.003 46.169 1.00 41.81 406 LYS A C 1
ATOM 3094 O O . LYS A 1 406 ? -31.796 6.303 46.216 1.00 41.81 406 LYS A O 1
ATOM 3099 N N . ASP A 1 407 ? -33.647 5.502 47.216 1.00 46.28 407 ASP A N 1
ATOM 3100 C CA . ASP A 1 407 ? -33.024 5.257 48.525 1.00 46.28 407 ASP A CA 1
ATOM 3101 C C . ASP A 1 407 ? -32.190 3.956 48.522 1.00 46.28 407 ASP A C 1
ATOM 3103 O O . ASP A 1 407 ? -31.070 3.945 49.029 1.00 46.28 407 ASP A O 1
ATOM 3107 N N . THR A 1 408 ? -32.662 2.894 47.856 1.00 48.56 408 THR A N 1
ATOM 3108 C CA . THR A 1 408 ? -31.932 1.620 47.685 1.00 48.56 408 THR A CA 1
ATOM 3109 C C . THR A 1 408 ? -30.722 1.761 46.758 1.00 48.56 408 THR A C 1
ATOM 3111 O O . THR A 1 408 ? -29.662 1.230 47.059 1.00 48.56 408 THR A O 1
ATOM 3114 N N . CYS A 1 409 ? -30.820 2.548 45.683 1.00 53.56 409 CYS A N 1
ATOM 3115 C CA . CYS A 1 409 ? -29.683 2.927 44.844 1.00 53.56 409 CYS A CA 1
ATOM 3116 C C . CYS A 1 409 ? -28.628 3.688 45.645 1.00 53.56 409 CYS A C 1
ATOM 3118 O O . CYS A 1 409 ? -27.445 3.507 45.400 1.00 53.56 409 CYS A O 1
ATOM 3120 N N . SER A 1 410 ? -29.023 4.527 46.607 1.00 58.47 410 SER A N 1
ATOM 3121 C CA . SER A 1 410 ? -28.056 5.256 47.433 1.00 58.47 410 SER A CA 1
ATOM 3122 C C . SER A 1 410 ? -27.280 4.308 48.357 1.00 58.47 410 SER A C 1
ATOM 3124 O O . SER A 1 410 ? -26.068 4.448 48.497 1.00 58.47 410 SER A O 1
ATOM 3126 N N . GLU A 1 411 ? -27.943 3.319 48.962 1.00 64.94 411 GLU A N 1
ATOM 3127 C CA . GLU A 1 411 ? -27.276 2.280 49.764 1.00 64.94 411 GLU A CA 1
ATOM 3128 C C . GLU A 1 411 ? -26.415 1.343 48.901 1.00 64.94 411 GLU A C 1
ATOM 3130 O O . GLU A 1 411 ? -25.243 1.142 49.219 1.00 64.94 411 GLU A O 1
ATOM 3135 N N . LEU A 1 412 ? -26.938 0.875 47.763 1.00 66.81 412 LEU A N 1
ATOM 3136 C CA . LEU A 1 412 ? -26.209 0.059 46.789 1.00 66.81 412 LEU A CA 1
ATOM 3137 C C . LEU A 1 412 ? -24.954 0.780 46.278 1.00 66.81 412 LEU A C 1
ATOM 3139 O O . LEU A 1 412 ? -23.866 0.216 46.304 1.00 66.81 412 LEU A O 1
ATOM 3143 N N . MET A 1 413 ? -25.062 2.050 45.881 1.00 66.62 413 MET A N 1
ATOM 3144 C CA . MET A 1 413 ? -23.925 2.839 45.387 1.00 66.62 413 MET A CA 1
ATOM 3145 C C . MET A 1 413 ? -22.879 3.087 46.480 1.00 66.62 413 MET A C 1
ATOM 3147 O O . MET A 1 413 ? -21.680 3.063 46.199 1.00 66.62 413 MET A O 1
ATOM 3151 N N . ASN A 1 414 ? -23.302 3.270 47.735 1.00 71.50 414 ASN A N 1
ATOM 3152 C CA . ASN A 1 414 ? -22.385 3.364 48.873 1.00 71.50 414 ASN A CA 1
ATOM 3153 C C . ASN A 1 414 ? -21.650 2.039 49.130 1.00 71.50 414 ASN A C 1
ATOM 3155 O O . ASN A 1 414 ? -20.450 2.051 49.410 1.00 71.50 414 ASN A O 1
ATOM 3159 N N . GLU A 1 415 ? -22.328 0.897 49.013 1.00 74.00 415 GLU A N 1
ATOM 3160 C CA . GLU A 1 415 ? -21.701 -0.419 49.178 1.00 74.00 415 GLU A CA 1
ATOM 3161 C C . GLU A 1 415 ? -20.815 -0.809 47.991 1.00 74.00 415 GLU A C 1
ATOM 3163 O O . GLU A 1 415 ? -19.734 -1.362 48.197 1.00 74.00 415 GLU A O 1
ATOM 3168 N N . MET A 1 416 ? -21.181 -0.440 46.763 1.00 73.69 416 MET A N 1
ATOM 3169 C CA . MET A 1 416 ? -20.313 -0.563 45.588 1.00 73.69 416 MET A CA 1
ATOM 3170 C C . MET A 1 416 ? -19.064 0.323 45.723 1.00 73.69 416 MET A C 1
ATOM 3172 O O . MET A 1 416 ? -17.950 -0.122 45.448 1.00 73.69 416 MET A O 1
ATOM 3176 N N . SER A 1 417 ? -19.215 1.553 46.227 1.00 74.19 417 SER A N 1
ATOM 3177 C CA . SER A 1 417 ? -18.092 2.442 46.550 1.00 74.19 417 SER A CA 1
ATOM 3178 C C . SER A 1 417 ? -17.170 1.841 47.618 1.00 74.19 417 SER A C 1
ATOM 3180 O O . SER A 1 417 ? -15.947 1.812 47.455 1.00 74.19 417 SER A O 1
ATOM 3182 N N . ALA A 1 418 ? -17.746 1.295 48.692 1.00 78.81 418 ALA A N 1
ATOM 3183 C CA . ALA A 1 418 ? -16.989 0.607 49.732 1.00 78.81 418 ALA A CA 1
ATOM 3184 C C . ALA A 1 418 ? -16.275 -0.640 49.185 1.00 78.81 418 ALA A C 1
ATOM 3186 O O . ALA A 1 418 ? -15.147 -0.932 49.583 1.00 78.81 418 ALA A O 1
ATOM 3187 N N . THR A 1 419 ? -16.907 -1.347 48.251 1.00 80.81 419 THR A N 1
ATOM 3188 C CA . THR A 1 419 ? -16.349 -2.520 47.577 1.00 80.81 419 THR A CA 1
ATOM 3189 C C . THR A 1 419 ? -15.134 -2.153 46.729 1.00 80.81 419 THR A C 1
ATOM 3191 O O . THR A 1 419 ? -14.090 -2.794 46.862 1.00 80.81 419 THR A O 1
ATOM 3194 N N . LEU A 1 420 ? -15.203 -1.058 45.966 1.00 77.88 420 LEU A N 1
ATOM 3195 C CA . LEU A 1 420 ? -14.066 -0.518 45.214 1.00 77.88 420 LEU A CA 1
ATOM 3196 C C . LEU A 1 420 ? -12.863 -0.209 46.110 1.00 77.88 420 LEU A C 1
ATOM 3198 O O . LEU A 1 420 ? -11.741 -0.607 45.807 1.00 77.88 420 LEU A O 1
ATOM 3202 N N . GLN A 1 421 ? -13.091 0.440 47.253 1.00 78.38 421 GLN A N 1
ATOM 3203 C CA . GLN A 1 421 ? -12.021 0.770 48.202 1.00 78.38 421 GLN A CA 1
ATOM 3204 C C . GLN A 1 421 ? -11.396 -0.459 48.883 1.00 78.38 421 GLN A C 1
ATOM 3206 O O . GLN A 1 421 ? -10.260 -0.394 49.353 1.00 78.38 421 GLN A O 1
ATOM 3211 N N . GLN A 1 422 ? -12.137 -1.565 48.980 1.00 80.62 422 GLN A N 1
ATOM 3212 C CA . GLN A 1 422 ? -11.718 -2.788 49.676 1.00 80.62 422 GLN A CA 1
ATOM 3213 C C . GLN A 1 422 ? -11.171 -3.874 48.747 1.00 80.62 422 GLN A C 1
ATOM 3215 O O . GLN A 1 422 ? -10.735 -4.923 49.235 1.00 80.62 422 GLN A O 1
ATOM 3220 N N . THR A 1 423 ? -11.214 -3.635 47.439 1.00 85.00 423 THR A N 1
ATOM 3221 C CA . THR A 1 423 ? -10.743 -4.564 46.415 1.00 85.00 423 THR A CA 1
ATOM 3222 C C . THR A 1 423 ? -9.222 -4.693 46.470 1.00 85.00 423 THR A C 1
ATOM 3224 O O . THR A 1 423 ? -8.496 -3.713 46.663 1.00 85.00 423 THR A O 1
ATOM 3227 N N . ALA A 1 424 ? -8.726 -5.919 46.321 1.00 81.31 424 ALA A N 1
ATOM 3228 C CA . ALA A 1 424 ? -7.302 -6.207 46.259 1.00 81.31 424 ALA A CA 1
ATOM 3229 C C . ALA A 1 424 ? -6.631 -5.466 45.091 1.00 81.31 424 ALA A C 1
ATOM 3231 O O . ALA A 1 424 ? -7.237 -5.201 44.060 1.00 81.31 424 ALA A O 1
ATOM 3232 N N . VAL A 1 425 ? -5.350 -5.137 45.243 1.00 82.12 425 VAL A N 1
ATOM 3233 C CA . VAL A 1 425 ? -4.577 -4.418 44.221 1.00 82.12 425 VAL A CA 1
ATOM 3234 C C . VAL A 1 425 ? -3.541 -5.371 43.639 1.00 82.12 425 VAL A C 1
ATOM 3236 O O . VAL A 1 425 ? -2.832 -6.051 44.386 1.00 82.12 425 VAL A O 1
ATOM 3239 N N . ASN A 1 426 ? -3.463 -5.428 42.314 1.00 77.50 426 ASN A N 1
ATOM 3240 C CA . ASN A 1 426 ? -2.471 -6.201 41.578 1.00 77.50 426 ASN A CA 1
ATOM 3241 C C . ASN A 1 426 ? -1.066 -5.583 41.718 1.00 77.50 426 ASN A C 1
ATOM 3243 O O . ASN A 1 426 ? -0.898 -4.439 42.145 1.00 77.50 426 ASN A O 1
ATOM 3247 N N . GLU A 1 427 ? -0.026 -6.330 41.335 1.00 72.06 427 GLU A N 1
ATOM 3248 C CA . GLU A 1 427 ? 1.371 -5.867 41.430 1.00 72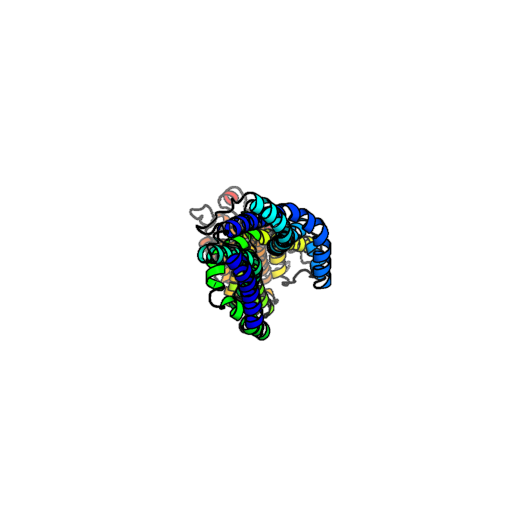.06 427 GLU A CA 1
ATOM 3249 C C . GLU A 1 427 ? 1.665 -4.608 40.591 1.00 72.06 427 GLU A C 1
ATOM 3251 O O . GLU A 1 427 ? 2.598 -3.865 40.896 1.00 72.06 427 GLU A O 1
ATOM 3256 N N . ASP A 1 428 ? 0.860 -4.346 39.562 1.00 63.03 428 ASP A N 1
ATOM 3257 C CA . ASP A 1 428 ? 0.945 -3.180 38.679 1.00 63.03 428 ASP A CA 1
ATOM 3258 C C . ASP A 1 428 ? 0.175 -1.945 39.197 1.00 63.03 428 ASP A C 1
ATOM 3260 O O . ASP A 1 428 ? 0.192 -0.895 38.556 1.00 63.03 428 ASP A O 1
ATOM 3264 N N . GLY A 1 429 ? -0.466 -2.039 40.369 1.00 64.06 429 GLY A N 1
ATOM 3265 C CA . GLY A 1 429 ? -1.239 -0.951 40.974 1.00 64.06 429 GLY A CA 1
ATOM 3266 C C . GLY A 1 429 ? -2.685 -0.835 40.479 1.00 64.06 429 GLY A C 1
ATOM 3267 O O . GLY A 1 429 ? -3.394 0.081 40.908 1.00 64.06 429 GLY A O 1
ATOM 3268 N N . THR A 1 430 ? -3.133 -1.746 39.610 1.00 72.38 430 THR A N 1
ATOM 3269 C CA . THR A 1 430 ? -4.530 -1.840 39.160 1.00 72.38 430 THR A CA 1
ATOM 3270 C C . THR A 1 430 ? -5.390 -2.616 40.157 1.00 72.38 430 THR A C 1
ATOM 3272 O O . THR A 1 430 ? -4.882 -3.407 40.955 1.00 72.38 430 THR A O 1
ATOM 3275 N N . LEU A 1 431 ? -6.704 -2.391 40.138 1.00 77.75 431 LEU A N 1
ATOM 3276 C CA . LEU A 1 431 ? -7.639 -3.159 40.960 1.00 77.75 431 LEU A CA 1
ATOM 3277 C C . LEU A 1 431 ? -7.754 -4.596 40.440 1.00 77.75 431 LEU A C 1
ATOM 3279 O O . LEU A 1 431 ? -7.863 -4.833 39.235 1.00 77.75 431 LEU A O 1
ATOM 3283 N N . ASN A 1 432 ? -7.734 -5.559 41.359 1.00 81.12 432 ASN A N 1
ATOM 3284 C CA . ASN A 1 432 ? -7.933 -6.965 41.055 1.00 81.12 432 ASN A CA 1
ATOM 3285 C C . ASN A 1 432 ? -9.394 -7.194 40.665 1.00 81.12 432 ASN A C 1
ATOM 3287 O O . ASN A 1 432 ? -10.299 -7.096 41.490 1.00 81.12 432 ASN A O 1
ATOM 3291 N N . THR A 1 433 ? -9.604 -7.469 39.385 1.00 77.44 433 THR A N 1
ATOM 3292 C CA . THR A 1 433 ? -10.936 -7.511 38.788 1.00 77.44 433 THR A CA 1
ATOM 3293 C C . THR A 1 433 ? -11.736 -8.726 39.252 1.00 77.44 433 THR A C 1
ATOM 3295 O O . THR A 1 433 ? -12.928 -8.585 39.488 1.00 77.44 433 THR A O 1
ATOM 3298 N N . ASP A 1 434 ? -11.076 -9.864 39.496 1.00 76.50 434 ASP A N 1
ATOM 3299 C CA . ASP A 1 434 ? -11.716 -11.087 40.001 1.00 76.50 434 ASP A CA 1
ATOM 3300 C C . ASP A 1 434 ? -12.206 -10.917 41.457 1.00 76.50 434 ASP A C 1
ATOM 3302 O O . ASP A 1 434 ? -13.289 -11.373 41.818 1.00 76.50 434 ASP A O 1
ATOM 3306 N N . ASP A 1 435 ? -11.424 -10.238 42.312 1.00 81.19 435 ASP A N 1
ATOM 3307 C CA . ASP A 1 435 ? -11.843 -9.894 43.683 1.00 81.19 435 ASP A CA 1
ATOM 3308 C C . ASP A 1 435 ? -12.983 -8.868 43.669 1.00 81.19 435 ASP A C 1
ATOM 3310 O O . ASP A 1 435 ? -13.915 -8.973 44.465 1.00 81.19 435 ASP A O 1
ATOM 3314 N N . LEU A 1 436 ? -12.937 -7.897 42.752 1.00 82.00 436 LEU A N 1
ATOM 3315 C CA . LEU A 1 436 ? -13.999 -6.904 42.590 1.00 82.00 436 LEU A CA 1
ATOM 3316 C C . LEU A 1 436 ? -15.309 -7.544 42.116 1.00 82.00 436 LEU A C 1
ATOM 3318 O O . LEU A 1 436 ? -16.360 -7.233 42.667 1.00 82.00 436 LEU A O 1
ATOM 3322 N N . GLU A 1 437 ? -15.239 -8.459 41.148 1.00 81.06 437 GLU A N 1
ATOM 3323 C CA . GLU A 1 437 ? -16.372 -9.239 40.638 1.00 81.06 437 GLU A CA 1
ATOM 3324 C C . GLU A 1 437 ? -17.044 -10.023 41.765 1.00 81.06 437 GLU A C 1
ATOM 3326 O O . GLU A 1 437 ? -18.219 -9.801 42.046 1.00 81.06 437 GLU A O 1
ATOM 3331 N N . ALA A 1 438 ? -16.284 -10.851 42.489 1.00 81.50 438 ALA A N 1
ATOM 3332 C CA . ALA A 1 438 ? -16.822 -11.678 43.570 1.00 81.50 438 ALA A CA 1
ATOM 3333 C C . ALA A 1 438 ? -17.472 -10.855 44.697 1.00 81.50 438 ALA A C 1
ATOM 3335 O O . ALA A 1 438 ? -18.379 -11.324 45.387 1.00 81.50 438 ALA A O 1
ATOM 3336 N N . ARG A 1 439 ? -16.993 -9.628 44.924 1.00 82.38 439 ARG A N 1
ATOM 3337 C CA . ARG A 1 439 ? -17.560 -8.731 45.936 1.00 82.38 439 ARG A CA 1
ATOM 3338 C C . ARG A 1 439 ? -18.794 -7.996 45.438 1.00 82.38 439 ARG A C 1
ATOM 3340 O O . ARG A 1 439 ? -19.730 -7.840 46.215 1.00 82.38 439 ARG A O 1
ATOM 3347 N N . LEU A 1 440 ? -18.790 -7.541 44.186 1.00 79.38 440 LEU A N 1
ATOM 3348 C CA . LEU A 1 440 ? -19.953 -6.905 43.572 1.00 79.38 440 LEU A CA 1
ATOM 3349 C C . LEU A 1 440 ? -21.121 -7.883 43.480 1.00 79.38 440 LEU A C 1
ATOM 3351 O O . LEU A 1 440 ? -22.232 -7.488 43.812 1.00 79.38 440 LEU A O 1
ATOM 3355 N N . ASP A 1 441 ? -20.851 -9.145 43.150 1.00 79.88 441 ASP A N 1
ATOM 3356 C CA . ASP A 1 441 ? -21.838 -10.229 43.147 1.00 79.88 441 ASP A CA 1
ATOM 3357 C C . ASP A 1 441 ? -22.543 -10.339 44.509 1.00 79.88 441 ASP A C 1
ATOM 3359 O O . ASP A 1 441 ? -23.759 -10.201 44.626 1.00 79.88 441 ASP A O 1
ATOM 3363 N N . GLY A 1 442 ? -21.754 -10.416 45.587 1.00 79.00 442 GLY A N 1
ATOM 3364 C CA . GLY A 1 442 ? -22.285 -10.469 46.949 1.00 79.00 442 GLY A CA 1
ATOM 3365 C C . GLY A 1 442 ? -23.050 -9.211 47.384 1.00 79.00 442 GLY A C 1
ATOM 3366 O O . GLY A 1 442 ? -23.977 -9.315 48.189 1.00 79.00 442 GLY A O 1
ATOM 3367 N N . VAL A 1 443 ? -22.680 -8.029 46.878 1.00 78.06 443 VAL A N 1
ATOM 3368 C CA . VAL A 1 443 ? -23.416 -6.777 47.131 1.00 78.06 443 VAL A CA 1
ATOM 3369 C C . VAL A 1 443 ? -24.746 -6.776 46.375 1.00 78.06 443 VAL A C 1
ATOM 3371 O O . VAL A 1 443 ? -25.771 -6.429 46.955 1.00 78.06 443 VAL A O 1
ATOM 3374 N N . MET A 1 444 ? -24.770 -7.206 45.115 1.00 75.00 444 MET A N 1
ATOM 3375 C CA . MET A 1 444 ? -25.997 -7.270 44.314 1.00 75.00 444 MET A CA 1
ATOM 3376 C C . MET A 1 444 ? -27.002 -8.268 44.900 1.00 75.00 444 MET A C 1
ATOM 3378 O O . MET A 1 444 ? -28.153 -7.903 45.161 1.00 75.00 444 MET A O 1
ATOM 3382 N N . ASP A 1 445 ? -26.540 -9.462 45.269 1.00 75.62 445 ASP A N 1
ATOM 3383 C CA . ASP A 1 445 ? -27.347 -10.463 45.970 1.00 75.62 445 ASP A CA 1
ATOM 3384 C C . ASP A 1 445 ? -27.957 -9.920 47.275 1.00 75.62 445 ASP A C 1
ATOM 3386 O O . ASP A 1 445 ? -29.132 -10.153 47.581 1.00 75.62 445 ASP A O 1
ATOM 3390 N N . ALA A 1 446 ? -27.175 -9.170 48.060 1.00 76.62 446 ALA A N 1
ATOM 3391 C CA . ALA A 1 446 ? -27.615 -8.624 49.344 1.00 76.62 446 ALA A CA 1
ATOM 3392 C C . ALA A 1 446 ? -28.731 -7.575 49.205 1.00 76.62 446 ALA A C 1
ATOM 3394 O O . ALA A 1 446 ? -29.576 -7.460 50.100 1.00 76.62 446 ALA A O 1
ATOM 3395 N N . HIS A 1 447 ? -28.761 -6.849 48.085 1.00 68.56 447 HIS A N 1
ATOM 3396 C CA . HIS A 1 447 ? -29.778 -5.837 47.779 1.00 68.56 447 HIS A CA 1
ATOM 3397 C C . HIS A 1 447 ? -30.954 -6.379 46.955 1.00 68.56 447 HIS A C 1
ATOM 3399 O O . HIS A 1 447 ? -31.855 -5.616 46.604 1.00 68.56 447 HIS A O 1
ATOM 3405 N N . GLY A 1 448 ? -31.001 -7.692 46.694 1.00 60.59 448 GLY A N 1
ATOM 3406 C CA . GLY A 1 448 ? -32.081 -8.327 45.927 1.00 60.59 448 GLY A CA 1
ATOM 3407 C C . GLY A 1 448 ? -32.097 -7.902 44.460 1.00 60.59 448 GLY A C 1
ATOM 3408 O O . GLY A 1 448 ? -33.160 -7.835 43.841 1.00 60.59 448 GLY A O 1
ATOM 3409 N N . VAL A 1 449 ? -30.921 -7.562 43.949 1.00 64.06 449 VAL A N 1
ATOM 3410 C CA . VAL A 1 449 ? -30.669 -7.103 42.595 1.00 64.06 449 VAL A CA 1
ATOM 3411 C C . VAL A 1 449 ? -30.352 -8.341 41.750 1.00 64.06 449 VAL A C 1
ATOM 3413 O O . VAL A 1 449 ? -29.274 -8.910 41.865 1.00 64.06 449 VAL A O 1
ATOM 3416 N N . ASP A 1 450 ? -31.335 -8.800 40.966 1.00 60.44 450 ASP A N 1
ATOM 3417 C CA . ASP A 1 450 ? -31.234 -10.014 40.140 1.00 60.44 450 ASP A CA 1
ATOM 3418 C C . ASP A 1 450 ? -30.544 -9.670 38.819 1.00 60.44 450 ASP A C 1
ATOM 3420 O O . ASP A 1 450 ? -31.171 -9.198 37.871 1.00 60.44 450 ASP A O 1
ATOM 3424 N N . VAL A 1 451 ? -29.224 -9.820 38.798 1.00 60.75 451 VAL A N 1
ATOM 3425 C CA . VAL A 1 451 ? -28.384 -9.507 37.643 1.00 60.75 451 VAL A CA 1
ATOM 3426 C C . VAL A 1 451 ? -27.536 -10.732 37.356 1.00 60.75 451 VAL A C 1
ATOM 3428 O O . VAL A 1 451 ? -26.993 -11.345 38.269 1.00 60.75 451 VAL A O 1
ATOM 3431 N N . ASN A 1 452 ? -27.418 -11.114 36.087 1.00 58.38 452 ASN A N 1
ATOM 3432 C CA . ASN A 1 452 ? -26.592 -12.261 35.723 1.00 58.38 452 ASN A CA 1
ATOM 3433 C C . ASN A 1 452 ? -25.096 -12.017 36.040 1.00 58.38 452 ASN A C 1
ATOM 3435 O O . ASN A 1 452 ? -24.610 -10.888 35.928 1.00 58.38 452 ASN A O 1
ATOM 3439 N N . ASP A 1 453 ? -24.350 -13.088 36.358 1.00 63.28 453 ASP A N 1
ATOM 3440 C CA . ASP A 1 453 ? -22.896 -13.062 36.645 1.00 63.28 453 ASP A CA 1
ATOM 3441 C C . ASP A 1 453 ? -22.106 -12.271 35.590 1.00 63.28 453 ASP A C 1
ATOM 3443 O O . ASP A 1 453 ? -21.119 -11.590 35.868 1.00 63.28 453 ASP A O 1
ATOM 3447 N N . ALA A 1 454 ? -22.571 -12.349 34.344 1.00 54.78 454 ALA A N 1
ATOM 3448 C CA . ALA A 1 454 ? -22.024 -11.624 33.217 1.00 54.78 454 ALA A CA 1
ATOM 3449 C C . ALA A 1 454 ? -22.027 -10.098 33.464 1.00 54.78 454 ALA A C 1
ATOM 3451 O O . ALA A 1 454 ? -20.994 -9.426 33.439 1.00 54.78 454 ALA A O 1
ATOM 3452 N N . THR A 1 455 ? -23.174 -9.516 33.765 1.00 56.00 455 THR A N 1
ATOM 3453 C CA . THR A 1 455 ? -23.263 -8.072 33.974 1.00 56.00 455 THR A CA 1
ATOM 3454 C C . THR A 1 455 ? -22.439 -7.654 35.197 1.00 56.00 455 THR A C 1
ATOM 3456 O O . THR A 1 455 ? -21.728 -6.653 35.125 1.00 56.00 455 THR A O 1
ATOM 3459 N N . VAL A 1 456 ? -22.420 -8.458 36.270 1.00 68.38 456 VAL A N 1
ATOM 3460 C CA . VAL A 1 456 ? -21.576 -8.224 37.461 1.00 68.38 456 VAL A CA 1
ATOM 3461 C C . VAL A 1 456 ? -20.097 -8.109 37.085 1.00 68.38 456 VAL A C 1
ATOM 3463 O O . VAL A 1 456 ? -19.416 -7.150 37.463 1.00 68.38 456 VAL A O 1
ATOM 3466 N N . LYS A 1 457 ? -19.602 -9.048 36.279 1.00 66.88 457 LYS A N 1
ATOM 3467 C CA . LYS A 1 457 ? -18.219 -9.061 35.801 1.00 66.88 457 LYS A CA 1
ATOM 3468 C C . LYS A 1 457 ? -17.881 -7.855 34.936 1.00 66.88 457 LYS A C 1
ATOM 3470 O O . LYS A 1 457 ? -16.805 -7.270 35.061 1.00 66.88 457 LYS A O 1
ATOM 3475 N N . LEU A 1 458 ? -18.798 -7.447 34.072 1.00 59.47 458 LEU A N 1
ATOM 3476 C CA . LEU A 1 458 ? -18.607 -6.282 33.222 1.00 59.47 458 LEU A CA 1
ATOM 3477 C C . LEU A 1 458 ? -18.523 -4.980 34.042 1.00 59.47 458 LEU A C 1
ATOM 3479 O O . LEU A 1 458 ? -17.699 -4.118 33.738 1.00 59.47 458 LEU A O 1
ATOM 3483 N N . ILE A 1 459 ? -19.305 -4.858 35.116 1.00 64.88 459 ILE A N 1
ATOM 3484 C CA . ILE A 1 459 ? -19.249 -3.714 36.040 1.00 64.88 459 ILE A CA 1
ATOM 3485 C C . ILE A 1 459 ? -17.933 -3.718 36.800 1.00 64.88 459 ILE A C 1
ATOM 3487 O O . ILE A 1 459 ? -17.303 -2.672 36.934 1.00 64.88 459 ILE A O 1
ATOM 3491 N N . ALA A 1 460 ? -17.496 -4.889 37.270 1.00 72.62 460 ALA A N 1
ATOM 3492 C CA . ALA A 1 460 ? -16.209 -5.040 37.931 1.00 72.62 460 ALA A CA 1
ATOM 3493 C C . ALA A 1 460 ? -15.075 -4.571 37.014 1.00 72.62 460 ALA A C 1
ATOM 3495 O O . ALA A 1 460 ? -14.244 -3.757 37.414 1.00 72.62 460 ALA A O 1
ATOM 3496 N N . HIS A 1 461 ? -15.091 -5.003 35.753 1.00 66.00 461 HIS A N 1
ATOM 3497 C CA . HIS A 1 461 ? -14.153 -4.536 34.738 1.00 66.00 461 HIS A CA 1
ATOM 3498 C C . HIS A 1 461 ? -14.240 -3.021 34.510 1.00 66.00 461 HIS A C 1
ATOM 3500 O O . HIS A 1 461 ? -13.214 -2.342 34.531 1.00 66.00 461 HIS A O 1
ATOM 3506 N N . GLY A 1 462 ? -15.447 -2.476 34.361 1.00 63.12 462 GLY A N 1
ATOM 3507 C CA . GLY A 1 462 ? -15.666 -1.052 34.127 1.00 63.12 462 GLY A CA 1
ATOM 3508 C C . GLY A 1 462 ? -15.229 -0.149 35.279 1.00 63.12 462 GLY A C 1
ATOM 3509 O O . GLY A 1 462 ? -14.577 0.876 35.079 1.00 63.12 462 GLY A O 1
ATOM 3510 N N . MET A 1 463 ? -15.549 -0.545 36.508 1.00 70.44 463 MET A N 1
ATOM 3511 C CA . MET A 1 463 ? -15.141 0.164 37.714 1.00 70.44 463 MET A CA 1
ATOM 3512 C C . MET A 1 463 ? -13.628 0.052 37.943 1.00 70.44 463 MET A C 1
ATOM 3514 O O . MET A 1 463 ? -12.997 1.048 38.296 1.00 70.44 463 MET A O 1
ATOM 3518 N N . ALA A 1 464 ? -13.026 -1.114 37.689 1.00 71.69 464 ALA A N 1
ATOM 3519 C CA . ALA A 1 464 ? -11.577 -1.296 37.789 1.00 71.69 464 ALA A CA 1
ATOM 3520 C C . ALA A 1 464 ? -10.781 -0.414 36.809 1.00 71.69 464 ALA A C 1
ATOM 3522 O O . ALA A 1 464 ? -9.638 -0.063 37.097 1.00 71.69 464 ALA A O 1
ATOM 3523 N N . ASP A 1 465 ? -11.379 -0.047 35.673 1.00 62.62 465 ASP A N 1
ATOM 3524 C CA . ASP A 1 465 ? -10.749 0.783 34.635 1.00 62.62 465 ASP A CA 1
ATOM 3525 C C . ASP A 1 465 ? -10.853 2.281 34.904 1.00 62.62 465 ASP A C 1
ATOM 3527 O O . ASP A 1 465 ? -10.026 3.070 34.447 1.00 62.62 465 ASP A O 1
ATOM 3531 N N . GLN A 1 466 ? -11.875 2.681 35.649 1.00 64.94 466 GLN A N 1
ATOM 3532 C CA . GLN A 1 466 ? -12.196 4.083 35.904 1.00 64.94 466 GLN A CA 1
ATOM 3533 C C . GLN A 1 466 ? -11.553 4.606 37.192 1.00 64.94 466 GLN A C 1
ATOM 3535 O O . GLN A 1 466 ? -11.485 5.823 37.391 1.00 64.94 466 GLN A O 1
ATOM 3540 N N . PHE A 1 467 ? -11.071 3.700 38.043 1.00 68.62 467 PHE A N 1
ATOM 3541 C CA . PHE A 1 467 ? -10.469 4.016 39.328 1.00 68.62 467 PHE A CA 1
ATOM 3542 C C . PHE A 1 467 ? -9.139 3.290 39.510 1.00 68.62 467 PHE A C 1
ATOM 3544 O O . PHE A 1 467 ? -9.059 2.065 39.469 1.00 68.62 467 PHE A O 1
ATOM 3551 N N . THR A 1 468 ? -8.083 4.040 39.805 1.00 71.06 468 THR A N 1
ATOM 3552 C CA . THR A 1 468 ? -6.825 3.461 40.282 1.00 71.06 468 THR A CA 1
ATOM 3553 C C . THR A 1 468 ? -6.843 3.285 41.799 1.00 71.06 468 THR A C 1
ATOM 3555 O O . THR A 1 468 ? -7.486 4.040 42.534 1.00 71.06 468 THR A O 1
ATOM 3558 N N . ALA A 1 469 ? -6.051 2.336 42.309 1.00 73.31 469 ALA A N 1
ATOM 3559 C CA . ALA A 1 469 ? -5.882 2.159 43.752 1.00 73.31 469 ALA A CA 1
ATOM 3560 C C . ALA A 1 469 ? -5.352 3.431 44.445 1.00 73.31 469 ALA A C 1
ATOM 3562 O O . ALA A 1 469 ? -5.668 3.689 45.606 1.00 73.31 469 ALA A O 1
ATOM 3563 N N . ALA A 1 470 ? -4.558 4.240 43.735 1.00 71.56 470 ALA A N 1
ATOM 3564 C CA . ALA A 1 470 ? -4.043 5.510 44.236 1.00 71.56 470 ALA A CA 1
ATOM 3565 C C . ALA A 1 470 ? -5.136 6.588 44.333 1.00 71.56 470 ALA A C 1
ATOM 3567 O O . ALA A 1 470 ? -5.184 7.309 45.328 1.00 71.56 470 ALA A O 1
ATOM 3568 N N . GLU A 1 471 ? -6.027 6.681 43.342 1.00 74.12 471 GLU A N 1
ATOM 3569 C CA . GLU A 1 471 ? -7.166 7.607 43.369 1.00 74.12 471 GLU A CA 1
ATOM 3570 C C . GLU A 1 471 ? -8.138 7.243 44.494 1.00 74.12 471 GLU A C 1
ATOM 3572 O O . GLU A 1 471 ? -8.468 8.099 45.316 1.00 74.12 471 GLU A O 1
ATOM 3577 N N . LEU A 1 472 ? -8.500 5.962 44.619 1.00 76.06 472 LEU A N 1
ATOM 3578 C CA . LEU A 1 472 ? -9.444 5.486 45.637 1.00 76.06 472 LEU A CA 1
ATOM 3579 C C . LEU A 1 472 ? -8.971 5.718 47.075 1.00 76.06 472 LEU A C 1
ATOM 3581 O O . LEU A 1 472 ? -9.795 5.943 47.957 1.00 76.06 472 LEU A O 1
ATOM 3585 N N . GLN A 1 473 ? -7.658 5.713 47.321 1.00 73.75 473 GLN A N 1
ATOM 3586 C CA . GLN A 1 473 ? -7.090 6.040 48.636 1.00 73.75 473 GLN A CA 1
ATOM 3587 C C . GLN A 1 473 ? -7.237 7.519 49.012 1.00 73.75 473 GLN A C 1
ATOM 3589 O O . GLN A 1 473 ? -7.129 7.868 50.188 1.00 73.75 473 GLN A O 1
ATOM 3594 N N . THR A 1 474 ? -7.444 8.389 48.024 1.00 75.69 474 THR A N 1
ATOM 3595 C CA . THR A 1 474 ? -7.563 9.840 48.220 1.00 75.69 474 THR A CA 1
ATOM 3596 C C . THR A 1 474 ? -8.999 10.348 48.158 1.00 75.69 474 THR A C 1
ATOM 3598 O O . THR A 1 474 ? -9.240 11.481 48.566 1.00 75.69 474 THR A O 1
ATOM 3601 N N . MET A 1 475 ? -9.935 9.517 47.694 1.00 77.12 475 MET A N 1
ATOM 3602 C CA . MET A 1 475 ? -11.339 9.873 47.519 1.00 77.12 475 MET A CA 1
ATOM 3603 C C . MET A 1 475 ? -12.199 9.420 48.700 1.00 77.12 475 MET A C 1
ATOM 3605 O O . MET A 1 475 ? -12.038 8.329 49.252 1.00 77.12 475 MET A O 1
ATOM 3609 N N . THR A 1 476 ? -13.155 10.260 49.071 1.00 76.69 476 THR A N 1
ATOM 3610 C CA . THR A 1 476 ? -14.233 9.916 50.001 1.00 76.69 476 THR A CA 1
ATOM 3611 C C . THR A 1 476 ? -15.281 9.028 49.324 1.00 76.69 476 THR A C 1
ATOM 3613 O O . THR A 1 476 ? -15.412 9.021 48.103 1.00 76.69 476 THR A O 1
ATOM 3616 N N . THR A 1 477 ? -16.060 8.285 50.116 1.00 66.38 477 THR A N 1
ATOM 3617 C CA . THR A 1 477 ? -17.188 7.480 49.610 1.00 66.38 477 THR A CA 1
ATOM 3618 C C . THR A 1 477 ? -18.172 8.338 48.812 1.00 66.38 477 THR A C 1
ATOM 3620 O O . THR A 1 477 ? -18.612 7.922 47.751 1.00 66.38 477 THR A O 1
ATOM 3623 N N . GLU A 1 478 ? -18.444 9.563 49.269 1.00 63.03 478 GLU A N 1
ATOM 3624 C CA . GLU A 1 478 ? -19.318 10.523 48.582 1.00 63.03 478 GLU A CA 1
ATOM 3625 C C . GLU A 1 478 ? -18.729 10.964 47.231 1.00 63.03 478 GLU A C 1
ATOM 3627 O O . GLU A 1 478 ? -19.431 10.930 46.231 1.00 63.03 478 GLU A O 1
ATOM 3632 N N . GLU A 1 479 ? -17.423 11.249 47.146 1.00 67.69 479 GLU A N 1
ATOM 3633 C CA . GLU A 1 479 ? -16.753 11.568 45.871 1.00 67.69 479 GLU A CA 1
ATOM 3634 C C . GLU A 1 479 ? -16.707 10.379 44.905 1.00 67.69 479 GLU A C 1
ATOM 3636 O O . GLU A 1 479 ? -16.781 10.567 43.692 1.00 67.69 479 GLU A O 1
ATOM 3641 N N . ILE A 1 480 ? -16.571 9.153 45.419 1.00 65.56 480 ILE A N 1
ATOM 3642 C CA . ILE A 1 480 ? -16.643 7.945 44.591 1.00 65.56 480 ILE A CA 1
ATOM 3643 C C . ILE A 1 480 ? -18.068 7.776 44.083 1.00 65.56 480 ILE A C 1
ATOM 3645 O O . ILE A 1 480 ? -18.235 7.587 42.889 1.00 65.56 480 ILE A O 1
ATOM 3649 N N . VAL A 1 481 ? -19.087 7.896 44.936 1.00 61.50 481 VAL A N 1
ATOM 3650 C CA . VAL A 1 481 ? -20.499 7.810 44.535 1.00 61.50 481 VAL A CA 1
ATOM 3651 C C . VAL A 1 481 ? -20.860 8.905 43.533 1.00 61.50 481 VAL A C 1
ATOM 3653 O O . VAL A 1 481 ? -21.478 8.601 42.520 1.00 61.50 481 VAL A O 1
ATOM 3656 N N . ASP A 1 482 ? -20.413 10.142 43.733 1.00 62.38 482 ASP A N 1
ATOM 3657 C CA . ASP A 1 482 ? -20.618 11.237 42.783 1.00 62.38 482 ASP A CA 1
ATOM 3658 C C . ASP A 1 482 ? -19.916 10.972 41.454 1.00 62.38 482 ASP A C 1
ATOM 3660 O O . ASP A 1 482 ? -20.477 11.263 40.403 1.00 62.38 482 ASP A O 1
ATOM 3664 N N . GLN A 1 483 ? -18.715 10.385 41.458 1.00 63.56 483 GLN A N 1
ATOM 3665 C CA . GLN A 1 483 ? -18.074 9.954 40.219 1.00 63.56 483 GLN A CA 1
ATOM 3666 C C . GLN A 1 483 ? -18.763 8.748 39.598 1.00 63.56 483 GLN A C 1
ATOM 3668 O O . GLN A 1 483 ? -18.846 8.688 38.379 1.00 63.56 483 GLN A O 1
ATOM 3673 N N . LEU A 1 484 ? -19.302 7.827 40.393 1.00 61.16 484 LEU A N 1
ATOM 3674 C CA . LEU A 1 484 ? -20.109 6.735 39.880 1.00 61.16 484 LEU A CA 1
ATOM 3675 C C . LEU A 1 484 ? -21.384 7.292 39.221 1.00 61.16 484 LEU A C 1
ATOM 3677 O O . LEU A 1 484 ? -21.733 6.899 38.121 1.00 61.16 484 LEU A O 1
ATOM 3681 N N . ILE A 1 485 ? -22.052 8.275 39.821 1.00 57.22 485 ILE A N 1
ATOM 3682 C CA . ILE A 1 485 ? -23.259 8.905 39.263 1.00 57.22 485 ILE A CA 1
ATOM 3683 C C . ILE A 1 485 ? -22.924 9.803 38.063 1.00 57.22 485 ILE A C 1
ATOM 3685 O O . ILE A 1 485 ? -23.635 9.783 37.064 1.00 57.22 485 ILE A O 1
ATOM 3689 N N . ALA A 1 486 ? -21.845 10.579 38.116 1.00 55.12 486 ALA A N 1
ATOM 3690 C CA . ALA A 1 486 ? -21.433 11.451 37.018 1.00 55.12 486 ALA A CA 1
ATOM 3691 C C . ALA A 1 486 ? -20.886 10.669 35.817 1.00 55.12 486 ALA A C 1
ATOM 3693 O O . ALA A 1 486 ? -20.988 11.144 34.691 1.00 55.12 486 ALA A O 1
ATOM 3694 N N . ARG A 1 487 ? -20.290 9.492 36.050 1.00 54.56 487 ARG A N 1
ATOM 3695 C CA . ARG A 1 487 ? -19.731 8.636 34.995 1.00 54.56 487 ARG A CA 1
ATOM 3696 C C . ARG A 1 487 ? -20.705 7.552 34.529 1.00 54.56 487 ARG A C 1
ATOM 3698 O O . ARG A 1 487 ? -20.604 7.139 33.386 1.00 54.56 487 ARG A O 1
ATOM 3705 N N . PHE A 1 488 ? -21.656 7.126 35.366 1.00 52.03 488 PHE A N 1
ATOM 3706 C CA . PHE A 1 488 ? -22.563 6.002 35.073 1.00 52.03 488 PHE A CA 1
ATOM 3707 C C . PHE A 1 488 ? -24.064 6.322 35.231 1.00 52.03 488 PHE A C 1
ATOM 3709 O O . PHE A 1 488 ? -24.896 5.503 34.857 1.00 52.03 488 PHE A O 1
ATOM 3716 N N . GLY A 1 489 ? -24.441 7.481 35.784 1.00 37.75 489 GLY A N 1
ATOM 3717 C CA . GLY A 1 489 ? -25.825 7.827 36.147 1.00 37.75 489 GLY A CA 1
ATOM 3718 C C . GLY A 1 489 ? -26.532 8.847 35.246 1.00 37.75 489 GLY A C 1
ATOM 3719 O O . GLY A 1 489 ? -27.750 8.996 35.349 1.00 37.75 489 GLY A O 1
ATOM 3720 N N . THR A 1 490 ? -25.836 9.548 34.346 1.00 37.34 490 THR A N 1
ATOM 3721 C CA . THR A 1 490 ? -26.499 10.428 33.368 1.00 37.34 490 THR A CA 1
ATOM 3722 C C . THR A 1 490 ? -26.891 9.641 32.127 1.00 37.34 490 THR A C 1
ATOM 3724 O O . THR A 1 490 ? -26.206 9.664 31.108 1.00 37.34 490 THR A O 1
ATOM 3727 N N . VAL A 1 491 ? -28.032 8.961 32.209 1.00 34.12 491 VAL A N 1
ATOM 3728 C CA . VAL A 1 491 ? -28.789 8.574 31.018 1.00 34.12 491 VAL A CA 1
ATOM 3729 C C . VAL A 1 491 ? -29.468 9.845 30.500 1.00 34.12 491 VAL A C 1
ATOM 3731 O O . VAL A 1 491 ? -30.610 10.140 30.850 1.00 34.12 491 VAL A O 1
ATOM 3734 N N . GLU A 1 492 ? -28.773 10.645 29.689 1.00 28.59 492 GLU A N 1
ATOM 3735 C CA . GLU A 1 492 ? -29.503 11.492 28.744 1.00 28.59 492 GLU A CA 1
ATOM 3736 C C . GLU A 1 492 ? -30.078 10.553 27.685 1.00 28.59 492 GLU A C 1
ATOM 3738 O O . GLU A 1 492 ? -29.417 10.179 26.721 1.00 28.59 492 GLU A O 1
ATOM 3743 N N . VAL A 1 493 ? -31.318 10.117 27.921 1.00 27.89 493 VAL A N 1
ATOM 3744 C CA . VAL A 1 493 ? -32.155 9.522 26.880 1.00 27.89 493 VAL A CA 1
ATOM 3745 C C . VAL A 1 493 ? -32.215 10.557 25.754 1.00 27.89 493 VAL A C 1
ATOM 3747 O O . VAL A 1 493 ? -32.685 11.672 26.014 1.00 27.89 493 VAL A O 1
ATOM 3750 N N . PRO A 1 494 ? -31.759 10.247 24.529 1.00 24.48 494 PRO A N 1
ATOM 3751 C CA . PRO A 1 494 ? -31.969 11.145 23.412 1.00 24.48 494 PRO A CA 1
ATOM 3752 C C . PRO A 1 494 ? -33.480 11.267 23.228 1.00 24.48 494 PRO A C 1
ATOM 3754 O O . PRO A 1 494 ? -34.166 10.299 22.900 1.00 24.48 494 PRO A O 1
ATOM 3757 N N . THR A 1 495 ? -34.033 12.444 23.516 1.00 23.08 495 THR A N 1
ATOM 3758 C CA . THR A 1 495 ? -35.414 12.740 23.134 1.00 23.08 495 THR A CA 1
ATOM 3759 C C . THR A 1 495 ? -35.529 12.671 21.608 1.00 23.08 495 THR A C 1
ATOM 3761 O O . THR A 1 495 ? -34.624 13.173 20.940 1.00 23.08 495 THR A O 1
ATOM 3764 N N . PRO A 1 496 ? -36.609 12.066 21.079 1.00 30.44 496 PRO A N 1
ATOM 3765 C CA . PRO A 1 496 ? -36.790 11.814 19.649 1.00 30.44 496 PRO A CA 1
ATOM 3766 C C . PRO A 1 496 ? -36.850 13.076 18.787 1.00 30.44 496 PRO A C 1
ATOM 3768 O O . PRO A 1 496 ? -37.259 14.145 19.308 1.00 30.44 496 PRO A O 1
#

Radius of gyration: 33.89 Å; chains: 1; bounding box: 88×38×100 Å

Secondary structure (DSSP, 8-state):
-HHHHHHHHHHHHHHHHHHHHHTT-HHHHHHHHHHHHHHHHHHHHHHHHHHHHHHHHHHHHHHHHHHHH-TTHHHHHTSHHHHHHHHHHHHHHHHHHHHHHHHHHHHHHHHHHHHHHHHHS---B-TTSSB---HHHHHHHHHHHHHHHHHHHHHHHHHHHHHHHHHHHHHHHHS-TTS--HHHHHHIIIIIHHHHT-TTHHHHIIIIIHHHHHHHHEEEETTEEEEHHHHHHHHHHHHHHHHHHHTS-GGG--HHHHHHHHHHHHHHHH-HHHHHHHHHHHHHHHHHHHTTPPBTTBPPP--HHHHHHHHHHHHHHHTT--TTTHHHHHHHHHHHHHHHHHTTHHHHHHSS-HHHHHHHHHHSSHHHHHHHHHHHSGGGHHHHHHHHHHHHHHHHHHTT--GGGHHHHHHHHHHHHHHHHHS-B-TTS-B-HHHHHHHHHHHHHHTT----HHHHHHHHHHHHHH--HHHHTT--HHHHHHHHHHHHS-------

pLDDT: mean 78.01, std 13.44, range [23.08, 95.25]

Foldseek 3Di:
DVLVVLVVVLVVLLVVLLVVQLVVAQQLLVLLLVLLVVLLVVLLVVLVVCLVVCLVVCLVVVVVVCCVVPVLCVLLCVDPLLVVLVSLLVQLLCSLVSSLVSSVVSSVVSVVSSVVSVVVDDFDADPVRHGDHDSVSSSVSSNSSSLSNSLSVVLSVLVVLVLLLLLLVLLVVLADPPDPCVVVVCCCVVPRVSSCPPPPSNVSCVVPSVVSSQVSQWDDDPNDIDGNSLVSSLVSNLNRLVNNPVVDDLLPDALSNLVSLLSNLVSCVSDLSSLASQLCLQLQCLVCQVVQHARSNHGDDDQPDLVVLLSNLLSVLSVPGHSVCSSLSSNLVSQLSSLCNVLSVSNVSNDPPLVVNLCSCQVDCNLVSNCVSQVVPPSSVSNNLSNLQSLLVSLVVLQVDDPVCPVVVVVLLLQLLVLLLVFDADPVQFGDLVSSLVSNVVSCVVSVNDDDSSSSSSNSSSSRSVDTNVRSVVDDSVRSSVCCCVSHVPPPPPDD

Sequence (496 aa):
MMEYSFLIACAVIVLINLAIFTFRGFGKGLVRLITLAIAVVAAYLVSRMVMPLVLHSGIRGIEGLVISHFPETEAILSDPMVAEVFSKLVQMLLLPALFCLLYTIFCPISMILYRIGCHLVPRRLDRSGQPRVSHWGGLLMGCGVAFLSLMVYIMPLYGYVEVAHTAIATMEAHASEEMDTTTLDEFNDNYLRPVLETPLVTPLYKSLGEPVFASLSTVMWDGELTHLMLETDTVAAIAGDVQRLLSKKPVDYEEAEAAAIEDIAACVEHSPMLRTILAEVLSGAAEAWQSDEAFAGMERPDMGENGNGILNAFVEVFSTTTTANIGGDFNTFAEVLSLGVKYDLMEMLSGGQGEEFATVIASTGFLSEAKLALNRNPRMAPVTRAITDVGMRLLVSELGVPDEYKDTCSELMNEMSATLQQTAVNEDGTLNTDDLEARLDGVMDAHGVDVNDATVKLIAHGMADQFTAAELQTMTTEEIVDQLIARFGTVEVPTP